Protein AF-0000000084991525 (afdb_homodimer)

InterPro domains:
  IPR001537 tRNA/rRNA methyltransferase, SpoU type [PF00588] (117-256)
  IPR013123 RNA 2-O ribose methyltransferase, substrate binding [SM00967] (31-106)
  IPR029026 tRNA (guanine-N1-)-methyltransferase, N-terminal [G3DSA:3.40.1280.10] (111-265)
  IPR029028 Alpha/beta knot methyltransferases [SSF75217] (95-263)
  IPR029064 Ribosomal protein eL30-like superfamily [G3DSA:3.30.1330.30] (4-104)
  IPR029064 Ribosomal protein eL30-like superfamily [SSF55315] (5-104)
  IPR051259 Ribosomal RNA Methyltransferase [PTHR43191] (7-261)
  IPR053888 MRM3-like, substrate binding domain [PF22435] (9-98)

Secondary structure (DSSP, 8-state):
--PEEPTTSHHHHHHHHTTSHHHHHHHTEEEEESHHHHHHHHHHS-EEEEEE-HHHHTSHHHHHHHHHHHHTT-EEEEE-HHHHHHH-SSSS--SEEEEEEPP---HHHHTTSSS-EEEEEES---HHHHHHHHHHHHHTT-SEEEE-TTSPPTTSHHHHHHHTTGGGTS-EEES--HHHHHHHHHHTTPEEEEE-TT-SEEGGGS---SSEEEEEEBTTTBS-HHHHHHSEEEE---TT--S---HHHHHHHHHHHHHHHHHT--/--PEEPTTSHHHHHHHHTTSHHHHHHHTEEEEESHHHHHHHHHHS-EEEEEE-HHHHTSHHHHHHHHHHHHTT-EEEEE-HHHHHHH-SSSS--SEEEEEEPP---HHHHTTSSS-EEEEEES---HHHHHHHHHHHHHTT-SEEEE-TTSPPTTSHHHHHHHTTGGGTS-EEES--HHHHHHHHHHTTPEEEEE-TT-SEEGGGS---SSEEEEEEBTTTBS-HHHHHHSEEEE---TT--S---HHHHHHHHHHHHHHHHHT--

Organism: Ammonifex degensii (strain DSM 10501 / KC4) (NCBI:txid429009)

Solvent-accessible surface area (backbone atoms only — not comparable to full-atom values): 27779 Å² total; per-residue (Å²): 131,79,53,67,56,53,85,83,36,67,67,48,50,55,53,48,37,37,71,36,69,69,39,17,65,75,68,44,32,32,57,36,64,29,68,70,44,36,50,41,32,67,73,54,38,57,54,61,34,36,39,26,17,69,72,34,44,73,33,74,68,33,44,51,51,49,52,55,33,51,76,68,71,29,48,70,37,22,28,50,64,70,59,46,44,68,48,41,86,53,97,72,63,70,37,36,39,28,40,29,51,56,78,86,49,54,69,72,70,52,64,73,51,92,70,32,35,34,37,35,36,34,42,32,64,56,34,51,42,52,10,38,37,48,26,48,39,27,20,57,50,41,52,33,37,36,37,25,52,82,29,48,59,72,62,36,58,58,5,41,58,40,14,70,43,26,75,47,75,35,49,51,27,75,57,51,45,69,80,67,45,51,61,55,37,56,74,70,60,42,43,43,35,30,78,30,88,84,29,84,42,48,55,71,59,54,84,51,76,56,32,31,32,40,45,43,28,16,88,86,73,41,51,55,72,74,48,70,74,70,27,48,45,21,14,76,86,38,83,40,66,51,92,73,72,57,60,35,48,52,49,43,53,54,50,49,50,30,38,32,60,64,70,62,64,86,131,78,52,67,55,54,85,84,35,67,67,48,49,53,52,48,36,37,71,35,69,68,38,16,65,73,68,45,33,32,57,35,63,29,68,70,44,35,51,40,32,67,72,54,38,56,54,61,34,36,37,24,17,68,71,36,46,72,33,73,67,31,43,50,52,48,51,55,32,50,76,68,72,29,48,71,35,22,29,51,66,71,59,47,46,68,48,42,87,54,96,73,64,72,38,38,39,28,38,28,50,56,77,86,47,54,70,73,69,52,62,72,49,92,67,34,36,35,37,36,35,34,42,31,64,57,34,51,40,51,10,39,38,48,26,47,38,27,20,56,51,40,54,30,38,37,38,25,52,81,29,48,58,74,63,37,57,58,6,41,57,40,15,70,41,26,74,48,75,36,48,51,27,74,57,51,47,70,82,67,47,50,62,56,37,55,74,69,59,42,42,42,35,30,78,30,89,84,30,85,41,47,55,72,58,53,85,52,76,57,34,30,31,39,45,43,27,17,86,88,73,41,52,57,71,73,47,71,75,70,26,48,47,22,14,74,85,38,83,40,67,49,93,73,73,58,59,34,49,50,50,45,54,54,52,50,51,31,39,32,62,64,70,63,64,86

Foldseek 3Di:
DAAEDDCPDPVLVLLLLLLDPVSCVVVQKHKEFDLQQLVLCLVQFAWAAKEFEPVQCPDPSNVVSVVSCVVVPHHYHYYHPVSVCSSDPDPDGPGMMIMTHQDDDDPLVLLPDFAAEEEEEAQAEDLLLLLLLLLLCVVLPHSAYEYEPNYHDCRNRNNSVNVSSSSRVGDYHYYHHPVVVVVVCVVSVEAEEEEDQPADAALLPDALQHHYYYYQYYPPPTHDPVRVVRHHYHYHDDPVPDPDDDRSVVSNVNSVSSSCNNVVPD/DAAEDDCPDPVLVLLLLLLDPVSCVVVQKHKEFDLQQLVLCLVQFAWAAKEFEPVQCPDPSNVVSVVSCVVVPHHYHYYHPVSVCSSDPDPDGPGMMIMTGQDDDDPLVLLPDFAAEEEEEAQAEDLLLLLLLLLLCVVLPHSAYEYEPNYHDCRNRNNSVNVSSSSRVGDYHYYHHPVVVVVVCVVSVEAEEEEDQPADAALLPDALQHHYYYYFYYPPPTHDPVRVVRHHYHYHDDPVPDPDDDRSVVSNVNSVSSSCNNVVPD

Nearest PDB structures (foldseek):
  1x7o-assembly1_B  TM=8.925E-01  e=1.511E-24  Streptomyces viridochromogenes
  7qiu-assembly1_B  TM=8.903E-01  e=8.244E-23  Bacillus subtilis
  1gz0-assembly4_D  TM=7.176E-01  e=4.379E-19  Escherichia coli
  1zjr-assembly1_A  TM=8.098E-01  e=1.493E-10  Aquifex aeolicus
  5co4-assembly1_A  TM=8.884E-01  e=1.274E-09  Thermus thermophilus HB27

Structure (mmCIF, N/CA/C/O backbone):
data_AF-0000000084991525-model_v1
#
loop_
_entity.id
_entity.type
_entity.pdbx_description
1 polymer 'tRNA/rRNA methyltransferase (SpoU)'
#
loop_
_atom_site.group_PDB
_atom_site.id
_atom_site.type_symbol
_atom_site.label_atom_id
_atom_site.label_alt_id
_atom_site.label_comp_id
_atom_site.label_asym_id
_atom_site.label_entity_id
_atom_site.label_seq_id
_atom_site.pdbx_PDB_ins_code
_atom_site.Cartn_x
_atom_site.Cartn_y
_atom_site.Cartn_z
_atom_site.occupancy
_atom_site.B_iso_or_equiv
_atom_site.auth_seq_id
_atom_site.auth_comp_id
_atom_site.auth_asym_id
_atom_site.auth_atom_id
_atom_site.pdbx_PDB_model_num
ATOM 1 N N . MET A 1 1 ? 18.406 36.094 -8.664 1 66.56 1 MET A N 1
ATOM 2 C CA . MET A 1 1 ? 19.422 35.062 -8.75 1 66.56 1 MET A CA 1
ATOM 3 C C . MET A 1 1 ? 19.391 34.156 -7.52 1 66.56 1 MET A C 1
ATOM 5 O O . MET A 1 1 ? 19.234 34.625 -6.398 1 66.56 1 MET A O 1
ATOM 9 N N . LEU A 1 2 ? 19.297 32.812 -7.832 1 80.88 2 LEU A N 1
ATOM 10 C CA . LEU A 1 2 ? 19.219 31.844 -6.754 1 80.88 2 LEU A CA 1
ATOM 11 C C . LEU A 1 2 ? 20.531 31.766 -5.984 1 80.88 2 LEU A C 1
ATOM 13 O O . LEU A 1 2 ? 21.594 31.609 -6.582 1 80.88 2 LEU A O 1
ATOM 17 N N . THR A 1 3 ? 20.609 32.219 -4.703 1 86.31 3 THR A N 1
ATOM 18 C CA . THR A 1 3 ? 21.781 32.062 -3.852 1 86.31 3 THR A CA 1
ATOM 19 C C . THR A 1 3 ? 22.078 30.578 -3.58 1 86.31 3 THR A C 1
ATOM 21 O O . THR A 1 3 ? 21.266 29.891 -2.945 1 86.31 3 THR A O 1
ATOM 24 N N . VAL A 1 4 ? 23.234 30.172 -4.004 1 91.12 4 VAL A N 1
ATOM 25 C CA . VAL A 1 4 ? 23.609 28.766 -3.84 1 91.12 4 VAL A CA 1
ATOM 26 C C . VAL A 1 4 ? 24.438 28.594 -2.562 1 91.12 4 VAL A C 1
ATOM 28 O O . VAL A 1 4 ? 25.453 29.281 -2.377 1 91.12 4 VAL A O 1
ATOM 31 N N . LEU A 1 5 ? 23.969 27.688 -1.699 1 93.31 5 LEU A N 1
ATOM 32 C CA . LEU A 1 5 ? 24.641 27.5 -0.417 1 93.31 5 LEU A CA 1
ATOM 33 C C . LEU A 1 5 ? 25.719 26.438 -0.529 1 93.31 5 LEU A C 1
ATOM 35 O O . LEU A 1 5 ? 25.547 25.422 -1.227 1 93.31 5 LEU A O 1
ATOM 39 N N . GLY A 1 6 ? 26.781 26.641 0.195 1 91.38 6 GLY A N 1
ATOM 40 C CA . GLY A 1 6 ? 27.875 25.672 0.23 1 91.38 6 GLY A CA 1
ATOM 41 C C . GLY A 1 6 ? 27.703 24.641 1.323 1 91.38 6 GLY A C 1
ATOM 42 O O . GLY A 1 6 ? 26.859 24.781 2.205 1 91.38 6 GLY A O 1
ATOM 43 N N . LYS A 1 7 ? 28.453 23.531 1.276 1 90.5 7 LYS A N 1
ATOM 44 C CA . LYS A 1 7 ? 28.359 22.375 2.16 1 90.5 7 LYS A CA 1
ATOM 45 C C . LYS A 1 7 ? 28.594 22.766 3.615 1 90.5 7 LYS A C 1
ATOM 47 O O . LYS A 1 7 ? 28.109 22.109 4.531 1 90.5 7 LYS A O 1
ATOM 52 N N . HIS A 1 8 ? 29.297 23.891 3.873 1 93.19 8 HIS A N 1
ATOM 53 C CA . HIS A 1 8 ? 29.656 24.281 5.234 1 93.19 8 HIS A CA 1
ATOM 54 C C . HIS A 1 8 ? 28.625 25.266 5.812 1 93.19 8 HIS A C 1
ATOM 56 O O . HIS A 1 8 ? 28.719 25.625 6.984 1 93.19 8 HIS A O 1
ATOM 62 N N . ASN A 1 9 ? 27.75 25.625 5.012 1 94.19 9 ASN A N 1
ATOM 63 C CA . ASN A 1 9 ? 26.703 26.516 5.488 1 94.19 9 ASN A CA 1
ATOM 64 C C . ASN A 1 9 ? 25.859 25.859 6.574 1 94.19 9 ASN A C 1
ATOM 66 O O . ASN A 1 9 ? 25.453 24.703 6.441 1 94.19 9 ASN A O 1
ATOM 70 N N . PRO A 1 10 ? 25.562 26.594 7.652 1 94.5 10 PRO A N 1
ATOM 71 C CA . PRO A 1 10 ? 24.781 26.031 8.758 1 94.5 10 PRO A CA 1
ATOM 72 C C . PRO A 1 10 ? 23.406 25.547 8.32 1 94.5 10 PRO A C 1
ATOM 74 O O . PRO A 1 10 ? 22.891 24.578 8.867 1 94.5 10 PRO A O 1
ATOM 77 N N . ARG A 1 11 ? 22.828 26.156 7.398 1 94 11 ARG A N 1
ATOM 78 C CA . ARG A 1 11 ? 21.531 25.734 6.879 1 94 11 ARG A CA 1
ATOM 79 C C . ARG A 1 11 ? 21.609 24.359 6.23 1 94 11 ARG A C 1
ATOM 81 O O . ARG A 1 11 ? 20.688 23.547 6.355 1 94 11 ARG A O 1
ATOM 88 N N . VAL A 1 12 ? 22.656 24.172 5.555 1 94.62 12 VAL A N 1
ATOM 89 C CA . VAL A 1 12 ? 22.859 22.906 4.875 1 94.62 12 VAL A CA 1
ATOM 90 C C . VAL A 1 12 ? 23.078 21.797 5.906 1 94.62 12 VAL A C 1
ATOM 92 O O . VAL A 1 12 ? 22.531 20.703 5.785 1 94.62 12 VAL A O 1
ATOM 95 N N . LYS A 1 13 ? 23.844 22.094 6.898 1 94.62 13 LYS A N 1
ATOM 96 C CA . LYS A 1 13 ? 24.062 21.125 7.969 1 94.62 13 LYS A CA 1
ATOM 97 C C . LYS A 1 13 ? 22.75 20.766 8.664 1 94.62 13 LYS A C 1
ATOM 99 O O . LYS A 1 13 ? 22.516 19.594 8.961 1 94.62 13 LYS A O 1
ATOM 104 N N . ALA A 1 14 ? 22 21.781 8.914 1 95.12 14 ALA A N 1
ATOM 105 C CA . ALA A 1 14 ? 20.688 21.562 9.539 1 95.12 14 ALA A CA 1
ATOM 106 C C . ALA A 1 14 ? 19.797 20.688 8.648 1 95.12 14 ALA A C 1
ATOM 108 O O . ALA A 1 14 ? 19.094 19.797 9.141 1 95.12 14 ALA A O 1
ATOM 109 N N . LEU A 1 15 ? 19.859 20.953 7.391 1 94.62 15 LEU A N 1
ATOM 110 C CA . LEU A 1 15 ? 19.094 20.203 6.402 1 94.62 15 LEU A CA 1
ATOM 111 C C . LEU A 1 15 ? 19.453 18.719 6.43 1 94.62 15 LEU A C 1
ATOM 113 O O . LEU A 1 15 ? 18.562 17.875 6.43 1 94.62 15 LEU A O 1
ATOM 117 N N . LEU A 1 16 ? 20.656 18.406 6.523 1 94.38 16 LEU A N 1
ATOM 118 C CA . LEU A 1 16 ? 21.156 17.031 6.508 1 94.38 16 LEU A CA 1
ATOM 119 C C . LEU A 1 16 ? 20.75 16.297 7.777 1 94.38 16 LEU A C 1
ATOM 121 O O . LEU A 1 16 ? 20.531 15.078 7.75 1 94.38 16 LEU A O 1
ATOM 125 N N . ARG A 1 17 ? 20.609 17.031 8.852 1 94.5 17 ARG A N 1
ATOM 126 C CA . ARG A 1 17 ? 20.219 16.438 10.125 1 94.5 17 ARG A CA 1
ATOM 127 C C . ARG A 1 17 ? 18.766 15.977 10.094 1 94.5 17 ARG A C 1
ATOM 129 O O . ARG A 1 17 ? 18.359 15.109 10.867 1 94.5 17 ARG A O 1
ATOM 136 N N . LEU A 1 18 ? 17.953 16.516 9.211 1 95.5 18 LEU A N 1
ATOM 137 C CA . LEU A 1 18 ? 16.531 16.203 9.141 1 95.5 18 LEU A CA 1
ATOM 138 C C . LEU A 1 18 ? 16.312 14.805 8.555 1 95.5 18 LEU A C 1
ATOM 140 O O . LEU A 1 18 ? 15.219 14.258 8.625 1 95.5 18 LEU A O 1
ATOM 144 N N . ALA A 1 19 ? 17.359 14.258 7.984 1 90.38 19 ALA A N 1
ATOM 145 C CA . ALA A 1 19 ? 17.297 12.883 7.488 1 90.38 19 ALA A CA 1
ATOM 146 C C . ALA A 1 19 ? 17.141 11.891 8.633 1 90.38 19 ALA A C 1
ATOM 148 O O . ALA A 1 19 ? 16.609 10.797 8.445 1 90.38 19 ALA A O 1
ATOM 149 N N . GLN A 1 20 ? 17.594 12.359 9.773 1 91.88 20 GLN A N 1
ATOM 150 C CA . GLN A 1 20 ? 17.531 11.508 10.953 1 91.88 20 GLN A CA 1
ATOM 151 C C . GLN A 1 20 ? 16.359 11.875 11.852 1 91.88 20 GLN A C 1
ATOM 153 O O . GLN A 1 20 ? 16.031 13.055 12.008 1 91.88 20 GLN A O 1
ATOM 158 N N . LYS A 1 21 ? 15.82 10.859 12.43 1 93.19 21 LYS A N 1
ATOM 159 C CA . LYS A 1 21 ? 14.68 11.07 13.312 1 93.19 21 LYS A CA 1
ATOM 160 C C . LYS A 1 21 ? 15.016 12.047 14.43 1 93.19 21 LYS A C 1
ATOM 162 O O . LYS A 1 21 ? 14.25 12.977 14.703 1 93.19 21 LYS A O 1
ATOM 167 N N . LYS A 1 22 ? 16.141 11.852 15.031 1 94.19 22 LYS A N 1
ATOM 168 C CA . LYS A 1 22 ? 16.562 12.711 16.141 1 94.19 22 LYS A CA 1
ATOM 169 C C . LYS A 1 22 ? 16.672 14.164 15.695 1 94.19 22 LYS A C 1
ATOM 171 O O . LYS A 1 22 ? 16.266 15.07 16.422 1 94.19 22 LYS A O 1
ATOM 176 N N . GLY A 1 23 ? 17.203 14.367 14.539 1 95.44 23 GLY A N 1
ATOM 177 C CA . GLY A 1 23 ? 17.312 15.711 13.992 1 95.44 23 GLY A CA 1
ATOM 178 C C . GLY A 1 23 ? 15.961 16.375 13.773 1 95.44 23 GLY A C 1
ATOM 179 O O . GLY A 1 23 ? 15.781 17.547 14.094 1 95.44 23 GLY A O 1
ATOM 180 N N . ARG A 1 24 ? 15.008 15.648 13.242 1 96 24 ARG A N 1
ATOM 181 C CA . ARG A 1 24 ? 13.656 16.156 13.008 1 96 24 ARG A CA 1
ATOM 182 C C . ARG A 1 24 ? 12.977 16.516 14.32 1 96 24 ARG A C 1
ATOM 184 O O . ARG A 1 24 ? 12.367 17.578 14.43 1 96 24 ARG A O 1
ATOM 191 N N . GLU A 1 25 ? 13.109 15.664 15.273 1 94.56 25 GLU A N 1
ATOM 192 C CA . GLU A 1 25 ? 12.469 15.875 16.562 1 94.56 25 GLU A CA 1
ATOM 193 C C . GLU A 1 25 ? 13.039 17.109 17.266 1 94.56 25 GLU A C 1
ATOM 195 O O . GLU A 1 25 ? 12.289 17.906 17.844 1 94.56 25 GLU A O 1
ATOM 200 N N . LYS A 1 26 ? 14.289 17.266 17.203 1 95.75 26 LYS A N 1
ATOM 201 C CA . LYS A 1 26 ? 14.938 18.406 17.828 1 95.75 26 LYS A CA 1
ATOM 202 C C . LYS A 1 26 ? 14.531 19.703 17.141 1 95.75 26 LYS A C 1
ATOM 204 O O . LYS A 1 26 ? 14.227 20.703 17.812 1 95.75 26 LYS A O 1
ATOM 209 N N . ALA A 1 27 ? 14.492 19.672 15.844 1 96.5 27 ALA A N 1
ATOM 210 C CA . ALA A 1 27 ? 14.227 20.891 15.062 1 96.5 27 ALA A CA 1
ATOM 211 C C . ALA A 1 27 ? 12.734 21.172 14.992 1 96.5 27 ALA A C 1
ATOM 213 O O . ALA A 1 27 ? 12.32 22.312 14.75 1 96.5 27 ALA A O 1
ATOM 214 N N . GLY A 1 28 ? 11.883 20.156 15.133 1 97.19 28 GLY A N 1
ATOM 215 C CA . GLY A 1 28 ? 10.453 20.297 14.906 1 97.19 28 GLY A CA 1
ATOM 216 C C . GLY A 1 28 ? 10.102 20.531 13.445 1 97.19 28 GLY A C 1
ATOM 217 O O . GLY A 1 28 ? 9.18 21.281 13.141 1 97.19 28 GLY A O 1
ATOM 218 N N . GLU A 1 29 ? 10.953 19.969 12.578 1 98 29 GLU A N 1
ATOM 219 C CA . GLU A 1 29 ? 10.805 20.125 11.133 1 98 29 GLU A CA 1
ATOM 220 C C . GLU A 1 29 ? 11.047 18.812 10.398 1 98 29 GLU A C 1
ATOM 222 O O . GLU A 1 29 ? 11.617 17.875 10.969 1 98 29 GLU A O 1
ATOM 227 N N . PHE A 1 30 ? 10.547 18.75 9.18 1 98 30 PHE A N 1
ATOM 228 C CA . PHE A 1 30 ? 10.797 17.562 8.359 1 98 30 PHE A CA 1
ATOM 229 C C . PHE A 1 30 ? 10.953 17.953 6.891 1 98 30 PHE A C 1
ATOM 231 O O . PHE A 1 30 ? 10.648 19.078 6.5 1 98 30 PHE A O 1
ATOM 238 N N . LEU A 1 31 ? 11.461 16.984 6.098 1 97.25 31 LEU A N 1
ATOM 239 C CA . LEU A 1 31 ? 11.789 17.234 4.699 1 97.25 31 LEU A CA 1
ATOM 240 C C . LEU A 1 31 ? 10.688 16.734 3.777 1 97.25 31 LEU A C 1
ATOM 242 O O . LEU A 1 31 ? 10.102 15.672 4.027 1 97.25 31 LEU A O 1
ATOM 246 N N . VAL A 1 32 ? 10.484 17.531 2.789 1 97.62 32 VAL A N 1
ATOM 247 C CA . VAL A 1 32 ? 9.594 17.172 1.688 1 97.62 32 VAL A CA 1
ATOM 248 C C . VAL A 1 32 ? 10.359 17.234 0.367 1 97.62 32 VAL A C 1
ATOM 250 O O . VAL A 1 32 ? 11.031 18.219 0.074 1 97.62 32 VAL A O 1
ATOM 253 N N . GLU A 1 33 ? 10.188 16.188 -0.343 1 96.81 33 GLU A N 1
ATOM 254 C CA . GLU A 1 33 ? 10.977 16.078 -1.564 1 96.81 33 GLU A CA 1
ATOM 255 C C . GLU A 1 33 ? 10.078 15.945 -2.793 1 96.81 33 GLU A C 1
ATOM 257 O O . GLU A 1 33 ? 9.039 15.289 -2.742 1 96.81 33 GLU A O 1
ATOM 262 N N . GLY A 1 34 ? 10.516 16.562 -3.904 1 96.69 34 GLY A N 1
ATOM 263 C CA . GLY A 1 34 ? 9.836 16.406 -5.18 1 96.69 34 GLY A CA 1
ATOM 264 C C . GLY A 1 34 ? 8.883 17.547 -5.492 1 96.69 34 GLY A C 1
ATOM 265 O O . GLY A 1 34 ? 8.258 18.109 -4.59 1 96.69 34 GLY A O 1
ATOM 266 N N . PRO A 1 35 ? 8.797 17.875 -6.77 1 97.19 35 PRO A N 1
ATOM 267 C CA . PRO A 1 35 ? 8.031 19.062 -7.164 1 97.19 35 PRO A CA 1
ATOM 268 C C . PRO A 1 35 ? 6.57 18.984 -6.723 1 97.19 35 PRO A C 1
ATOM 270 O O . PRO A 1 35 ? 6.031 19.969 -6.207 1 97.19 35 PRO A O 1
ATOM 273 N N . HIS A 1 36 ? 5.941 17.844 -6.887 1 94.88 36 HIS A N 1
ATOM 274 C CA . HIS A 1 36 ? 4.527 17.719 -6.566 1 94.88 36 HIS A CA 1
ATOM 275 C C . HIS A 1 36 ? 4.281 17.891 -5.074 1 94.88 36 HIS A C 1
ATOM 277 O O . HIS A 1 36 ? 3.414 18.672 -4.668 1 94.88 36 HIS A O 1
ATOM 283 N N . LEU A 1 37 ? 5.035 17.234 -4.293 1 96.69 37 LEU A N 1
ATOM 284 C CA . LEU A 1 37 ? 4.844 17.266 -2.846 1 96.69 37 LEU A CA 1
ATOM 285 C C . LEU A 1 37 ? 5.223 18.641 -2.281 1 96.69 37 LEU A C 1
ATOM 287 O O . LEU A 1 37 ? 4.598 19.125 -1.336 1 96.69 37 LEU A O 1
ATOM 291 N N . VAL A 1 38 ? 6.242 19.25 -2.846 1 98.25 38 VAL A N 1
ATOM 292 C CA . VAL A 1 38 ? 6.637 20.594 -2.426 1 98.25 38 VAL A CA 1
ATOM 293 C C . VAL A 1 38 ? 5.52 21.578 -2.75 1 98.25 38 VAL A C 1
ATOM 295 O O . VAL A 1 38 ? 5.215 22.469 -1.947 1 98.25 38 VAL A O 1
ATOM 298 N N . ALA A 1 39 ? 4.938 21.406 -3.898 1 97.88 39 ALA A N 1
ATOM 299 C CA . ALA A 1 39 ? 3.811 22.266 -4.254 1 97.88 39 ALA A CA 1
ATOM 300 C C . ALA A 1 39 ? 2.676 22.125 -3.244 1 97.88 39 ALA A C 1
ATOM 302 O O . ALA A 1 39 ? 2.082 23.125 -2.828 1 97.88 39 ALA A O 1
ATOM 303 N N . GLU A 1 40 ? 2.391 20.922 -2.838 1 97.06 40 GLU A N 1
ATOM 304 C CA . GLU A 1 40 ? 1.363 20.672 -1.83 1 97.06 40 GLU A CA 1
ATOM 305 C C . GLU A 1 40 ? 1.73 21.328 -0.5 1 97.06 40 GLU A C 1
ATOM 307 O O . GLU A 1 40 ? 0.871 21.891 0.177 1 97.06 40 GLU A O 1
ATOM 312 N N . ALA A 1 41 ? 2.98 21.219 -0.153 1 98.12 41 ALA A N 1
ATOM 313 C CA . ALA A 1 41 ? 3.455 21.812 1.088 1 98.12 41 ALA A CA 1
ATOM 314 C C . ALA A 1 41 ? 3.277 23.328 1.062 1 98.12 41 ALA A C 1
ATOM 316 O O . ALA A 1 41 ? 2.846 23.938 2.051 1 98.12 41 ALA A O 1
ATOM 317 N N . LEU A 1 42 ? 3.609 23.922 -0.039 1 98.06 42 LEU A N 1
ATOM 318 C CA . LEU A 1 42 ? 3.488 25.375 -0.172 1 98.06 42 LEU A CA 1
ATOM 319 C C . LEU A 1 42 ? 2.029 25.812 -0.081 1 98.06 42 LEU A C 1
ATOM 321 O O . LEU A 1 42 ? 1.73 26.891 0.422 1 98.06 42 LEU A O 1
ATOM 325 N N . ARG A 1 43 ? 1.15 24.938 -0.481 1 96.5 43 ARG A N 1
ATOM 326 C CA . ARG A 1 43 ? -0.274 25.25 -0.484 1 96.5 43 ARG A CA 1
ATOM 327 C C . ARG A 1 43 ? -0.881 25.047 0.901 1 96.5 43 ARG A C 1
ATOM 329 O O . ARG A 1 43 ? -1.718 25.844 1.336 1 96.5 43 ARG A O 1
ATOM 336 N N . HIS A 1 44 ? -0.478 23.969 1.591 1 96.06 44 HIS A N 1
ATOM 337 C CA . HIS A 1 44 ? -1.254 23.562 2.756 1 96.06 44 HIS A CA 1
ATOM 338 C C . HIS A 1 44 ? -0.377 23.484 4 1 96.06 44 HIS A C 1
ATOM 340 O O . HIS A 1 44 ? -0.888 23.422 5.121 1 96.06 44 HIS A O 1
ATOM 346 N N . GLY A 1 45 ? 0.951 23.516 3.793 1 95.81 45 GLY A N 1
ATOM 347 C CA . GLY A 1 45 ? 1.864 23.344 4.914 1 95.81 45 GLY A CA 1
ATOM 348 C C . GLY A 1 45 ? 2.508 24.641 5.363 1 95.81 45 GLY A C 1
ATOM 349 O O . GLY A 1 45 ? 2.246 25.703 4.789 1 95.81 45 GLY A O 1
ATOM 350 N N . LYS A 1 46 ? 3.26 24.562 6.445 1 96.94 46 LYS A N 1
ATOM 351 C CA . LYS A 1 46 ? 4.078 25.672 6.922 1 96.94 46 LYS A CA 1
ATOM 352 C C . LYS A 1 46 ? 5.535 25.5 6.504 1 96.94 46 LYS A C 1
ATOM 354 O O . LYS A 1 46 ? 6.367 25.062 7.301 1 96.94 46 LYS A O 1
ATOM 359 N N . VAL A 1 47 ? 5.82 25.969 5.312 1 98.31 47 VAL A N 1
ATOM 360 C CA . VAL A 1 47 ? 7.141 25.781 4.723 1 98.31 47 VAL A CA 1
ATOM 361 C C . VAL A 1 47 ? 8.102 26.844 5.25 1 98.31 47 VAL A C 1
ATOM 363 O O . VAL A 1 47 ? 7.789 28.031 5.242 1 98.31 47 VAL A O 1
ATOM 366 N N . ARG A 1 48 ? 9.227 26.375 5.699 1 97.5 48 ARG A N 1
ATOM 367 C CA . ARG A 1 48 ? 10.234 27.281 6.242 1 97.5 48 ARG A CA 1
ATOM 368 C C . ARG A 1 48 ? 11.211 27.719 5.16 1 97.5 48 ARG A C 1
ATOM 370 O O . ARG A 1 48 ? 11.625 28.875 5.129 1 97.5 48 ARG A O 1
ATOM 377 N N . ALA A 1 49 ? 11.594 26.797 4.281 1 97.81 49 ALA A N 1
ATOM 378 C CA . ALA A 1 49 ? 12.57 27.109 3.242 1 97.81 49 ALA A CA 1
ATOM 379 C C . ALA A 1 49 ? 12.469 26.125 2.08 1 97.81 49 ALA A C 1
ATOM 381 O O . ALA A 1 49 ? 12.031 24.984 2.262 1 97.81 49 ALA A O 1
ATOM 382 N N . LEU A 1 50 ? 12.828 26.609 0.969 1 97.94 50 LEU A N 1
ATOM 383 C CA . LEU A 1 50 ? 12.891 25.828 -0.259 1 97.94 50 LEU A CA 1
ATOM 384 C C . LEU A 1 50 ? 14.328 25.719 -0.765 1 97.94 50 LEU A C 1
ATOM 386 O O . LEU A 1 50 ? 15.078 26.703 -0.729 1 97.94 50 LEU A O 1
ATOM 390 N N . TYR A 1 51 ? 14.734 24.547 -1.181 1 97.81 51 TYR A N 1
ATOM 391 C CA . TYR A 1 51 ? 16.062 24.297 -1.745 1 97.81 51 TYR A CA 1
ATOM 392 C C . TYR A 1 51 ? 15.953 23.672 -3.131 1 97.81 51 TYR A C 1
ATOM 394 O O . TYR A 1 51 ? 15.289 22.656 -3.307 1 97.81 51 TYR A O 1
ATOM 402 N N . LEU A 1 52 ? 16.594 24.297 -4.148 1 98.19 52 LEU A N 1
ATOM 403 C CA . LEU A 1 52 ? 16.5 23.812 -5.52 1 98.19 52 LEU A CA 1
ATOM 404 C C . LEU A 1 52 ? 17.875 23.688 -6.152 1 98.19 52 LEU A C 1
ATOM 406 O O . LEU A 1 52 ? 18.75 24.516 -5.891 1 98.19 52 LEU A O 1
ATOM 410 N N . THR A 1 53 ? 18.062 22.672 -6.953 1 97.62 53 THR A N 1
ATOM 411 C CA . THR A 1 53 ? 19.234 22.656 -7.816 1 97.62 53 THR A CA 1
ATOM 412 C C . THR A 1 53 ? 19.125 23.719 -8.898 1 97.62 53 THR A C 1
ATOM 414 O O . THR A 1 53 ? 18.016 24.078 -9.32 1 97.62 53 THR A O 1
ATOM 417 N N . PRO A 1 54 ? 20.281 24.203 -9.32 1 96.69 54 PRO A N 1
ATOM 418 C CA . PRO A 1 54 ? 20.234 25.219 -10.375 1 96.69 54 PRO A CA 1
ATOM 419 C C . PRO A 1 54 ? 19.5 24.75 -11.625 1 96.69 54 PRO A C 1
ATOM 421 O O . PRO A 1 54 ? 18.719 25.516 -12.211 1 96.69 54 PRO A O 1
ATOM 424 N N . GLU A 1 55 ? 19.703 23.531 -11.961 1 96.31 55 GLU A N 1
ATOM 425 C CA . GLU A 1 55 ? 19.062 22.969 -13.141 1 96.31 55 GLU A CA 1
ATOM 426 C C . GLU A 1 55 ? 17.547 22.969 -12.984 1 96.31 55 GLU A C 1
ATOM 428 O O . GLU A 1 55 ? 16.812 23.406 -13.883 1 96.31 55 GLU A O 1
ATOM 433 N N . PHE A 1 56 ? 17.094 22.562 -11.906 1 97.75 56 PHE A N 1
ATOM 434 C CA . PHE A 1 56 ? 15.648 22.516 -11.68 1 97.75 56 PHE A CA 1
ATOM 435 C C . PHE A 1 56 ? 15.078 23.922 -11.57 1 97.75 56 PHE A C 1
ATOM 437 O O . PHE A 1 56 ? 13.984 24.203 -12.07 1 97.75 56 PHE A O 1
ATOM 444 N N . ALA A 1 57 ? 15.758 24.797 -10.914 1 97.56 57 ALA A N 1
ATOM 445 C CA . ALA A 1 57 ? 15.305 26.172 -10.719 1 97.56 57 ALA A CA 1
ATOM 446 C C . ALA A 1 57 ? 15.062 26.875 -12.047 1 97.56 57 ALA A C 1
ATOM 448 O O . ALA A 1 57 ? 14.219 27.766 -12.141 1 97.56 57 ALA A O 1
ATOM 449 N N . SER A 1 58 ? 15.781 26.438 -13.047 1 96.69 58 SER A N 1
ATOM 450 C CA . SER A 1 58 ? 15.68 27.062 -14.359 1 96.69 58 SER A CA 1
ATOM 451 C C . SER A 1 58 ? 14.594 26.406 -15.211 1 96.69 58 SER A C 1
ATOM 453 O O . SER A 1 58 ? 14.312 26.859 -16.312 1 96.69 58 SER A O 1
ATOM 455 N N . SER A 1 59 ? 14.031 25.359 -14.719 1 97.38 59 SER A N 1
ATOM 456 C CA . SER A 1 59 ? 12.945 24.703 -15.43 1 97.38 59 SER A CA 1
ATOM 457 C C . SER A 1 59 ? 11.625 25.438 -15.211 1 97.38 59 SER A C 1
ATOM 459 O O . SER A 1 59 ? 11.484 26.203 -14.258 1 97.38 59 SER A O 1
ATOM 461 N N . PRO A 1 60 ? 10.664 25.188 -16.078 1 97.56 60 PRO A N 1
ATOM 462 C CA . PRO A 1 60 ? 9.352 25.797 -15.883 1 97.56 60 PRO A CA 1
ATOM 463 C C . PRO A 1 60 ? 8.719 25.438 -14.547 1 97.56 60 PRO A C 1
ATOM 465 O O . PRO A 1 60 ? 8.156 26.312 -13.867 1 97.56 60 PRO A O 1
ATOM 468 N N . GLU A 1 61 ? 8.836 24.281 -14.133 1 97.31 61 GLU A N 1
ATOM 469 C CA . GLU A 1 61 ? 8.281 23.812 -12.859 1 97.31 61 GLU A CA 1
ATOM 470 C C . GLU A 1 61 ? 8.992 24.484 -11.688 1 97.31 61 GLU A C 1
ATOM 472 O O . GLU A 1 61 ? 8.359 24.859 -10.703 1 97.31 61 GLU A O 1
ATOM 477 N N . GLY A 1 62 ? 10.25 24.547 -11.82 1 97.81 62 GLY A N 1
ATOM 478 C CA . GLY A 1 62 ? 11.031 25.203 -10.789 1 97.81 62 GLY A CA 1
ATOM 479 C C . GLY A 1 62 ? 10.672 26.672 -10.617 1 97.81 62 GLY A C 1
ATOM 480 O O . GLY A 1 62 ? 10.523 27.156 -9.492 1 97.81 62 GLY A O 1
ATOM 481 N N . GLU A 1 63 ? 10.555 27.344 -11.695 1 97.62 63 GLU A N 1
ATOM 482 C CA . GLU A 1 63 ? 10.188 28.766 -11.664 1 97.62 63 GLU A CA 1
ATOM 483 C C . GLU A 1 63 ? 8.828 28.953 -11 1 97.62 63 GLU A C 1
ATOM 485 O O . GLU A 1 63 ? 8.641 29.906 -10.227 1 97.62 63 GLU A O 1
ATOM 490 N N . GLU A 1 64 ? 7.988 28.078 -11.344 1 97.94 64 GLU A N 1
ATOM 491 C CA . GLU A 1 64 ? 6.652 28.156 -10.758 1 97.94 64 GLU A CA 1
ATOM 492 C C . GLU A 1 64 ? 6.707 27.969 -9.242 1 97.94 64 GLU A C 1
ATOM 494 O O . GLU A 1 64 ? 6.047 28.688 -8.492 1 97.94 64 GLU A O 1
ATOM 499 N N . LEU A 1 65 ? 7.453 27.047 -8.766 1 98.12 65 LEU A N 1
ATOM 500 C CA . LEU A 1 65 ? 7.574 26.781 -7.34 1 98.12 65 LEU A CA 1
ATOM 501 C C . LEU A 1 65 ? 8.211 27.953 -6.617 1 98.12 65 LEU A C 1
ATOM 503 O O . LEU A 1 65 ? 7.805 28.312 -5.512 1 98.12 65 LEU A O 1
ATOM 507 N N . ILE A 1 66 ? 9.156 28.531 -7.242 1 98 66 ILE A N 1
ATOM 508 C CA . ILE A 1 66 ? 9.828 29.703 -6.672 1 98 66 ILE A CA 1
ATOM 509 C C . ILE A 1 66 ? 8.828 30.844 -6.523 1 98 66 ILE A C 1
ATOM 511 O O . ILE A 1 66 ? 8.766 31.5 -5.477 1 98 66 ILE A O 1
ATOM 515 N N . ARG A 1 67 ? 8.086 31.031 -7.551 1 97.81 67 ARG A N 1
ATOM 516 C CA . ARG A 1 67 ? 7.078 32.094 -7.516 1 97.81 67 ARG A CA 1
ATOM 517 C C . ARG A 1 67 ? 6.094 31.859 -6.371 1 97.81 67 ARG A C 1
ATOM 519 O O . ARG A 1 67 ? 5.766 32.781 -5.633 1 97.81 67 ARG A O 1
ATOM 526 N N . LYS A 1 68 ? 5.648 30.656 -6.23 1 97.81 68 LYS A N 1
ATOM 527 C CA . LYS A 1 68 ? 4.719 30.297 -5.16 1 97.81 68 LYS A CA 1
ATOM 528 C C . LYS A 1 68 ? 5.352 30.516 -3.789 1 97.81 68 LYS A C 1
ATOM 530 O O . LYS A 1 68 ? 4.699 31.016 -2.871 1 97.81 68 LYS A O 1
ATOM 535 N N . ALA A 1 69 ? 6.559 30.141 -3.666 1 98.06 69 ALA A N 1
ATOM 536 C CA . ALA A 1 69 ? 7.285 30.297 -2.408 1 98.06 69 ALA A CA 1
ATOM 537 C C . ALA A 1 69 ? 7.441 31.781 -2.047 1 98.06 69 ALA A C 1
ATOM 539 O O . ALA A 1 69 ? 7.211 32.156 -0.901 1 98.06 69 ALA A O 1
ATOM 540 N N . GLU A 1 70 ? 7.832 32.531 -3.008 1 96.31 70 GLU A N 1
ATOM 541 C CA . GLU A 1 70 ? 8.023 33.969 -2.793 1 96.31 70 GLU A CA 1
ATOM 542 C C . GLU A 1 70 ? 6.715 34.625 -2.393 1 96.31 70 GLU A C 1
ATOM 544 O O . GLU A 1 70 ? 6.699 35.5 -1.506 1 96.31 70 GLU A O 1
ATOM 549 N N . ALA A 1 71 ? 5.691 34.25 -3.053 1 96.94 71 ALA A N 1
ATOM 550 C CA . ALA A 1 71 ? 4.375 34.812 -2.748 1 96.94 71 ALA A CA 1
ATOM 551 C C . ALA A 1 71 ? 3.994 34.531 -1.294 1 96.94 71 ALA A C 1
ATOM 553 O O . ALA A 1 71 ? 3.234 35.312 -0.696 1 96.94 71 ALA A O 1
ATOM 554 N N . ARG A 1 72 ? 4.555 33.531 -0.698 1 96.62 72 ARG A N 1
ATOM 555 C CA . ARG A 1 72 ? 4.23 33.156 0.67 1 96.62 72 ARG A CA 1
ATOM 556 C C . ARG A 1 72 ? 5.348 33.531 1.631 1 96.62 72 ARG A C 1
ATOM 558 O O . ARG A 1 72 ? 5.352 33.125 2.791 1 96.62 72 ARG A O 1
ATOM 565 N N . LYS A 1 73 ? 6.328 34.219 1.081 1 96.69 73 LYS A N 1
ATOM 566 C CA . LYS A 1 73 ? 7.453 34.75 1.847 1 96.69 73 LYS A CA 1
ATOM 567 C C . LYS A 1 73 ? 8.32 33.625 2.4 1 96.69 73 LYS A C 1
ATOM 569 O O . LYS A 1 73 ? 8.82 33.719 3.521 1 96.69 73 LYS A O 1
ATOM 574 N N . VAL A 1 74 ? 8.383 32.562 1.674 1 97.62 74 VAL A N 1
ATOM 575 C CA . VAL A 1 74 ? 9.258 31.438 2.01 1 97.62 74 VAL A CA 1
ATOM 576 C C . VAL A 1 74 ? 10.656 31.672 1.441 1 97.62 74 VAL A C 1
ATOM 578 O O . VAL A 1 74 ? 10.797 32.094 0.296 1 97.62 74 VAL A O 1
ATOM 581 N N . GLU A 1 75 ? 11.688 31.422 2.225 1 96.75 75 GLU A N 1
ATOM 582 C CA . GLU A 1 75 ? 13.062 31.562 1.748 1 96.75 75 GLU A CA 1
ATOM 583 C C . GLU A 1 75 ? 13.398 30.516 0.702 1 96.75 75 GLU A C 1
ATOM 585 O O . GLU A 1 75 ? 12.984 29.359 0.823 1 96.75 75 GLU A O 1
ATOM 590 N N . VAL A 1 76 ? 14.117 30.984 -0.302 1 98 76 VAL A N 1
ATOM 591 C CA . VAL A 1 76 ? 14.492 30.094 -1.389 1 98 76 VAL A CA 1
ATOM 592 C C . VAL A 1 76 ? 16 30.094 -1.56 1 98 76 VAL A C 1
ATOM 594 O O . VAL A 1 76 ? 16.625 31.156 -1.671 1 98 76 VAL A O 1
ATOM 597 N N . PHE A 1 77 ? 16.562 28.859 -1.592 1 97.81 77 PHE A N 1
ATOM 598 C CA . PHE A 1 77 ? 18.016 28.734 -1.724 1 97.81 77 PHE A CA 1
ATOM 599 C C . PHE A 1 77 ? 18.375 27.734 -2.818 1 97.81 77 PHE A C 1
ATOM 601 O O . PHE A 1 77 ? 17.578 26.844 -3.145 1 97.81 77 PHE A O 1
ATOM 608 N N . GLY A 1 78 ? 19.578 27.938 -3.326 1 97.19 78 GLY A N 1
ATOM 609 C CA . GLY A 1 78 ? 20.156 26.953 -4.227 1 97.19 78 GLY A CA 1
ATOM 610 C C . GLY A 1 78 ? 21.031 25.938 -3.516 1 97.19 78 GLY A C 1
ATOM 611 O O . GLY A 1 78 ? 21.656 26.25 -2.504 1 97.19 78 GLY A O 1
ATOM 612 N N . LEU A 1 79 ? 21 24.703 -4.055 1 96.25 79 LEU A N 1
ATOM 613 C CA . LEU A 1 79 ? 21.891 23.641 -3.588 1 96.25 79 LEU A CA 1
ATOM 614 C C . LEU A 1 79 ? 22.531 22.906 -4.762 1 96.25 79 LEU A C 1
ATOM 616 O O . LEU A 1 79 ? 21.859 22.625 -5.762 1 96.25 79 LEU A O 1
ATOM 620 N N . ALA A 1 80 ? 23.812 22.625 -4.566 1 95.5 80 ALA A N 1
ATOM 621 C CA . ALA A 1 80 ? 24.438 21.766 -5.555 1 95.5 80 ALA A CA 1
ATOM 622 C C . ALA A 1 80 ? 23.75 20.406 -5.609 1 95.5 80 ALA A C 1
ATOM 624 O O . ALA A 1 80 ? 23.297 19.891 -4.586 1 95.5 80 ALA A O 1
ATOM 625 N N . PRO A 1 81 ? 23.734 19.797 -6.824 1 95.38 81 PRO A N 1
ATOM 626 C CA . PRO A 1 81 ? 23.047 18.516 -6.98 1 95.38 81 PRO A CA 1
ATOM 627 C C . P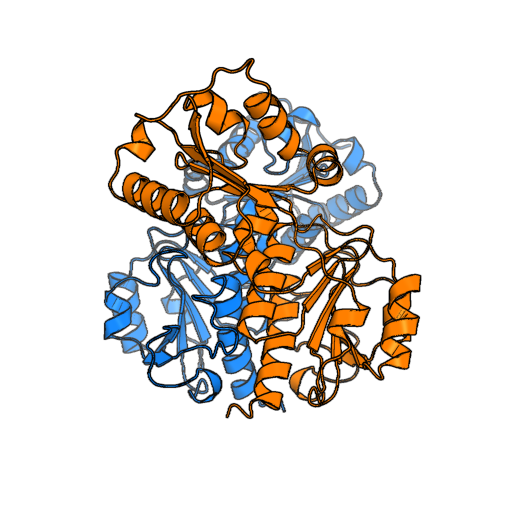RO A 1 81 ? 23.562 17.453 -6.004 1 95.38 81 PRO A C 1
ATOM 629 O O . PRO A 1 81 ? 22.766 16.703 -5.445 1 95.38 81 PRO A O 1
ATOM 632 N N . GLN A 1 82 ? 24.797 17.422 -5.754 1 94.62 82 GLN A N 1
ATOM 633 C CA . GLN A 1 82 ? 25.375 16.422 -4.871 1 94.62 82 GLN A CA 1
ATOM 634 C C . GLN A 1 82 ? 24.938 16.625 -3.428 1 94.62 82 GLN A C 1
ATOM 636 O O . GLN A 1 82 ? 24.688 15.672 -2.699 1 94.62 82 GLN A O 1
ATOM 641 N N . LEU A 1 83 ? 24.859 17.891 -3.068 1 94.12 83 LEU A N 1
ATOM 642 C CA . LEU A 1 83 ? 24.422 18.203 -1.712 1 94.12 83 LEU A CA 1
ATOM 643 C C . LEU A 1 83 ? 22.938 17.891 -1.527 1 94.12 83 LEU A C 1
ATOM 645 O O . LEU A 1 83 ? 22.531 17.375 -0.478 1 94.12 83 LEU A O 1
ATOM 649 N N . LEU A 1 84 ? 22.172 18.219 -2.549 1 95.56 84 LEU A N 1
ATOM 650 C CA . LEU A 1 84 ? 20.75 17.891 -2.494 1 95.56 84 LEU A CA 1
ATOM 651 C C . LEU A 1 84 ? 20.547 16.375 -2.4 1 95.56 84 LEU A C 1
ATOM 653 O O . LEU A 1 84 ? 19.688 15.914 -1.645 1 95.56 84 LEU A O 1
ATOM 657 N N . ALA A 1 85 ? 21.297 15.641 -3.113 1 94.88 85 ALA A N 1
ATOM 658 C CA . ALA A 1 85 ? 21.203 14.188 -3.113 1 94.88 85 ALA A CA 1
ATOM 659 C C . ALA A 1 85 ? 21.531 13.617 -1.731 1 94.88 85 ALA A C 1
ATOM 661 O O . ALA A 1 85 ? 20.953 12.609 -1.321 1 94.88 85 ALA A O 1
ATOM 662 N N . ARG A 1 86 ? 22.391 14.242 -1.024 1 93 86 ARG A N 1
ATOM 663 C CA . ARG A 1 86 ? 22.766 13.797 0.32 1 93 86 ARG A CA 1
ATOM 664 C C . ARG A 1 86 ? 21.594 13.977 1.287 1 93 86 ARG A C 1
ATOM 666 O O . ARG A 1 86 ? 21.438 13.211 2.236 1 93 86 ARG A O 1
ATOM 673 N N . ALA A 1 87 ? 20.875 15.008 1.005 1 92.94 87 ALA A N 1
ATOM 674 C CA . ALA A 1 87 ? 19.75 15.312 1.888 1 92.94 87 ALA A CA 1
ATOM 675 C C . ALA A 1 87 ? 18.516 14.508 1.505 1 92.94 87 ALA A C 1
ATOM 677 O O . ALA A 1 87 ? 17.641 14.273 2.338 1 92.94 87 ALA A O 1
ATOM 678 N N . ALA A 1 88 ? 18.469 14.07 0.293 1 92.94 88 ALA A N 1
ATOM 679 C CA . ALA A 1 88 ? 17.281 13.406 -0.244 1 92.94 88 ALA A CA 1
ATOM 680 C C . ALA A 1 88 ? 17.234 11.938 0.162 1 92.94 88 ALA A C 1
ATOM 682 O O . ALA A 1 88 ? 18.281 11.328 0.42 1 92.94 88 ALA A O 1
ATOM 683 N N . ASP A 1 89 ? 16.031 11.438 0.25 1 89.69 89 ASP A N 1
ATOM 684 C CA . ASP A 1 89 ? 15.805 10.023 0.547 1 89.69 89 ASP A CA 1
ATOM 685 C C . ASP A 1 89 ? 15.742 9.203 -0.735 1 89.69 89 ASP A C 1
ATOM 687 O O . ASP A 1 89 ? 16.094 8.016 -0.736 1 89.69 89 ASP A O 1
ATOM 691 N N . THR A 1 90 ? 15.375 9.75 -1.822 1 86.75 90 THR A N 1
ATOM 692 C CA . THR A 1 90 ? 15.219 9.039 -3.086 1 86.75 90 THR A CA 1
ATOM 693 C C . THR A 1 90 ? 16.562 8.805 -3.754 1 86.75 90 THR A C 1
ATOM 695 O O . THR A 1 90 ? 17.484 9.609 -3.602 1 86.75 90 THR A O 1
ATOM 698 N N . ALA A 1 91 ? 16.609 7.73 -4.523 1 84.44 91 ALA A N 1
ATOM 699 C CA . ALA A 1 91 ? 17.844 7.395 -5.242 1 84.44 91 ALA A CA 1
ATOM 700 C C . ALA A 1 91 ? 18.141 8.43 -6.324 1 84.44 91 ALA A C 1
ATOM 702 O O . ALA A 1 91 ? 19.297 8.734 -6.594 1 84.44 91 ALA A O 1
ATOM 703 N N . THR A 1 92 ? 17.125 9.039 -6.898 1 87.56 92 THR A N 1
ATOM 704 C CA . THR A 1 92 ? 17.25 10.039 -7.949 1 87.56 92 THR A CA 1
ATOM 705 C C . THR A 1 92 ? 16.406 11.273 -7.633 1 87.56 92 THR A C 1
ATOM 707 O O . THR A 1 92 ? 15.328 11.445 -8.188 1 87.56 92 THR A O 1
ATOM 710 N N . PRO A 1 93 ? 17 12.117 -6.895 1 92.62 93 PRO A N 1
ATOM 711 C CA . PRO A 1 93 ? 16.234 13.297 -6.488 1 92.62 93 PRO A CA 1
ATOM 712 C C . PRO A 1 93 ? 15.797 14.156 -7.672 1 92.62 93 PRO A C 1
ATOM 714 O O . PRO A 1 93 ? 16.531 14.266 -8.664 1 92.62 93 PRO A O 1
ATOM 717 N N . GLN A 1 94 ? 14.68 14.844 -7.523 1 93.81 94 GLN A N 1
ATOM 718 C CA . GLN A 1 94 ? 14.102 15.594 -8.625 1 93.81 94 GLN A CA 1
ATOM 719 C C . GLN A 1 94 ? 14.484 17.078 -8.555 1 93.81 94 GLN A C 1
ATOM 721 O O . GLN A 1 94 ? 13.859 17.922 -9.195 1 93.81 94 GLN A O 1
ATOM 726 N N . GLY A 1 95 ? 15.414 17.406 -7.633 1 96.81 95 GLY A N 1
ATOM 727 C CA . GLY A 1 95 ? 16.047 18.719 -7.695 1 96.81 95 GLY A CA 1
ATOM 728 C C . GLY A 1 95 ? 15.406 19.734 -6.781 1 96.81 95 GLY A C 1
ATOM 729 O O . GLY A 1 95 ? 15.711 20.922 -6.859 1 96.81 95 GLY A O 1
ATOM 730 N N . VAL A 1 96 ? 14.484 19.328 -5.945 1 98.06 96 VAL A N 1
ATOM 731 C CA . VAL A 1 96 ? 13.844 20.297 -5.062 1 98.06 96 VAL A CA 1
ATOM 732 C C . VAL A 1 96 ? 13.484 19.641 -3.736 1 98.06 96 VAL A C 1
ATOM 734 O O . VAL A 1 96 ? 13.031 18.484 -3.715 1 98.06 96 VAL A O 1
ATOM 737 N N . LEU A 1 97 ? 13.734 20.391 -2.621 1 97.69 97 LEU A N 1
ATOM 738 C CA . LEU A 1 97 ? 13.391 20.016 -1.252 1 97.69 97 LEU A CA 1
ATOM 739 C C . LEU A 1 97 ? 12.75 21.188 -0.516 1 97.69 97 LEU A C 1
ATOM 741 O O . LEU A 1 97 ? 13.039 22.344 -0.816 1 97.69 97 LEU A O 1
ATOM 745 N N . ALA A 1 98 ? 11.945 20.859 0.409 1 98.19 98 ALA A N 1
ATOM 746 C CA . ALA A 1 98 ? 11.398 21.875 1.311 1 98.19 98 ALA A CA 1
ATOM 747 C C . ALA A 1 98 ? 11.531 21.438 2.768 1 98.19 98 ALA A C 1
ATOM 749 O O . ALA A 1 98 ? 11.445 20.25 3.078 1 98.19 98 ALA A O 1
ATOM 750 N N . VAL A 1 99 ? 11.812 22.328 3.58 1 98.25 99 VAL A N 1
ATOM 751 C CA . VAL A 1 99 ? 11.75 22.141 5.027 1 98.25 99 VAL A CA 1
ATOM 752 C C . VAL A 1 99 ? 10.414 22.641 5.559 1 98.25 99 VAL A C 1
ATOM 754 O O . VAL A 1 99 ? 10.055 23.797 5.336 1 98.25 99 VAL A O 1
ATOM 757 N N . VAL A 1 100 ? 9.711 21.781 6.246 1 98.44 100 VAL A N 1
ATOM 758 C CA . VAL A 1 100 ? 8.359 22.094 6.695 1 98.44 100 VAL A CA 1
ATOM 759 C C . VAL A 1 100 ? 8.266 21.938 8.211 1 98.44 100 VAL A C 1
ATOM 761 O O . VAL A 1 100 ? 8.828 21 8.781 1 98.44 100 VAL A O 1
ATOM 764 N N . GLU A 1 101 ? 7.59 22.828 8.828 1 97.94 101 GLU A N 1
ATOM 765 C CA . GLU A 1 101 ? 7.336 22.734 10.266 1 97.94 101 GLU A CA 1
ATOM 766 C C . GLU A 1 101 ? 6.402 21.562 10.578 1 97.9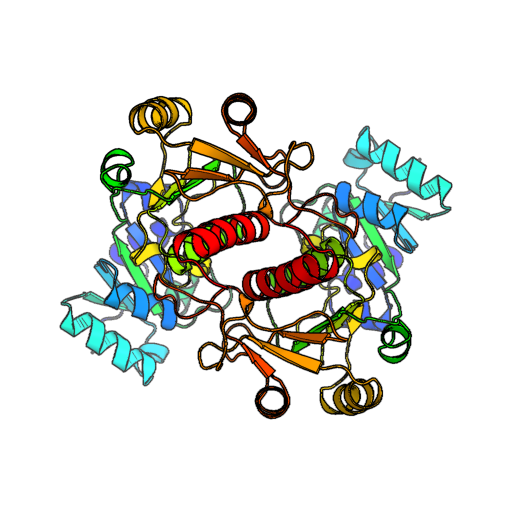4 101 GLU A C 1
ATOM 768 O O . GLU A 1 101 ? 5.414 21.344 9.875 1 97.94 101 GLU A O 1
ATOM 773 N N . MET A 1 102 ? 6.758 20.828 11.602 1 96.94 102 MET A N 1
ATOM 774 C CA . MET A 1 102 ? 5.887 19.734 12.008 1 96.94 102 MET A CA 1
ATOM 775 C C . MET A 1 102 ? 4.574 20.266 12.578 1 96.94 102 MET A C 1
ATOM 777 O O . MET A 1 102 ? 4.574 21.141 13.438 1 96.94 102 MET A O 1
ATOM 781 N N . PRO A 1 103 ? 3.504 19.75 12.031 1 92.81 103 PRO A N 1
ATOM 782 C CA . PRO A 1 103 ? 2.234 20.203 12.617 1 92.81 103 PRO A CA 1
ATOM 783 C C . PRO A 1 103 ? 2.055 19.719 14.062 1 92.81 103 PRO A C 1
ATOM 785 O O . PRO A 1 103 ? 2.604 18.688 14.445 1 92.81 103 PRO A O 1
ATOM 788 N N . SER A 1 104 ? 1.339 20.578 14.836 1 87.88 104 SER A N 1
ATOM 789 C CA . SER A 1 104 ? 1.057 20.25 16.234 1 87.88 104 SER A CA 1
ATOM 790 C C . SER A 1 104 ? -0.414 19.906 16.438 1 87.88 104 SER A C 1
ATOM 792 O O . SER A 1 104 ? -1.295 20.719 16.156 1 87.88 104 SER A O 1
ATOM 794 N N . ALA A 1 105 ? -0.727 18.719 16.531 1 92.06 105 ALA A N 1
ATOM 795 C CA . ALA A 1 105 ? -2.082 18.281 16.859 1 92.06 105 ALA A CA 1
ATOM 796 C C . ALA A 1 105 ? -2.1 17.469 18.156 1 92.06 105 ALA A C 1
ATOM 798 O O . ALA A 1 105 ? -1.103 16.844 18.516 1 92.06 105 ALA A O 1
ATOM 799 N N . SER A 1 106 ? -3.203 17.656 18.875 1 95.62 106 SER A N 1
ATOM 800 C CA . SER A 1 106 ? -3.402 16.891 20.094 1 95.62 106 SER A CA 1
ATOM 801 C C . SER A 1 106 ? -4.676 16.062 20.031 1 95.62 106 SER A C 1
ATOM 803 O O . SER A 1 106 ? -5.645 16.453 19.375 1 95.62 106 SER A O 1
ATOM 805 N N . LEU A 1 107 ? -4.617 14.945 20.703 1 96.69 107 LEU A N 1
ATOM 806 C CA . LEU A 1 107 ? -5.773 14.055 20.672 1 96.69 107 LEU A CA 1
ATOM 807 C C . LEU A 1 107 ? -7.012 14.758 21.234 1 96.69 107 LEU A C 1
ATOM 809 O O . LEU A 1 107 ? -8.086 14.688 20.641 1 96.69 107 LEU A O 1
ATOM 813 N N . PRO A 1 108 ? -6.957 15.531 22.297 1 96.62 108 PRO A N 1
ATOM 814 C CA . PRO A 1 108 ? -8.141 16.234 22.797 1 96.62 108 PRO A CA 1
ATOM 815 C C . PRO A 1 108 ? -8.781 17.141 21.75 1 96.62 108 PRO A C 1
ATOM 817 O O . PRO A 1 108 ? -10.008 17.234 21.688 1 96.62 108 PRO A O 1
ATOM 820 N N . SER A 1 109 ? -7.984 17.781 20.969 1 95.88 109 SER A N 1
ATOM 821 C CA . SER A 1 109 ? -8.531 18.656 19.953 1 95.88 109 SER A CA 1
ATOM 822 C C . SER A 1 109 ? -9.297 17.875 18.891 1 95.88 109 SER A C 1
ATOM 824 O O . SER A 1 109 ? -10.273 18.375 18.328 1 95.88 109 SER A O 1
ATOM 826 N N . LEU A 1 110 ? -8.875 16.656 18.609 1 97 110 LEU A N 1
ATOM 827 C CA . LEU A 1 110 ? -9.516 15.812 17.594 1 97 110 LEU A CA 1
ATOM 828 C C . LEU A 1 110 ? -10.852 15.273 18.109 1 97 110 LEU A C 1
ATOM 830 O O . LEU A 1 110 ? -11.719 14.914 17.312 1 97 110 LEU A O 1
ATOM 834 N N . LEU A 1 111 ? -11.008 15.266 19.406 1 97.31 111 LEU A N 1
ATOM 835 C CA . LEU A 1 111 ? -12.188 14.648 20.016 1 97.31 111 LEU A CA 1
ATOM 836 C C . LEU A 1 111 ? -13.305 15.68 20.203 1 97.31 111 LEU A C 1
ATOM 838 O O . LEU A 1 111 ? -14.391 15.336 20.656 1 97.31 111 LEU A O 1
ATOM 842 N N . GLN A 1 112 ? -13.133 16.891 19.75 1 95.06 112 GLN A N 1
ATOM 843 C CA . GLN A 1 112 ? -14.102 17.953 19.938 1 95.06 112 GLN A CA 1
ATOM 844 C C . GLN A 1 112 ? -15.094 18.016 18.781 1 95.06 112 GLN A C 1
ATOM 846 O O . GLN A 1 112 ? -16.016 18.828 18.781 1 95.06 112 GLN A O 1
ATOM 851 N N . VAL A 1 113 ? -15.078 17.109 17.891 1 94.5 113 VAL A N 1
ATOM 852 C CA . VAL A 1 113 ? -16 17.078 16.766 1 94.5 113 VAL A CA 1
ATOM 853 C C . VAL A 1 113 ? -17.156 16.125 17.062 1 94.5 113 VAL A C 1
ATOM 855 O O . VAL A 1 113 ? -17.047 15.266 17.938 1 94.5 113 VAL A O 1
ATOM 858 N N . GLU A 1 114 ? -18.266 16.25 16.422 1 93.06 114 GLU A N 1
ATOM 859 C CA . GLU A 1 114 ? -19.5 15.539 16.734 1 93.06 114 GLU A CA 1
ATOM 860 C C . GLU A 1 114 ? -19.375 14.047 16.453 1 93.06 114 GLU A C 1
ATOM 862 O O . GLU A 1 114 ? -19.781 13.219 17.266 1 93.06 114 GLU A O 1
ATOM 867 N N . LEU A 1 115 ? -18.844 13.68 15.25 1 96.12 115 LEU A N 1
ATOM 868 C CA . LEU A 1 115 ? -18.75 12.281 14.844 1 96.12 115 LEU A CA 1
ATOM 869 C C . LEU A 1 115 ? -17.312 11.93 14.438 1 96.12 115 LEU A C 1
ATOM 871 O O . LEU A 1 115 ? -17.047 11.656 13.266 1 96.12 115 LEU A O 1
ATOM 875 N N . PRO A 1 116 ? -16.469 11.844 15.43 1 98.31 116 PRO A N 1
ATOM 876 C CA . PRO A 1 116 ? -15.062 11.578 15.102 1 98.31 116 PRO A CA 1
ATOM 877 C C . PRO A 1 116 ? -14.852 10.219 14.445 1 98.31 116 PRO A C 1
ATOM 879 O O . PRO A 1 116 ? -15.508 9.242 14.82 1 98.31 116 PRO A O 1
ATOM 882 N N . LEU A 1 117 ? -14.102 10.188 13.438 1 98.75 117 LEU A N 1
ATOM 883 C CA . LEU A 1 117 ? -13.516 9 12.828 1 98.75 117 LEU A CA 1
ATOM 884 C C . LEU A 1 117 ? -11.992 9.062 12.867 1 98.75 117 LEU A C 1
ATOM 886 O O . LEU A 1 117 ? -11.375 9.844 12.141 1 98.75 117 LEU A O 1
ATOM 890 N N . LEU A 1 118 ? -11.406 8.234 13.727 1 98.88 118 LEU A N 1
ATOM 891 C CA . LEU A 1 118 ? -9.969 8.258 13.961 1 98.88 118 LEU A CA 1
ATOM 892 C C . LEU A 1 118 ? -9.32 6.953 13.523 1 98.88 118 LEU A C 1
ATOM 894 O O . LEU A 1 118 ? -9.984 5.914 13.469 1 98.88 118 LEU A O 1
ATOM 898 N N . VAL A 1 119 ? -8.078 7.02 13.18 1 98.88 119 VAL A N 1
ATOM 899 C CA . VAL A 1 119 ? -7.238 5.836 13.039 1 98.88 119 VAL A CA 1
ATOM 900 C C . VAL A 1 119 ? -6.137 5.855 14.094 1 98.88 119 VAL A C 1
ATOM 902 O O . VAL A 1 119 ? -5.438 6.855 14.258 1 98.88 119 VAL A O 1
ATOM 905 N N . ILE A 1 120 ? -6.035 4.824 14.812 1 98.69 120 ILE A N 1
ATOM 906 C CA . ILE A 1 120 ? -4.957 4.641 15.781 1 98.69 120 ILE A CA 1
ATOM 907 C C . ILE A 1 120 ? -3.982 3.58 15.266 1 98.69 120 ILE A C 1
ATOM 909 O O . ILE A 1 120 ? -4.379 2.445 14.984 1 98.69 120 ILE A O 1
ATOM 913 N N . VAL A 1 121 ? -2.791 3.984 15.148 1 98.19 121 VAL A N 1
ATOM 914 C CA . VAL A 1 121 ? -1.743 3.096 14.656 1 98.19 121 VAL A CA 1
ATOM 915 C C . VAL A 1 121 ? -0.874 2.627 15.82 1 98.19 121 VAL A C 1
ATOM 917 O O . VAL A 1 121 ? -0.254 3.441 16.516 1 98.19 121 VAL A O 1
ATOM 920 N N . ASP A 1 122 ? -0.759 1.324 15.992 1 97.44 122 ASP A N 1
ATOM 921 C CA . ASP A 1 122 ? -0.016 0.738 17.109 1 97.44 122 ASP A CA 1
ATOM 922 C C . ASP A 1 122 ? 1.012 -0.275 16.609 1 97.44 122 ASP A C 1
ATOM 924 O O . ASP A 1 122 ? 0.668 -1.422 16.312 1 97.44 122 ASP A O 1
ATOM 928 N N . GLY A 1 123 ? 2.227 0.187 16.578 1 96.44 123 GLY A N 1
ATOM 929 C CA . GLY A 1 123 ? 3.312 -0.741 16.297 1 96.44 123 GLY A CA 1
ATOM 930 C C . GLY A 1 123 ? 3.598 -0.897 14.812 1 96.44 123 GLY A C 1
ATOM 931 O O . GLY A 1 123 ? 4.426 -1.721 14.422 1 96.44 123 GLY A O 1
ATOM 932 N N . LEU A 1 124 ? 2.967 -0.193 13.969 1 97 124 LEU A N 1
ATOM 933 C CA . LEU A 1 124 ? 3.246 -0.235 12.539 1 97 124 LEU A CA 1
ATOM 934 C C . LEU A 1 124 ? 4.676 0.208 12.258 1 97 124 LEU A C 1
ATOM 936 O O . LEU A 1 124 ? 5.133 1.225 12.781 1 97 124 LEU A O 1
ATOM 940 N N . GLN A 1 125 ? 5.391 -0.512 11.383 1 95.88 125 GLN A N 1
ATOM 941 C CA . GLN A 1 125 ? 6.809 -0.229 11.211 1 95.88 125 GLN A CA 1
ATOM 942 C C . GLN A 1 125 ? 7.102 0.29 9.805 1 95.88 125 GLN A C 1
ATOM 944 O O . GLN A 1 125 ? 8.102 0.975 9.586 1 95.88 125 GLN A O 1
ATOM 949 N N . ASP A 1 126 ? 6.336 -0.015 8.828 1 96.56 126 ASP A N 1
ATOM 950 C CA . ASP A 1 126 ? 6.602 0.364 7.445 1 96.56 126 ASP A CA 1
ATOM 951 C C . ASP A 1 126 ? 6.148 1.796 7.172 1 96.56 126 ASP A C 1
ATOM 953 O O . ASP A 1 126 ? 4.953 2.092 7.215 1 96.56 126 ASP A O 1
ATOM 957 N N . PRO A 1 127 ? 7.02 2.693 6.82 1 97.5 127 PRO A N 1
ATOM 958 C CA . PRO A 1 127 ? 6.641 4.09 6.59 1 97.5 127 PRO A CA 1
ATOM 959 C C . PRO A 1 127 ? 5.684 4.25 5.414 1 97.5 127 PRO A C 1
ATOM 961 O O . PRO A 1 127 ? 4.805 5.121 5.441 1 97.5 127 PRO A O 1
ATOM 964 N N . GLY A 1 128 ? 5.848 3.424 4.387 1 97.62 128 GLY A N 1
ATOM 965 C CA . GLY A 1 128 ? 4.93 3.479 3.262 1 97.62 128 GLY A CA 1
ATOM 966 C C . GLY A 1 128 ? 3.496 3.17 3.646 1 97.62 128 GLY A C 1
ATOM 967 O O . GLY A 1 128 ? 2.57 3.857 3.211 1 97.62 128 GLY A O 1
ATOM 968 N N . ASN A 1 129 ? 3.336 2.17 4.48 1 98.19 129 ASN A N 1
ATOM 969 C CA . ASN A 1 129 ? 2.008 1.823 4.969 1 98.19 129 ASN A CA 1
ATOM 970 C C . ASN A 1 129 ? 1.388 2.969 5.766 1 98.19 129 ASN A C 1
ATOM 972 O O . ASN A 1 129 ? 0.217 3.303 5.574 1 98.19 129 ASN A O 1
ATOM 976 N N . LEU A 1 130 ? 2.182 3.521 6.625 1 98.62 130 LEU A N 1
ATOM 977 C CA . LEU A 1 130 ? 1.664 4.621 7.434 1 98.62 130 LEU A CA 1
ATOM 978 C C . LEU A 1 130 ? 1.223 5.781 6.551 1 98.62 130 LEU A C 1
ATOM 980 O O . LEU A 1 130 ? 0.125 6.316 6.723 1 98.62 130 LEU A O 1
ATOM 984 N N . GLY A 1 131 ? 2.121 6.176 5.625 1 98.62 131 GLY A N 1
ATOM 985 C CA . GLY A 1 131 ? 1.749 7.25 4.719 1 98.62 131 GLY A CA 1
ATOM 986 C C . GLY A 1 131 ? 0.475 6.965 3.945 1 98.62 131 GLY A C 1
ATOM 987 O O . GLY A 1 131 ? -0.374 7.844 3.789 1 98.62 131 GLY A O 1
ATOM 988 N N . THR A 1 132 ? 0.347 5.754 3.469 1 98.62 132 THR A N 1
ATOM 989 C CA . THR A 1 132 ? -0.828 5.34 2.709 1 98.62 132 THR A CA 1
ATOM 990 C C . THR A 1 132 ? -2.082 5.402 3.576 1 98.62 132 THR A C 1
ATOM 992 O O . THR A 1 132 ? -3.148 5.805 3.105 1 98.62 132 THR A O 1
ATOM 995 N N . ILE A 1 133 ? -1.956 5.039 4.828 1 98.88 133 ILE A N 1
ATOM 996 C CA . ILE A 1 133 ? -3.07 5.102 5.766 1 98.88 133 ILE A CA 1
ATOM 997 C C . ILE A 1 133 ? -3.498 6.555 5.957 1 98.88 133 ILE A C 1
ATOM 999 O O . ILE A 1 133 ? -4.688 6.875 5.898 1 98.88 133 ILE A O 1
ATOM 1003 N N . VAL A 1 134 ? -2.541 7.441 6.188 1 98.81 134 VAL A N 1
ATOM 1004 C CA . VAL A 1 134 ? -2.822 8.859 6.352 1 98.81 134 VAL A CA 1
ATOM 1005 C C . VAL A 1 134 ? -3.516 9.398 5.105 1 98.81 134 VAL A C 1
ATOM 1007 O O . VAL A 1 134 ? -4.504 10.133 5.203 1 98.81 134 VAL A O 1
ATOM 1010 N N . ARG A 1 135 ? -3.01 8.984 3.957 1 98.75 135 ARG A N 1
ATOM 1011 C CA . ARG A 1 135 ? -3.57 9.422 2.68 1 98.75 135 ARG A CA 1
ATOM 1012 C C . ARG A 1 135 ? -5.023 8.977 2.541 1 98.75 135 ARG A C 1
ATOM 1014 O O . ARG A 1 135 ? -5.883 9.766 2.143 1 98.75 135 ARG A O 1
ATOM 1021 N N . THR A 1 136 ? -5.297 7.754 2.859 1 98.88 136 THR A N 1
ATOM 1022 C CA . THR A 1 136 ? -6.648 7.219 2.77 1 98.88 136 THR A CA 1
ATOM 1023 C C . THR A 1 136 ? -7.562 7.883 3.795 1 98.88 136 THR A C 1
ATOM 1025 O O . THR A 1 136 ? -8.727 8.18 3.498 1 98.88 136 THR A O 1
ATOM 1028 N N . ALA A 1 137 ? -7.039 8.078 5 1 98.88 137 ALA A N 1
ATOM 1029 C CA . ALA A 1 137 ? -7.812 8.758 6.035 1 98.88 137 ALA A CA 1
ATOM 1030 C C . ALA A 1 137 ? -8.242 10.148 5.578 1 98.88 137 ALA A C 1
ATOM 1032 O O . ALA A 1 137 ? -9.398 10.539 5.766 1 98.88 137 ALA A O 1
ATOM 1033 N N . GLN A 1 138 ? -7.324 10.844 4.996 1 98.75 138 GLN A N 1
ATOM 1034 C CA . GLN A 1 138 ? -7.664 12.156 4.449 1 98.75 138 GLN A CA 1
ATOM 1035 C C . GLN A 1 138 ? -8.727 12.039 3.359 1 98.75 138 GLN A C 1
ATOM 1037 O O . GLN A 1 138 ? -9.656 12.852 3.305 1 98.75 138 GLN A O 1
ATOM 1042 N N . ALA A 1 139 ? -8.594 11.086 2.51 1 98.5 139 ALA A N 1
ATOM 1043 C CA . ALA A 1 139 ? -9.5 10.898 1.378 1 98.5 139 ALA A CA 1
ATOM 1044 C C . ALA A 1 139 ? -10.945 10.781 1.844 1 98.5 139 ALA A C 1
ATOM 1046 O O . ALA A 1 139 ? -11.859 11.289 1.189 1 98.5 139 ALA A O 1
ATOM 1047 N N . VAL A 1 140 ? -11.156 10.148 2.971 1 98.62 140 VAL A N 1
ATOM 1048 C CA . VAL A 1 140 ? -12.523 9.914 3.426 1 98.62 140 VAL A CA 1
ATOM 1049 C C . VAL A 1 140 ? -12.93 10.992 4.438 1 98.62 140 VAL A C 1
ATOM 1051 O O . VAL A 1 140 ? -13.961 10.875 5.098 1 98.62 140 VAL A O 1
ATOM 1054 N N . ALA A 1 141 ? -12.078 11.945 4.695 1 98.31 141 ALA A N 1
ATOM 1055 C CA . ALA A 1 141 ? -12.305 13.039 5.633 1 98.31 141 ALA A CA 1
ATOM 1056 C C . ALA A 1 141 ? -12.383 12.523 7.066 1 98.31 141 ALA A C 1
ATOM 1058 O O . ALA A 1 141 ? -13.258 12.93 7.836 1 98.31 141 ALA A O 1
ATOM 1059 N N . ALA A 1 142 ? -11.516 11.602 7.402 1 98.75 142 ALA A N 1
ATOM 1060 C CA . ALA A 1 142 ? -11.359 11.203 8.797 1 98.75 142 ALA A CA 1
ATOM 1061 C C . ALA A 1 142 ? -10.922 12.391 9.656 1 98.75 142 ALA A C 1
ATOM 1063 O O . ALA A 1 142 ? -10.453 13.398 9.133 1 98.75 142 ALA A O 1
ATOM 1064 N N . THR A 1 143 ? -11.125 12.227 10.938 1 98.69 143 THR A N 1
ATOM 1065 C CA . THR A 1 143 ? -10.82 13.328 11.852 1 98.69 143 THR A CA 1
ATOM 1066 C C . THR A 1 143 ? -9.312 13.469 12.039 1 98.69 143 THR A C 1
ATOM 1068 O O . THR A 1 143 ? -8.805 14.586 12.172 1 98.69 143 THR A O 1
ATOM 1071 N N . GLY A 1 144 ? -8.648 12.367 12.078 1 98.69 144 GLY A N 1
ATOM 1072 C CA . GLY A 1 144 ? -7.203 12.391 12.25 1 98.69 144 GLY A CA 1
ATOM 1073 C C . GLY A 1 144 ? -6.605 11.008 12.453 1 98.69 144 GLY A C 1
ATOM 1074 O O . GLY A 1 144 ? -7.328 10.016 12.492 1 98.69 144 GLY A O 1
ATOM 1075 N N . VAL A 1 145 ? -5.277 10.961 12.539 1 98.81 145 VAL A N 1
ATOM 1076 C CA . VAL A 1 145 ? -4.523 9.734 12.773 1 98.81 145 VAL A CA 1
ATOM 1077 C C . VAL A 1 145 ? -3.643 9.906 14.016 1 98.81 145 VAL A C 1
ATOM 1079 O O . VAL A 1 145 ? -2.959 10.922 14.164 1 98.81 145 VAL A O 1
ATOM 1082 N N . VAL A 1 146 ? -3.697 8.938 14.875 1 98.81 146 VAL A N 1
ATOM 1083 C CA . VAL A 1 146 ? -2.857 8.914 16.062 1 98.81 146 VAL A CA 1
ATOM 1084 C C . VAL A 1 146 ? -1.817 7.805 15.945 1 98.81 146 VAL A C 1
ATOM 1086 O O . VAL A 1 146 ? -2.166 6.625 15.867 1 98.81 146 VAL A O 1
ATOM 1089 N N . VAL A 1 147 ? -0.597 8.203 15.945 1 98.31 147 VAL A N 1
ATOM 1090 C CA . VAL A 1 147 ? 0.505 7.254 15.82 1 98.31 147 VAL A CA 1
ATOM 1091 C C . VAL A 1 147 ? 1.146 7.023 17.188 1 98.31 147 VAL A C 1
ATOM 1093 O O . VAL A 1 147 ? 1.853 7.891 17.703 1 98.31 147 VAL A O 1
ATOM 1096 N N . LEU A 1 148 ? 0.955 5.883 17.703 1 98.06 148 LEU A N 1
ATOM 1097 C CA . LEU A 1 148 ? 1.386 5.609 19.062 1 98.06 148 LEU A CA 1
ATOM 1098 C C . LEU A 1 148 ? 2.893 5.375 19.125 1 98.06 148 LEU A C 1
ATOM 1100 O O . LEU A 1 148 ? 3.516 5.062 18.109 1 98.06 148 LEU A O 1
ATOM 1104 N N . LYS A 1 149 ? 3.387 5.547 20.344 1 96.5 149 LYS A N 1
ATOM 1105 C CA . LYS A 1 149 ? 4.789 5.234 20.594 1 96.5 149 LYS A CA 1
ATOM 1106 C C . LYS A 1 149 ? 5.137 3.824 20.125 1 96.5 149 LYS A C 1
ATOM 1108 O O . LYS A 1 149 ? 4.348 2.893 20.312 1 96.5 149 LYS A O 1
ATOM 1113 N N . GLY A 1 150 ? 6.344 3.744 19.578 1 95.19 150 GLY A N 1
ATOM 1114 C CA . GLY A 1 150 ? 6.77 2.438 19.094 1 95.19 150 GLY A CA 1
ATOM 1115 C C . GLY A 1 150 ? 6.422 2.188 17.641 1 95.19 150 GLY A C 1
ATOM 1116 O O . GLY A 1 150 ? 6.832 1.178 17.062 1 95.19 150 GLY A O 1
ATOM 1117 N N . SER A 1 151 ? 5.676 3.055 17.016 1 96.94 151 SER A N 1
ATOM 1118 C CA . SER A 1 151 ? 5.352 2.98 15.594 1 96.94 151 SER A CA 1
ATOM 1119 C C . SER A 1 151 ? 6.312 3.824 14.766 1 96.94 151 SER A C 1
ATOM 1121 O O . SER A 1 151 ? 7.078 4.621 15.312 1 96.94 151 SER A O 1
ATOM 1123 N N . VAL A 1 152 ? 6.309 3.6 13.562 1 97.06 152 VAL A N 1
ATOM 1124 C CA . VAL A 1 152 ? 7.16 4.328 12.625 1 97.06 152 VAL A CA 1
ATOM 1125 C C . VAL A 1 152 ? 6.859 5.82 12.703 1 97.06 152 VAL A C 1
ATOM 1127 O O . VAL A 1 152 ? 5.719 6.219 12.961 1 97.06 152 VAL A O 1
ATOM 1130 N N . ASP A 1 153 ? 7.879 6.633 12.492 1 97.5 153 ASP A N 1
ATOM 1131 C CA . ASP A 1 153 ? 7.777 8.086 12.5 1 97.5 153 ASP A CA 1
ATOM 1132 C C . ASP A 1 153 ? 6.949 8.586 11.32 1 97.5 153 ASP A C 1
ATOM 1134 O O . ASP A 1 153 ? 7.316 8.359 10.164 1 97.5 153 ASP A O 1
ATOM 1138 N N . PRO A 1 154 ? 5.824 9.281 11.555 1 97.94 154 PRO A N 1
ATOM 1139 C CA . PRO A 1 154 ? 4.996 9.758 10.445 1 97.94 154 PRO A CA 1
ATOM 1140 C C . PRO A 1 154 ? 5.699 10.812 9.602 1 97.94 154 PRO A C 1
ATOM 1142 O O . PRO A 1 154 ? 5.25 11.117 8.492 1 97.94 154 PRO A O 1
ATOM 1145 N N . PHE A 1 155 ? 6.816 11.281 10.047 1 97.81 155 PHE A N 1
ATOM 1146 C CA . PHE A 1 155 ? 7.52 12.336 9.32 1 97.81 155 PHE A CA 1
ATOM 1147 C C . PHE A 1 155 ? 8.781 11.781 8.656 1 97.81 155 PHE A C 1
ATOM 1149 O O . PHE A 1 155 ? 9.602 12.547 8.148 1 97.81 155 PHE A O 1
ATOM 1156 N N . HIS A 1 156 ? 8.898 10.477 8.734 1 96.81 156 HIS A N 1
ATOM 1157 C CA . HIS A 1 156 ? 9.883 9.812 7.891 1 96.81 156 HIS A CA 1
ATOM 1158 C C . HIS A 1 156 ? 9.68 10.172 6.422 1 96.81 156 HIS A C 1
ATOM 1160 O O . HIS A 1 156 ? 8.539 10.242 5.949 1 96.81 156 HIS A O 1
ATOM 1166 N N . PRO A 1 157 ? 10.766 10.406 5.711 1 96 157 PRO A N 1
ATOM 1167 C CA . PRO A 1 157 ? 10.633 10.852 4.324 1 96 157 PRO A CA 1
ATOM 1168 C C . PRO A 1 157 ? 9.766 9.922 3.482 1 96 157 PRO A C 1
ATOM 1170 O O . PRO A 1 157 ? 8.938 10.391 2.695 1 96 157 PRO A O 1
ATOM 1173 N N . ARG A 1 158 ? 9.914 8.672 3.723 1 95.75 158 ARG A N 1
ATOM 1174 C CA . ARG A 1 158 ? 9.133 7.711 2.947 1 95.75 158 ARG A CA 1
ATOM 1175 C C . ARG A 1 158 ? 7.66 7.773 3.322 1 95.75 158 ARG A C 1
ATOM 1177 O O . ARG A 1 158 ? 6.789 7.582 2.469 1 95.75 158 ARG A O 1
ATOM 1184 N N . ALA A 1 159 ? 7.355 7.961 4.574 1 98 159 ALA A N 1
ATOM 1185 C CA . ALA A 1 159 ? 5.969 8.117 5.008 1 98 159 ALA A CA 1
ATOM 1186 C C . ALA A 1 159 ? 5.359 9.391 4.434 1 98 159 ALA A C 1
ATOM 1188 O O . ALA A 1 159 ? 4.258 9.367 3.877 1 98 159 ALA A O 1
ATOM 1189 N N . VAL A 1 160 ? 6.129 10.422 4.539 1 98.06 160 VAL A N 1
ATOM 1190 C CA . VAL A 1 160 ? 5.672 11.711 4.043 1 98.06 160 VAL A CA 1
ATOM 1191 C C . VAL A 1 160 ? 5.34 11.609 2.557 1 98.06 160 VAL A C 1
ATOM 1193 O O . VAL A 1 160 ? 4.27 12.047 2.121 1 98.06 160 VAL A O 1
ATOM 1196 N N . ARG A 1 161 ? 6.184 11.031 1.824 1 96.56 161 ARG A N 1
ATOM 1197 C CA . ARG A 1 161 ? 5.953 10.867 0.392 1 96.56 161 ARG A CA 1
ATOM 1198 C C . ARG A 1 161 ? 4.699 10.039 0.128 1 96.56 161 ARG A C 1
ATOM 1200 O O . ARG A 1 161 ? 3.904 10.375 -0.752 1 96.56 161 ARG A O 1
ATOM 1207 N N . ALA A 1 162 ? 4.504 9.031 0.924 1 97.06 162 ALA A N 1
ATOM 1208 C CA . ALA A 1 162 ? 3.385 8.117 0.721 1 97.06 162 ALA A CA 1
ATOM 1209 C C . ALA A 1 162 ? 2.059 8.789 1.059 1 97.06 162 ALA A C 1
ATOM 1211 O O . ALA A 1 162 ? 0.996 8.336 0.625 1 97.06 162 ALA A O 1
ATOM 1212 N N . THR A 1 163 ? 2.088 9.875 1.823 1 98.06 163 THR A N 1
ATOM 1213 C CA . THR A 1 163 ? 0.856 10.594 2.145 1 98.06 163 THR A CA 1
ATOM 1214 C C . THR A 1 163 ? 0.355 11.375 0.937 1 98.06 163 THR A C 1
ATOM 1216 O O . THR A 1 163 ? -0.801 11.805 0.902 1 98.06 163 THR A O 1
ATOM 1219 N N . ALA A 1 164 ? 1.32 11.703 0.016 1 96.5 164 ALA A N 1
ATOM 1220 C CA . ALA A 1 164 ? 1.02 12.484 -1.183 1 96.5 164 ALA A CA 1
ATOM 1221 C C . ALA A 1 164 ? 0.363 13.812 -0.822 1 96.5 164 ALA A C 1
ATOM 1223 O O . ALA A 1 164 ? -0.586 14.242 -1.481 1 96.5 164 ALA A O 1
ATOM 1224 N N . GLY A 1 165 ? 0.784 14.375 0.298 1 97.25 165 GLY A N 1
ATOM 1225 C CA . GLY A 1 165 ? 0.322 15.695 0.688 1 97.25 165 GLY A CA 1
ATOM 1226 C C . GLY A 1 165 ? -0.694 15.664 1.815 1 97.25 165 GLY A C 1
ATOM 1227 O O . GLY A 1 165 ? -0.969 16.688 2.439 1 97.25 165 GLY A O 1
ATOM 1228 N N . ALA A 1 166 ? -1.236 14.5 2.133 1 98.12 166 ALA A N 1
ATOM 1229 C CA . ALA A 1 166 ? -2.244 14.383 3.184 1 98.12 166 ALA A CA 1
ATOM 1230 C C . ALA A 1 166 ? -1.685 14.828 4.531 1 98.12 166 ALA A C 1
ATOM 1232 O O . ALA A 1 166 ? -2.432 15.281 5.398 1 98.12 166 ALA A O 1
ATOM 1233 N N . ILE A 1 167 ? -0.399 14.766 4.719 1 97.75 167 ILE A N 1
ATOM 1234 C CA . ILE A 1 167 ? 0.282 15.094 5.965 1 97.75 167 ILE A CA 1
ATOM 1235 C C . ILE A 1 167 ? 0.077 16.578 6.293 1 97.75 167 ILE A C 1
ATOM 1237 O O . ILE A 1 167 ? 0.216 16.984 7.449 1 97.75 167 ILE A O 1
ATOM 1241 N N . PHE A 1 168 ? -0.298 17.406 5.301 1 97.44 168 PHE A N 1
ATOM 1242 C CA . PHE A 1 168 ? -0.465 18.828 5.5 1 97.44 168 PHE A CA 1
ATOM 1243 C C . PHE A 1 168 ? -1.921 19.172 5.797 1 97.44 168 PHE A C 1
ATOM 1245 O O . PHE A 1 168 ? -2.232 20.297 6.191 1 97.44 168 PHE A O 1
ATOM 1252 N N . ARG A 1 169 ? -2.807 18.203 5.652 1 97.25 169 ARG A N 1
ATOM 1253 C CA . ARG A 1 169 ? -4.227 18.531 5.664 1 97.25 169 ARG A CA 1
ATOM 1254 C C . ARG A 1 169 ? -4.961 17.75 6.746 1 97.25 169 ARG A C 1
ATOM 1256 O O . ARG A 1 169 ? -6.016 18.172 7.223 1 97.25 169 ARG A O 1
ATOM 1263 N N . LEU A 1 170 ? -4.426 16.625 7.09 1 98.06 170 LEU A N 1
ATOM 1264 C CA . LEU A 1 170 ? -5.02 15.773 8.117 1 98.06 170 LEU A CA 1
ATOM 1265 C C . LEU A 1 170 ? -4.211 15.836 9.406 1 98.06 170 LEU A C 1
ATOM 1267 O O . LEU A 1 170 ? -2.994 15.633 9.398 1 98.06 170 LEU A O 1
ATOM 1271 N N . PRO A 1 171 ? -4.863 16.094 10.516 1 98.19 171 PRO A N 1
ATOM 1272 C CA . PRO A 1 171 ? -4.125 16.078 11.781 1 98.19 171 PRO A CA 1
ATOM 1273 C C . PRO A 1 171 ? -3.514 14.719 12.094 1 98.19 171 PRO A C 1
ATOM 1275 O O . PRO A 1 171 ? -4.199 13.703 12.016 1 98.19 171 PRO A O 1
ATOM 1278 N N . VAL A 1 172 ? -2.25 14.734 12.422 1 98.38 172 VAL A N 1
ATOM 1279 C CA . VAL A 1 172 ? -1.532 13.539 12.852 1 98.38 172 VAL A CA 1
ATOM 1280 C C . VAL A 1 172 ? -0.923 13.766 14.227 1 98.38 172 VAL A C 1
ATOM 1282 O O . VAL A 1 172 ? -0.136 14.695 14.422 1 98.38 172 VAL A O 1
ATOM 1285 N N . VAL A 1 173 ? -1.332 12.977 15.148 1 98.19 173 VAL A N 1
ATOM 1286 C CA . VAL A 1 173 ? -0.795 13.016 16.5 1 98.19 173 VAL A CA 1
ATOM 1287 C C . VAL A 1 173 ? 0.268 11.938 16.672 1 98.19 173 VAL A C 1
ATOM 1289 O O . VAL A 1 173 ? 0 10.758 16.453 1 98.19 173 VAL A O 1
ATOM 1292 N N . LYS A 1 174 ? 1.404 12.336 17.109 1 96.81 174 LYS A N 1
ATOM 1293 C CA . LYS A 1 174 ? 2.512 11.391 17.266 1 96.81 174 LYS A CA 1
ATOM 1294 C C . LYS A 1 174 ? 2.955 11.297 18.719 1 96.81 174 LYS A C 1
ATOM 1296 O O . LYS A 1 174 ? 3.111 12.312 19.391 1 96.81 174 LYS A O 1
ATOM 1301 N N . GLY A 1 175 ? 3.086 10.008 19.141 1 95 175 GLY A N 1
ATOM 1302 C CA . GLY A 1 175 ? 3.938 9.906 20.312 1 95 175 GLY A CA 1
ATOM 1303 C C . GLY A 1 175 ? 3.213 9.367 21.531 1 95 175 GLY A C 1
ATOM 1304 O O . GLY A 1 175 ? 3.842 8.852 22.453 1 95 175 GLY A O 1
ATOM 1305 N N . PRO A 1 176 ? 1.854 9.547 21.609 1 97.31 176 PRO A N 1
ATOM 1306 C CA . PRO A 1 176 ? 1.205 9.07 22.844 1 97.31 176 PRO A CA 1
ATOM 1307 C C . PRO A 1 176 ? 1.287 7.555 23 1 97.31 176 PRO A C 1
ATOM 1309 O O . PRO A 1 176 ? 1.495 6.836 22.016 1 97.31 176 PRO A O 1
ATOM 1312 N N . SER A 1 177 ? 1.162 7.137 24.25 1 97 177 SER A N 1
ATOM 1313 C CA . SER A 1 177 ? 1.034 5.715 24.547 1 97 177 SER A CA 1
ATOM 1314 C C . SER A 1 177 ? -0.429 5.285 24.578 1 97 177 SER A C 1
ATOM 1316 O O . SER A 1 177 ? -1.327 6.129 24.641 1 97 177 SER A O 1
ATOM 1318 N N . ALA A 1 178 ? -0.618 3.969 24.516 1 96.31 178 ALA A N 1
ATOM 1319 C CA . ALA A 1 178 ? -1.976 3.445 24.641 1 96.31 178 ALA A CA 1
ATOM 1320 C C . ALA A 1 178 ? -2.613 3.877 25.969 1 96.31 178 ALA A C 1
ATOM 1322 O O . ALA A 1 178 ? -3.799 4.211 26 1 96.31 178 ALA A O 1
ATOM 1323 N N . GLU A 1 179 ? -1.846 3.912 26.984 1 95.62 179 GLU A N 1
ATOM 1324 C CA . GLU A 1 179 ? -2.322 4.27 28.312 1 95.62 179 GLU A CA 1
ATOM 1325 C C . GLU A 1 179 ? -2.805 5.719 28.359 1 95.62 179 GLU A C 1
ATOM 1327 O O . GLU A 1 179 ? -3.719 6.051 29.125 1 95.62 179 GLU A O 1
ATOM 1332 N N . GLU A 1 180 ? -2.205 6.535 27.609 1 97.19 180 GLU A N 1
ATOM 1333 C CA . GLU A 1 180 ? -2.557 7.949 27.578 1 97.19 180 GLU A CA 1
ATOM 1334 C C . GLU A 1 180 ? -3.811 8.188 26.734 1 97.19 180 GLU A C 1
ATOM 1336 O O . GLU A 1 180 ? -4.59 9.102 27.016 1 97.19 180 GLU A O 1
ATOM 1341 N N . VAL A 1 181 ? -4.023 7.352 25.719 1 97.5 181 VAL A N 1
ATOM 1342 C CA . VAL A 1 181 ? -5.074 7.645 24.75 1 97.5 181 VAL A CA 1
ATOM 1343 C C . VAL A 1 181 ? -6.379 6.988 25.188 1 97.5 181 VAL A C 1
ATOM 1345 O O . VAL A 1 181 ? -7.461 7.539 24.969 1 97.5 181 VAL A O 1
ATOM 1348 N N . LEU A 1 182 ? -6.34 5.859 25.844 1 97.56 182 LEU A N 1
ATOM 1349 C CA . LEU A 1 182 ? -7.508 5.027 26.125 1 97.56 182 LEU A CA 1
ATOM 1350 C C . LEU A 1 182 ? -8.508 5.77 27 1 97.56 182 LEU A C 1
ATOM 1352 O O . LEU A 1 182 ? -9.703 5.816 26.688 1 97.56 182 LEU A O 1
ATOM 1356 N N . PRO A 1 183 ? -8.047 6.406 28.094 1 97.31 183 PRO A N 1
ATOM 1357 C CA . PRO A 1 183 ? -9.008 7.129 28.922 1 97.31 183 PRO A CA 1
ATOM 1358 C C . PRO A 1 183 ? -9.695 8.273 28.188 1 97.31 183 PRO A C 1
ATOM 1360 O O . PRO A 1 183 ? -10.883 8.531 28.391 1 97.31 183 PRO A O 1
ATOM 1363 N N . LEU A 1 184 ? -9.016 8.953 27.328 1 97.94 184 LEU A N 1
ATOM 1364 C CA . LEU A 1 184 ? -9.57 10.055 26.562 1 97.94 184 LEU A CA 1
ATOM 1365 C C . LEU A 1 184 ? -10.633 9.555 25.594 1 97.94 184 LEU A C 1
ATOM 1367 O O . LEU A 1 184 ? -11.695 10.172 25.453 1 97.94 184 LEU A O 1
ATOM 1371 N N . LEU A 1 185 ? -10.352 8.461 24.938 1 98.06 185 LEU A N 1
ATOM 1372 C CA . LEU A 1 185 ? -11.289 7.871 24 1 98.06 185 LEU A CA 1
ATOM 1373 C C . LEU A 1 185 ? -12.562 7.41 24.719 1 98.06 185 LEU A C 1
ATOM 1375 O O . LEU A 1 185 ? -13.672 7.633 24.219 1 98.06 185 LEU A O 1
ATOM 1379 N N . ARG A 1 186 ? -12.367 6.793 25.844 1 96.69 186 ARG A N 1
ATOM 1380 C CA . ARG A 1 186 ? -13.492 6.309 26.641 1 96.69 186 ARG A CA 1
ATOM 1381 C C . ARG A 1 186 ? -14.391 7.461 27.062 1 96.69 186 ARG A C 1
ATOM 1383 O O . ARG A 1 186 ? -15.617 7.391 26.922 1 96.69 186 ARG A O 1
ATOM 1390 N N . THR A 1 187 ? -13.789 8.461 27.531 1 96.69 187 THR A N 1
ATOM 1391 C CA . THR A 1 187 ? -14.523 9.625 28.016 1 96.69 187 THR A CA 1
ATOM 1392 C C . THR A 1 187 ? -15.305 10.281 26.875 1 96.69 187 THR A C 1
ATOM 1394 O O . THR A 1 187 ? -16.422 10.773 27.078 1 96.69 187 THR A O 1
ATOM 1397 N N . ALA A 1 188 ? -14.797 10.227 25.688 1 97.06 188 ALA A N 1
ATOM 1398 C CA . ALA A 1 188 ? -15.406 10.867 24.531 1 97.06 188 ALA A CA 1
ATOM 1399 C C . ALA A 1 188 ? -16.453 9.961 23.891 1 97.06 188 ALA A C 1
ATOM 1401 O O . ALA A 1 188 ? -17.094 10.344 22.906 1 97.06 188 ALA A O 1
ATOM 1402 N N . GLY A 1 189 ? -16.562 8.75 24.391 1 97.06 189 GLY A N 1
ATOM 1403 C CA . GLY A 1 189 ? -17.562 7.82 23.859 1 97.06 189 GLY A CA 1
ATOM 1404 C C . GLY A 1 189 ? -17.172 7.219 22.531 1 97.06 189 GLY A C 1
ATOM 1405 O O . GLY A 1 189 ? -18.031 6.898 21.703 1 97.06 189 GLY A O 1
ATOM 1406 N N . ILE A 1 190 ? -15.891 7.094 22.281 1 98.19 190 ILE A N 1
ATOM 1407 C CA . ILE A 1 190 ? -15.391 6.555 21.016 1 98.19 190 ILE A CA 1
ATOM 1408 C C . ILE A 1 190 ? -15.414 5.027 21.062 1 98.19 190 ILE A C 1
ATOM 1410 O O . ILE A 1 190 ? -14.883 4.422 22 1 98.19 190 ILE A O 1
ATOM 1414 N N . GLU A 1 191 ? -16 4.422 20.125 1 98.19 191 GLU A N 1
ATOM 1415 C CA . GLU A 1 191 ? -15.906 2.973 19.984 1 98.19 191 GLU A CA 1
ATOM 1416 C C . GLU A 1 191 ? -14.609 2.561 19.297 1 98.19 191 GLU A C 1
ATOM 1418 O O . GLU A 1 191 ? -14.258 3.107 18.25 1 98.19 191 GLU A O 1
ATOM 1423 N N . LEU A 1 192 ? -13.969 1.607 19.922 1 98.19 192 LEU A N 1
ATOM 1424 C CA . LEU A 1 192 ? -12.758 1.051 19.328 1 98.19 192 LEU A CA 1
ATOM 1425 C C . LEU A 1 192 ? -13.086 -0.149 18.438 1 98.19 192 LEU A C 1
ATOM 1427 O O . LEU A 1 192 ? -13.852 -1.027 18.844 1 98.19 192 LEU A O 1
ATOM 1431 N N . VAL A 1 193 ? -12.523 -0.137 17.219 1 97.81 193 VAL A N 1
ATOM 1432 C CA . VAL A 1 193 ? -12.727 -1.245 16.297 1 97.81 193 VAL A CA 1
ATOM 1433 C C . VAL A 1 193 ? -11.383 -1.749 15.781 1 97.81 193 VAL A C 1
ATOM 1435 O O . VAL A 1 193 ? -10.516 -0.954 15.406 1 97.81 193 VAL A O 1
ATOM 1438 N N . VAL A 1 194 ? -11.164 -3.035 15.805 1 95.38 194 VAL A N 1
ATOM 1439 C CA . VAL A 1 194 ? -9.953 -3.658 15.289 1 95.38 194 VAL A CA 1
ATOM 1440 C C . VAL A 1 194 ? -10.32 -4.742 14.273 1 95.38 194 VAL A C 1
ATOM 1442 O O . VAL A 1 194 ? -11.32 -5.445 14.445 1 95.38 194 VAL A O 1
ATOM 1445 N N . ALA A 1 195 ? -9.492 -4.766 13.18 1 90.81 195 ALA A N 1
ATOM 1446 C CA . ALA A 1 195 ? -9.641 -5.898 12.266 1 90.81 195 ALA A CA 1
ATOM 1447 C C . ALA A 1 195 ? -8.93 -7.133 12.805 1 90.81 195 ALA A C 1
ATOM 1449 O O . ALA A 1 195 ? -7.738 -7.078 13.125 1 90.81 195 ALA A O 1
ATOM 1450 N N . ASP A 1 196 ? -9.617 -8.195 12.914 1 89.06 196 ASP A N 1
ATOM 1451 C CA . ASP A 1 196 ? -9.141 -9.461 13.453 1 89.06 196 ASP A CA 1
ATOM 1452 C C . ASP A 1 196 ? -9.766 -10.641 12.711 1 89.06 196 ASP A C 1
ATOM 1454 O O . ASP A 1 196 ? -10.984 -10.781 12.672 1 89.06 196 ASP A O 1
ATOM 1458 N N . PRO A 1 197 ? -8.836 -11.438 12.125 1 87.06 197 PRO A N 1
ATOM 1459 C CA . PRO A 1 197 ? -9.383 -12.594 11.406 1 87.06 197 PRO A CA 1
ATOM 1460 C C . PRO A 1 197 ? -10.305 -13.445 12.281 1 87.06 197 PRO A C 1
ATOM 1462 O O . PRO A 1 197 ? -11.156 -14.172 11.766 1 87.06 197 PRO A O 1
ATOM 1465 N N . ARG A 1 198 ? -10.203 -13.461 13.562 1 87.25 198 ARG A N 1
ATOM 1466 C CA . ARG A 1 198 ? -11.016 -14.258 14.484 1 87.25 198 ARG A CA 1
ATOM 1467 C C . ARG A 1 198 ? -12.195 -13.445 15.016 1 87.25 198 ARG A C 1
ATOM 1469 O O . ARG A 1 198 ? -12.859 -13.852 15.969 1 87.25 198 ARG A O 1
ATOM 1476 N N . GLY A 1 199 ? -12.375 -12.258 14.43 1 89.62 199 GLY A N 1
ATOM 1477 C CA . GLY A 1 199 ? -13.5 -11.43 14.844 1 89.62 199 GLY A CA 1
ATOM 1478 C C . GLY A 1 199 ? -14.844 -12.102 14.633 1 89.62 199 GLY A C 1
ATOM 1479 O O . GLY A 1 199 ? -14.945 -13.086 13.898 1 89.62 199 GLY A O 1
ATOM 1480 N N . GLU A 1 200 ? -15.867 -11.555 15.234 1 88.19 200 GLU A N 1
ATOM 1481 C CA . GLU A 1 200 ? -17.172 -12.211 15.273 1 88.19 200 GLU A CA 1
ATOM 1482 C C . GLU A 1 200 ? -18.016 -11.828 14.062 1 88.19 200 GLU A C 1
ATOM 1484 O O . GLU A 1 200 ? -18.844 -12.617 13.602 1 88.19 200 GLU A O 1
ATOM 1489 N N . VAL A 1 201 ? -17.844 -10.562 13.609 1 93.94 201 VAL A N 1
ATOM 1490 C CA . VAL A 1 201 ? -18.703 -10.094 12.523 1 93.94 201 VAL A CA 1
ATOM 1491 C C . VAL A 1 201 ? -17.844 -9.57 11.375 1 93.94 201 VAL A C 1
ATOM 1493 O O . VAL A 1 201 ? -16.766 -9.016 11.602 1 93.94 201 VAL A O 1
ATOM 1496 N N . PRO A 1 202 ? -18.344 -9.805 10.094 1 96.5 202 PRO A N 1
ATOM 1497 C CA . PRO A 1 202 ? -17.641 -9.125 8.992 1 96.5 202 PRO A CA 1
ATOM 1498 C C . PRO A 1 202 ? -17.75 -7.605 9.078 1 96.5 202 PRO A C 1
ATOM 1500 O O . PRO A 1 202 ? -18.75 -7.074 9.57 1 96.5 202 PRO A O 1
ATOM 1503 N N . PHE A 1 203 ? -16.734 -6.934 8.641 1 97.25 203 PHE A N 1
ATOM 1504 C CA . PHE A 1 203 ? -16.672 -5.488 8.828 1 97.25 203 PHE A CA 1
ATOM 1505 C C . PHE A 1 203 ? -17.812 -4.801 8.102 1 97.25 203 PHE A C 1
ATOM 1507 O O . PHE A 1 203 ? -18.25 -3.719 8.508 1 97.25 203 PHE A O 1
ATOM 1514 N N . TYR A 1 204 ? -18.438 -5.434 7.113 1 96.44 204 TYR A N 1
ATOM 1515 C CA . TYR A 1 204 ? -19.578 -4.879 6.383 1 96.44 204 TYR A CA 1
ATOM 1516 C C . TYR A 1 204 ? -20.828 -4.859 7.254 1 96.44 204 TYR A C 1
ATOM 1518 O O . TYR A 1 204 ? -21.766 -4.098 6.988 1 96.44 204 TYR A O 1
ATOM 1526 N N . ALA A 1 205 ? -20.844 -5.676 8.203 1 96.31 205 ALA A N 1
ATOM 1527 C CA . ALA A 1 205 ? -22.031 -5.82 9.039 1 96.31 205 ALA A CA 1
ATOM 1528 C C . ALA A 1 205 ? -21.938 -4.953 10.289 1 96.31 205 ALA A C 1
ATOM 1530 O O . ALA A 1 205 ? -22.922 -4.805 11.031 1 96.31 205 ALA A O 1
ATOM 1531 N N . HIS A 1 206 ? -20.828 -4.445 10.578 1 97 206 HIS A N 1
ATOM 1532 C CA . HIS A 1 206 ? -20.625 -3.572 11.734 1 97 206 HIS A CA 1
ATOM 1533 C C . HIS A 1 206 ? -21.125 -2.158 11.438 1 97 206 HIS A C 1
ATOM 1535 O O . HIS A 1 206 ? -20.922 -1.641 10.336 1 97 206 HIS A O 1
ATOM 1541 N N . SER A 1 207 ? -21.75 -1.504 12.414 1 97.81 207 SER A N 1
ATOM 1542 C CA . SER A 1 207 ? -22.172 -0.117 12.25 1 97.81 207 SER A CA 1
ATOM 1543 C C . SER A 1 207 ? -21.047 0.851 12.578 1 97.81 207 SER A C 1
ATOM 1545 O O . SER A 1 207 ? -20.516 0.833 13.695 1 97.81 207 SER A O 1
ATOM 1547 N N . PHE A 1 208 ? -20.734 1.696 11.609 1 97.94 208 PHE A N 1
ATOM 1548 C CA . PHE A 1 208 ? -19.703 2.711 11.805 1 97.94 208 PHE A CA 1
ATOM 1549 C C . PHE A 1 208 ? -20.328 4.102 11.883 1 97.94 208 PHE A C 1
ATOM 1551 O O . PHE A 1 208 ? -19.656 5.102 11.617 1 97.94 208 PHE A O 1
ATOM 1558 N N . LEU A 1 209 ? -21.531 4.16 12.234 1 97.94 209 LEU A N 1
ATOM 1559 C CA . LEU A 1 209 ? -22.266 5.418 12.203 1 97.94 209 LEU A CA 1
ATOM 1560 C C . LEU A 1 209 ? -21.953 6.27 13.43 1 97.94 209 LEU A C 1
ATOM 1562 O O . LEU A 1 209 ? -22.188 7.477 13.43 1 97.94 209 LEU A O 1
ATOM 1566 N N . GLY A 1 210 ? -21.453 5.676 14.516 1 97.88 210 GLY A N 1
ATOM 1567 C CA . GLY A 1 210 ? -21.094 6.418 15.711 1 97.88 210 GLY A CA 1
ATOM 1568 C C . GLY A 1 210 ? -19.625 6.824 15.734 1 97.88 210 GLY A C 1
ATOM 1569 O O . GLY A 1 210 ? -18.875 6.496 14.82 1 97.88 210 GLY A O 1
ATOM 1570 N N . PRO A 1 211 ? -19.25 7.641 16.812 1 98.56 211 PRO A N 1
ATOM 1571 C CA . PRO A 1 211 ? -17.844 7.953 17 1 98.56 211 PRO A CA 1
ATOM 1572 C C . PRO A 1 211 ? -16.969 6.703 17.047 1 98.56 211 PRO A C 1
ATOM 1574 O O . PRO A 1 211 ? -17.25 5.77 17.797 1 98.56 211 PRO A O 1
ATOM 1577 N N . THR A 1 212 ? -15.953 6.641 16.219 1 98.69 212 THR A N 1
ATOM 1578 C CA . THR A 1 212 ? -15.219 5.395 16.016 1 98.69 212 THR A CA 1
ATOM 1579 C C . THR A 1 212 ? -13.719 5.664 15.891 1 98.69 212 THR A C 1
ATOM 1581 O O . THR A 1 212 ? -13.312 6.648 15.273 1 98.69 212 THR A O 1
ATOM 1584 N N . ALA A 1 213 ? -12.93 4.855 16.484 1 98.75 213 ALA A N 1
ATOM 1585 C CA . ALA A 1 213 ? -11.492 4.777 16.234 1 98.75 213 ALA A CA 1
ATOM 1586 C C . ALA A 1 213 ? -11.102 3.4 15.703 1 98.75 213 ALA A C 1
ATOM 1588 O O . ALA A 1 213 ? -11.359 2.385 16.359 1 98.75 213 ALA A O 1
ATOM 1589 N N . LEU A 1 214 ? -10.578 3.41 14.531 1 98.56 214 LEU A N 1
ATOM 1590 C CA . LEU A 1 214 ? -10.047 2.182 13.953 1 98.56 214 LEU A CA 1
ATOM 1591 C C . LEU A 1 214 ? -8.609 1.947 14.398 1 98.56 214 LEU A C 1
ATOM 1593 O O . LEU A 1 214 ? -7.75 2.812 14.219 1 98.56 214 LEU A O 1
ATOM 1597 N N . VAL A 1 215 ? -8.328 0.792 14.945 1 98.06 215 VAL A N 1
ATOM 1598 C CA . VAL A 1 215 ? -6.992 0.486 15.438 1 98.06 215 VAL A CA 1
ATOM 1599 C C . VAL A 1 215 ? -6.273 -0.431 14.445 1 98.06 215 VAL A C 1
ATOM 1601 O O . VAL A 1 215 ? -6.746 -1.534 14.156 1 98.06 215 VAL A O 1
ATOM 1604 N N . ILE A 1 216 ? -5.195 0.04 13.938 1 96.69 216 ILE A N 1
ATOM 1605 C CA . ILE A 1 216 ? -4.363 -0.71 13 1 96.69 216 ILE A CA 1
ATOM 1606 C C . ILE A 1 216 ? -3.061 -1.117 13.68 1 96.69 216 ILE A C 1
ATOM 1608 O O . ILE A 1 216 ? -2.316 -0.265 14.172 1 96.69 216 ILE A O 1
ATOM 1612 N N . GLY A 1 217 ? -2.773 -2.357 13.703 1 93.94 217 GLY A N 1
ATOM 1613 C CA . GLY A 1 217 ? -1.611 -2.871 14.414 1 93.94 217 GLY A CA 1
ATOM 1614 C C . GLY A 1 217 ? -0.423 -3.127 13.5 1 93.94 217 GLY A C 1
ATOM 1615 O O . GLY A 1 217 ? -0.435 -2.74 12.336 1 93.94 217 GLY A O 1
ATOM 1616 N N . SER A 1 218 ? 0.547 -3.779 14.102 1 91.12 218 SER A N 1
ATOM 1617 C CA . SER A 1 218 ? 1.786 -4.094 13.398 1 91.12 218 SER A CA 1
ATOM 1618 C C . SER A 1 218 ? 1.561 -5.16 12.328 1 91.12 218 SER A C 1
ATOM 1620 O O . SER A 1 218 ? 0.606 -5.938 12.414 1 91.12 218 SER A O 1
ATOM 1622 N N . GLU A 1 219 ? 2.35 -5.203 11.172 1 83.06 219 GLU A N 1
ATOM 1623 C CA . GLU A 1 219 ? 2.266 -6.125 10.039 1 83.06 219 GLU A CA 1
ATOM 1624 C C . GLU A 1 219 ? 2.416 -7.574 10.5 1 83.06 219 GLU A C 1
ATOM 1626 O O . GLU A 1 219 ? 1.775 -8.469 9.953 1 83.06 219 GLU A O 1
ATOM 1631 N N . GLY A 1 220 ? 3.146 -7.934 11.586 1 77.88 220 GLY A N 1
ATOM 1632 C CA . GLY A 1 220 ? 3.371 -9.297 12.039 1 77.88 220 GLY A CA 1
ATOM 1633 C C . GLY A 1 220 ? 2.469 -9.711 13.188 1 77.88 220 GLY A C 1
ATOM 1634 O O . GLY A 1 220 ? 1.867 -10.781 13.156 1 77.88 220 GLY A O 1
ATOM 1635 N N . GLY A 1 221 ? 2.162 -8.891 14.008 1 80.44 221 GLY A N 1
ATOM 1636 C CA . GLY A 1 221 ? 1.572 -9.273 15.281 1 80.44 221 GLY A CA 1
ATOM 1637 C C . GLY A 1 221 ? 0.211 -8.648 15.523 1 80.44 221 GLY A C 1
ATOM 1638 O O . GLY A 1 221 ? -0.496 -9.031 16.453 1 80.44 221 GLY A O 1
ATOM 1639 N N . GLY A 1 222 ? -0.205 -7.762 14.578 1 84.94 222 GLY A N 1
ATOM 1640 C CA . GLY A 1 222 ? -1.434 -7.031 14.836 1 84.94 222 GLY A CA 1
ATOM 1641 C C . GLY A 1 222 ? -1.298 -6.016 15.953 1 84.94 222 GLY A C 1
ATOM 1642 O O . GLY A 1 222 ? -0.188 -5.594 16.281 1 84.94 222 GLY A O 1
ATOM 1643 N N . PRO A 1 223 ? -2.439 -5.574 16.469 1 83.56 223 PRO A N 1
ATOM 1644 C CA . PRO A 1 223 ? -2.381 -4.594 17.547 1 83.56 223 PRO A CA 1
ATOM 1645 C C . PRO A 1 223 ? -2 -5.223 18.891 1 83.56 223 PRO A C 1
ATOM 1647 O O . PRO A 1 223 ? -2.121 -6.438 19.062 1 83.56 223 PRO A O 1
ATOM 1650 N N . GLY A 1 224 ? -1.537 -4.402 19.766 1 85.94 224 GLY A N 1
ATOM 1651 C CA . GLY A 1 224 ? -1.188 -4.863 21.094 1 85.94 224 GLY A CA 1
ATOM 1652 C C . GLY A 1 224 ? -2.359 -5.473 21.844 1 85.94 224 GLY A C 1
ATOM 1653 O O . GLY A 1 224 ? -3.516 -5.258 21.469 1 85.94 224 GLY A O 1
ATOM 1654 N N . PRO A 1 225 ? -2.08 -6.16 22.828 1 88 225 PRO A N 1
ATOM 1655 C CA . PRO A 1 225 ? -3.098 -6.926 23.547 1 88 225 PRO A CA 1
ATOM 1656 C C . PRO A 1 225 ? -4.145 -6.035 24.203 1 88 225 PRO A C 1
ATOM 1658 O O . PRO A 1 225 ? -5.285 -6.465 24.406 1 88 225 PRO A O 1
ATOM 1661 N N . VAL A 1 226 ? -3.846 -4.859 24.516 1 90.56 226 VAL A N 1
ATOM 1662 C CA . VAL A 1 226 ? -4.773 -3.975 25.219 1 90.56 226 VAL A CA 1
ATOM 1663 C C . VAL A 1 226 ? -5.98 -3.691 24.328 1 90.56 226 VAL A C 1
ATOM 1665 O O . VAL A 1 226 ? -7.105 -3.568 24.812 1 90.56 226 VAL A O 1
ATOM 1668 N N . TRP A 1 227 ? -5.82 -3.723 23.078 1 91.44 227 TRP A N 1
ATOM 1669 C CA . TRP A 1 227 ? -6.883 -3.389 22.141 1 91.44 227 TRP A CA 1
ATOM 1670 C C . TRP A 1 227 ? -7.828 -4.566 21.938 1 91.44 227 TRP A C 1
ATOM 1672 O O . TRP A 1 227 ? -9.039 -4.383 21.812 1 91.44 227 TRP A O 1
ATOM 1682 N N . SER A 1 228 ? -7.254 -5.727 21.938 1 83.69 228 SER A N 1
ATOM 1683 C CA . SER A 1 228 ? -8.055 -6.926 21.703 1 83.69 228 SER A CA 1
ATOM 1684 C C . SER A 1 228 ? -9.117 -7.094 22.781 1 83.69 228 SER A C 1
ATOM 1686 O O . SER A 1 228 ? -10.195 -7.637 22.516 1 83.69 228 SER A O 1
ATOM 1688 N N . THR A 1 229 ? -8.859 -6.516 23.875 1 87.38 229 THR A N 1
ATOM 1689 C CA . THR A 1 229 ? -9.789 -6.68 24.984 1 87.38 229 THR A CA 1
ATOM 1690 C C . THR A 1 229 ? -10.852 -5.578 24.969 1 87.38 229 THR A C 1
ATOM 1692 O O . THR A 1 229 ? -11.984 -5.797 25.391 1 87.38 229 THR A O 1
ATOM 1695 N N . LEU A 1 230 ? -10.539 -4.492 24.438 1 93.19 230 LEU A N 1
ATOM 1696 C CA . LEU A 1 230 ? -11.398 -3.32 24.594 1 93.19 230 LEU A CA 1
ATOM 1697 C C . LEU A 1 230 ? -12.148 -3.031 23.297 1 93.19 230 LEU A C 1
ATOM 1699 O O . LEU A 1 230 ? -13.219 -2.422 23.312 1 93.19 230 LEU A O 1
ATOM 1703 N N . ALA A 1 231 ? -11.617 -3.512 22.219 1 95.12 231 ALA A N 1
ATOM 1704 C CA . ALA A 1 231 ? -12.148 -3.104 20.922 1 95.12 231 ALA A CA 1
ATOM 1705 C C . ALA A 1 231 ? -13.141 -4.133 20.391 1 95.12 231 ALA A C 1
ATOM 1707 O O . ALA A 1 231 ? -13.023 -5.324 20.688 1 95.12 231 ALA A O 1
ATOM 1708 N N . ARG A 1 232 ? -14.109 -3.604 19.672 1 96 232 ARG A N 1
ATOM 1709 C CA . ARG A 1 232 ? -14.891 -4.5 18.828 1 96 232 ARG A CA 1
ATOM 1710 C C . ARG A 1 232 ? -14.016 -5.129 17.75 1 96 232 ARG A C 1
ATOM 1712 O O . ARG A 1 232 ? -13.266 -4.43 17.062 1 96 232 ARG A O 1
ATOM 1719 N N . ARG A 1 233 ? -14.156 -6.504 17.625 1 95.56 233 ARG A N 1
ATOM 1720 C CA . ARG A 1 233 ? -13.359 -7.215 16.641 1 95.56 233 ARG A CA 1
ATOM 1721 C C . ARG A 1 233 ? -14.195 -7.547 15.406 1 95.56 233 ARG A C 1
ATOM 1723 O O . ARG A 1 233 ? -15.227 -8.211 15.516 1 95.56 233 ARG A O 1
ATOM 1730 N N . VAL A 1 234 ? -13.75 -7.016 14.258 1 96 234 VAL A N 1
ATOM 1731 C CA . VAL A 1 234 ? -14.406 -7.324 12.992 1 96 234 VAL A CA 1
ATOM 1732 C C . VAL A 1 234 ? -13.43 -8.047 12.07 1 96 234 VAL A C 1
ATOM 1734 O O . VAL A 1 234 ? -12.211 -7.879 12.188 1 96 234 VAL A O 1
ATOM 1737 N N . TYR A 1 235 ? -13.945 -8.914 11.242 1 95.62 235 TYR A N 1
ATOM 1738 C CA . TYR A 1 235 ? -13.039 -9.562 10.297 1 95.62 235 TYR A CA 1
ATOM 1739 C C . TYR A 1 235 ? -13.336 -9.133 8.867 1 95.62 235 TYR A C 1
ATOM 1741 O O . TYR A 1 235 ? -14.445 -8.695 8.562 1 95.62 235 TYR A O 1
ATOM 1749 N N . ILE A 1 236 ? -12.359 -9.094 8.07 1 97.06 236 ILE A N 1
ATOM 1750 C CA . ILE A 1 236 ? -12.469 -8.859 6.637 1 97.06 236 ILE A CA 1
ATOM 1751 C C . ILE A 1 236 ? -12.57 -10.203 5.906 1 97.06 236 ILE A C 1
ATOM 1753 O O . ILE A 1 236 ? -11.648 -11.016 5.961 1 97.06 236 ILE A O 1
ATOM 1757 N N . PRO A 1 237 ? -13.672 -10.43 5.246 1 97.44 237 PRO A N 1
ATOM 1758 C CA . PRO A 1 237 ? -13.812 -11.719 4.555 1 97.44 237 PRO A CA 1
ATOM 1759 C C . PRO A 1 237 ? -12.719 -11.945 3.514 1 97.44 237 PRO A C 1
ATOM 1761 O O . PRO A 1 237 ? -12.367 -11.031 2.766 1 97.44 237 PRO A O 1
ATOM 1764 N N . MET A 1 238 ? -12.203 -13.156 3.492 1 96.62 238 MET A N 1
ATOM 1765 C CA . MET A 1 238 ? -11.133 -13.539 2.58 1 96.62 238 MET A CA 1
ATOM 1766 C C . MET A 1 238 ? -11.438 -14.883 1.918 1 96.62 238 MET A C 1
ATOM 1768 O O . MET A 1 238 ? -10.789 -15.891 2.215 1 96.62 238 MET A O 1
ATOM 1772 N N . PRO A 1 239 ? -12.289 -14.898 0.995 1 96.94 239 PRO A N 1
ATOM 1773 C CA . PRO A 1 239 ? -12.648 -16.172 0.351 1 96.94 239 PRO A CA 1
ATOM 1774 C C . PRO A 1 239 ? -11.461 -16.828 -0.351 1 96.94 239 PRO A C 1
ATOM 1776 O O . PRO A 1 239 ? -11.484 -18.031 -0.594 1 96.94 239 PRO A O 1
ATOM 1779 N N . GLY A 1 240 ? -10.414 -16.109 -0.71 1 96.5 240 GLY A N 1
ATOM 1780 C CA . GLY A 1 240 ? -9.227 -16.672 -1.335 1 96.5 240 GLY A CA 1
ATOM 1781 C C . GLY A 1 240 ? -8.289 -17.344 -0.345 1 96.5 240 GLY A C 1
ATOM 1782 O O . GLY A 1 240 ? -7.227 -17.844 -0.725 1 96.5 240 GLY A O 1
ATOM 1783 N N . LYS A 1 241 ? -8.594 -17.281 0.901 1 92.56 241 LYS A N 1
ATOM 1784 C CA . LYS A 1 241 ? -7.895 -17.969 1.985 1 92.56 241 LYS A CA 1
ATOM 1785 C C . LYS A 1 241 ? -6.496 -17.391 2.188 1 92.56 241 LYS A C 1
ATOM 1787 O O . LYS A 1 241 ? -5.527 -18.125 2.357 1 92.56 241 LYS A O 1
ATOM 1792 N N . THR A 1 242 ? -6.406 -16.188 2.039 1 90.31 242 THR A N 1
ATOM 1793 C CA . THR A 1 242 ? -5.207 -15.461 2.441 1 90.31 242 THR A CA 1
ATOM 1794 C C . THR A 1 242 ? -5.16 -15.289 3.957 1 90.31 242 THR A C 1
ATOM 1796 O O . THR A 1 242 ? -6.203 -15.242 4.613 1 90.31 242 THR A O 1
ATOM 1799 N N . GLU A 1 243 ? -3.988 -15.227 4.508 1 87.06 243 GLU A N 1
ATOM 1800 C CA . GLU A 1 243 ? -3.852 -15.133 5.961 1 87.06 243 GLU A CA 1
ATOM 1801 C C . GLU A 1 243 ? -4.203 -13.734 6.461 1 87.06 243 GLU A C 1
ATOM 1803 O O . GLU A 1 243 ? -4.871 -13.586 7.484 1 87.06 243 GLU A O 1
ATOM 1808 N N . SER A 1 244 ? -3.686 -12.781 5.812 1 93.19 244 SER A N 1
ATOM 1809 C CA . SER A 1 244 ? -3.93 -11.391 6.184 1 93.19 244 SER A CA 1
ATOM 1810 C C . SER A 1 244 ? -3.719 -10.461 4.992 1 93.19 244 SER A C 1
ATOM 1812 O O . SER A 1 244 ? -3.195 -10.875 3.957 1 93.19 244 SER A O 1
ATOM 1814 N N . LEU A 1 245 ? -4.211 -9.289 5.168 1 96.38 245 LEU A N 1
ATOM 1815 C CA . LEU A 1 245 ? -4 -8.25 4.164 1 96.38 245 LEU A CA 1
ATOM 1816 C C . LEU A 1 245 ? -2.893 -7.297 4.594 1 96.38 245 LEU A C 1
ATOM 1818 O O . LEU A 1 245 ? -2.449 -7.332 5.746 1 96.38 245 LEU A O 1
ATOM 1822 N N . ASN A 1 246 ? -2.359 -6.574 3.621 1 96.62 246 ASN A N 1
ATOM 1823 C CA . ASN A 1 246 ? -1.502 -5.438 3.93 1 96.62 246 ASN A CA 1
ATOM 1824 C C . ASN A 1 246 ? -2.186 -4.461 4.883 1 96.62 246 ASN A C 1
ATOM 1826 O O . ASN A 1 246 ? -3.375 -4.168 4.73 1 96.62 246 ASN A O 1
ATOM 1830 N N . ALA A 1 247 ? -1.468 -3.936 5.805 1 97.25 247 ALA A N 1
ATOM 1831 C CA . ALA A 1 247 ? -2.045 -3.109 6.859 1 97.25 247 ALA A CA 1
ATOM 1832 C C . ALA A 1 247 ? -2.762 -1.896 6.277 1 97.25 247 ALA A C 1
ATOM 1834 O O . ALA A 1 247 ? -3.838 -1.517 6.746 1 97.25 247 ALA A O 1
ATOM 1835 N N . ALA A 1 248 ? -2.15 -1.259 5.258 1 98.38 248 ALA A N 1
ATOM 1836 C CA . ALA A 1 248 ? -2.76 -0.072 4.66 1 98.38 248 ALA A CA 1
ATOM 1837 C C . ALA A 1 248 ? -4.035 -0.429 3.908 1 98.38 248 ALA A C 1
ATOM 1839 O O . ALA A 1 248 ? -4.988 0.354 3.879 1 98.38 248 ALA A O 1
ATOM 1840 N N . VAL A 1 249 ? -4.062 -1.607 3.316 1 98.5 249 VAL A N 1
ATOM 1841 C CA . VAL A 1 249 ? -5.25 -2.084 2.617 1 98.5 249 VAL A CA 1
ATOM 1842 C C . VAL A 1 249 ? -6.371 -2.35 3.619 1 98.5 249 VAL A C 1
ATOM 1844 O O . VAL A 1 249 ? -7.516 -1.939 3.406 1 98.5 249 VAL A O 1
ATOM 1847 N N . ALA A 1 250 ? -6.039 -3.021 4.707 1 98 250 ALA A N 1
ATOM 1848 C CA . ALA A 1 250 ? -7.035 -3.283 5.742 1 98 250 ALA A CA 1
ATOM 1849 C C . ALA A 1 250 ? -7.633 -1.983 6.27 1 98 250 ALA A C 1
ATOM 1851 O O . ALA A 1 250 ? -8.852 -1.862 6.398 1 98 250 ALA A O 1
ATOM 1852 N N . ALA A 1 251 ? -6.773 -1.033 6.543 1 98.56 251 ALA A N 1
ATOM 1853 C CA . ALA A 1 251 ? -7.23 0.274 7.004 1 98.56 251 ALA A CA 1
ATOM 1854 C C . ALA A 1 251 ? -8.156 0.925 5.98 1 98.56 251 ALA A C 1
ATOM 1856 O O . ALA A 1 251 ? -9.188 1.49 6.344 1 98.56 251 ALA 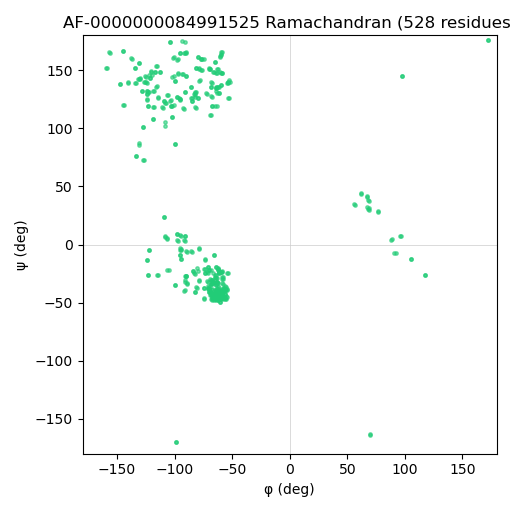A O 1
ATOM 1857 N N . ALA A 1 252 ? -7.805 0.838 4.727 1 98.81 252 ALA A N 1
ATOM 1858 C CA . ALA A 1 252 ? -8.578 1.471 3.658 1 98.81 252 ALA A CA 1
ATOM 1859 C C . ALA A 1 252 ? -9.977 0.879 3.57 1 98.81 252 ALA A C 1
ATOM 1861 O O . ALA A 1 252 ? -10.961 1.608 3.398 1 98.81 252 ALA A O 1
ATOM 1862 N N . LEU A 1 253 ? -10.07 -0.428 3.691 1 98.69 253 LEU A N 1
ATOM 1863 C CA . LEU A 1 253 ? -11.359 -1.099 3.617 1 98.69 253 LEU A CA 1
ATOM 1864 C C . LEU A 1 253 ? -12.273 -0.656 4.758 1 98.69 253 LEU A C 1
ATOM 1866 O O . LEU A 1 253 ? -13.438 -0.332 4.535 1 98.69 253 LEU A O 1
ATOM 1870 N N . LEU A 1 254 ? -11.719 -0.597 5.938 1 98.69 254 LEU A N 1
ATOM 1871 C CA . LEU A 1 254 ? -12.508 -0.193 7.094 1 98.69 254 LEU A CA 1
ATOM 1872 C C . LEU A 1 254 ? -12.906 1.276 6.992 1 98.69 254 LEU A C 1
ATOM 1874 O O . LEU A 1 254 ? -14.055 1.632 7.262 1 98.69 254 LEU A O 1
ATOM 1878 N N . LEU A 1 255 ? -11.992 2.102 6.609 1 98.88 255 LEU A N 1
ATOM 1879 C CA . LEU A 1 255 ? -12.25 3.531 6.477 1 98.88 255 LEU A CA 1
ATOM 1880 C C . LEU A 1 255 ? -13.344 3.793 5.441 1 98.88 255 LEU A C 1
ATOM 1882 O O . LEU A 1 255 ? -14.266 4.578 5.688 1 98.88 255 LEU A O 1
ATOM 1886 N N . TYR A 1 256 ? -13.258 3.182 4.324 1 98.75 256 TYR A N 1
ATOM 1887 C CA . TYR A 1 256 ? -14.219 3.441 3.254 1 98.75 256 TYR A CA 1
ATOM 1888 C C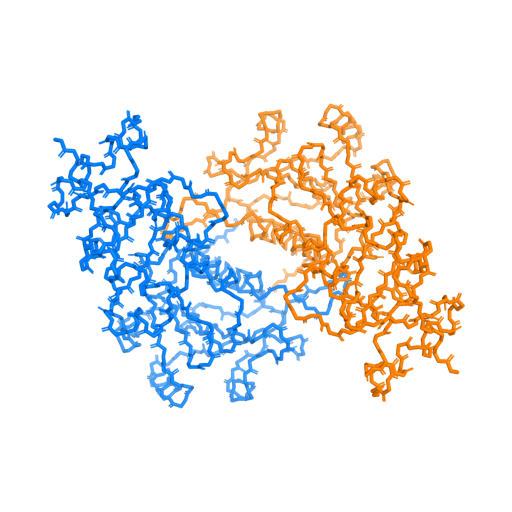 . TYR A 1 256 ? -15.586 2.859 3.594 1 98.75 256 TYR A C 1
ATOM 1890 O O . TYR A 1 256 ? -16.609 3.395 3.178 1 98.75 256 TYR A O 1
ATOM 1898 N N . GLU A 1 257 ? -15.594 1.736 4.34 1 98.25 257 GLU A N 1
ATOM 1899 C CA . GLU A 1 257 ? -16.891 1.252 4.805 1 98.25 257 GLU A CA 1
ATOM 1900 C C . GLU A 1 257 ? -17.531 2.24 5.77 1 98.25 257 GLU A C 1
ATOM 1902 O O . GLU A 1 257 ? -18.734 2.508 5.684 1 98.25 257 GLU A O 1
ATOM 1907 N N . ALA A 1 258 ? -16.734 2.766 6.73 1 98.5 258 ALA A N 1
ATOM 1908 C CA . ALA A 1 258 ? -17.234 3.803 7.625 1 98.5 258 ALA A CA 1
ATOM 1909 C C . ALA A 1 258 ? -17.781 4.988 6.84 1 98.5 258 ALA A C 1
ATOM 1911 O O . ALA A 1 258 ? -18.891 5.465 7.105 1 98.5 258 ALA A O 1
ATOM 1912 N N . ALA A 1 259 ? -17 5.414 5.859 1 98.19 259 ALA A N 1
ATOM 1913 C CA . ALA A 1 259 ? -17.422 6.547 5.039 1 98.19 259 ALA A CA 1
ATOM 1914 C C . ALA A 1 259 ? -18.688 6.219 4.246 1 98.19 259 ALA A C 1
ATOM 1916 O O . ALA A 1 259 ? -19.594 7.043 4.148 1 98.19 259 ALA A O 1
ATOM 1917 N N . ARG A 1 260 ? -18.703 5.023 3.662 1 97.38 260 ARG A N 1
ATOM 1918 C CA . ARG A 1 260 ? -19.859 4.602 2.881 1 97.38 260 ARG A CA 1
ATOM 1919 C C . ARG A 1 260 ? -21.141 4.707 3.703 1 97.38 260 ARG A C 1
ATOM 1921 O O . ARG A 1 260 ? -22.156 5.215 3.221 1 97.38 260 ARG A O 1
ATOM 1928 N N . GLN A 1 261 ? -21.078 4.25 4.91 1 97.19 261 GLN A N 1
ATOM 1929 C CA . GLN A 1 261 ? -22.234 4.281 5.801 1 97.19 261 GLN A CA 1
ATOM 1930 C C . GLN A 1 261 ? -22.594 5.711 6.195 1 97.19 261 GLN A C 1
ATOM 1932 O O . GLN A 1 261 ? -23.766 6.098 6.152 1 97.19 261 GLN A O 1
ATOM 1937 N N . ARG A 1 262 ? -21.609 6.477 6.508 1 97.38 262 ARG A N 1
ATOM 1938 C CA . ARG A 1 262 ? -21.812 7.82 7.035 1 97.38 262 ARG A CA 1
ATOM 1939 C C . ARG A 1 262 ? -22.328 8.766 5.949 1 97.38 262 ARG A C 1
ATOM 1941 O O . ARG A 1 262 ? -23.141 9.641 6.219 1 97.38 262 ARG A O 1
ATOM 1948 N N . TYR A 1 263 ? -21.828 8.57 4.766 1 96.19 263 TYR A N 1
ATOM 1949 C CA . TYR A 1 263 ? -22.219 9.445 3.67 1 96.19 263 TYR A CA 1
ATOM 1950 C C . TYR A 1 263 ? -23.375 8.836 2.871 1 96.19 263 TYR A C 1
ATOM 1952 O O . TYR A 1 263 ? -23.828 9.414 1.887 1 96.19 263 TYR A O 1
ATOM 1960 N N . ARG A 1 264 ? -23.812 7.578 3.189 1 93.38 264 ARG A N 1
ATOM 1961 C CA . ARG A 1 264 ? -24.938 6.871 2.592 1 93.38 264 ARG A CA 1
ATOM 1962 C C . ARG A 1 264 ? -24.719 6.645 1.101 1 93.38 264 ARG A C 1
ATOM 1964 O O . ARG A 1 264 ? -25.594 6.93 0.285 1 93.38 264 ARG A O 1
ATOM 1971 N N . TRP A 1 265 ? -23.484 6.242 0.896 1 86.5 265 TRP A N 1
ATOM 1972 C CA . TRP A 1 265 ? -23.188 5.902 -0.493 1 86.5 265 TRP A CA 1
ATOM 1973 C C . TRP A 1 265 ? -23.875 4.594 -0.89 1 86.5 265 TRP A C 1
ATOM 1975 O O . TRP A 1 265 ? -23.922 3.652 -0.096 1 86.5 265 TRP A O 1
ATOM 1985 N N . ARG A 1 266 ? -24.625 4.574 -2.062 1 79.38 266 ARG A N 1
ATOM 1986 C CA . ARG A 1 266 ? -25.297 3.377 -2.553 1 79.38 266 ARG A CA 1
ATOM 1987 C C . ARG A 1 266 ? -24.703 2.906 -3.871 1 79.38 266 ARG A C 1
ATOM 1989 O O . ARG A 1 266 ? -24.188 3.713 -4.648 1 79.38 266 ARG A O 1
ATOM 1996 N N . MET B 1 1 ? 24.188 -33.219 7.227 1 66.75 1 MET B N 1
ATOM 1997 C CA . MET B 1 1 ? 25.031 -32.031 7.27 1 66.75 1 MET B CA 1
ATOM 1998 C C . MET B 1 1 ? 24.797 -31.141 6.055 1 66.75 1 MET B C 1
ATOM 2000 O O . MET B 1 1 ? 24.625 -31.641 4.941 1 66.75 1 MET B O 1
ATOM 2004 N N . LEU B 1 2 ? 24.531 -29.844 6.387 1 81.06 2 LEU B N 1
ATOM 2005 C CA . LEU B 1 2 ? 24.234 -28.891 5.328 1 81.06 2 LEU B CA 1
ATOM 2006 C C . LEU B 1 2 ? 25.469 -28.609 4.477 1 81.06 2 LEU B C 1
ATOM 2008 O O . LEU B 1 2 ? 26.531 -28.281 5.008 1 81.06 2 LEU B O 1
ATOM 2012 N N . THR B 1 3 ? 25.516 -29.031 3.184 1 86.44 3 THR B N 1
ATOM 2013 C CA . THR B 1 3 ? 26.594 -28.703 2.262 1 86.44 3 THR B CA 1
ATOM 2014 C C . THR B 1 3 ? 26.641 -27.203 1.981 1 86.44 3 THR B C 1
ATOM 2016 O O . THR B 1 3 ? 25.703 -26.656 1.398 1 86.44 3 THR B O 1
ATOM 2019 N N . VAL B 1 4 ? 27.75 -26.625 2.334 1 91.19 4 VAL B N 1
ATOM 2020 C CA . VAL B 1 4 ? 27.906 -25.188 2.158 1 91.19 4 VAL B CA 1
ATOM 2021 C C . VAL B 1 4 ? 28.609 -24.891 0.832 1 91.19 4 VAL B C 1
ATOM 2023 O O . VAL B 1 4 ? 29.703 -25.406 0.577 1 91.19 4 VAL B O 1
ATOM 2026 N N . LEU B 1 5 ? 27.953 -24.062 0.008 1 93.38 5 LEU B N 1
ATOM 2027 C CA . LEU B 1 5 ? 28.5 -23.781 -1.314 1 93.38 5 LEU B CA 1
ATOM 2028 C C . LEU B 1 5 ? 29.422 -22.562 -1.268 1 93.38 5 LEU B C 1
ATOM 2030 O O . LEU B 1 5 ? 29.141 -21.594 -0.557 1 93.38 5 LEU B O 1
ATOM 2034 N N . GLY B 1 6 ? 30.453 -22.609 -2.057 1 91.38 6 GLY B N 1
ATOM 2035 C CA . GLY B 1 6 ? 31.375 -21.484 -2.154 1 91.38 6 GLY B CA 1
ATOM 2036 C C . GLY B 1 6 ? 30.984 -20.484 -3.227 1 91.38 6 GLY B C 1
ATOM 2037 O O . GLY B 1 6 ? 30.109 -20.766 -4.055 1 91.38 6 GLY B O 1
ATOM 2038 N N . LYS B 1 7 ? 31.562 -19.281 -3.23 1 90.56 7 LYS B N 1
ATOM 2039 C CA . LYS B 1 7 ? 31.234 -18.156 -4.102 1 90.56 7 LYS B CA 1
ATOM 2040 C C . LYS B 1 7 ? 31.438 -18.531 -5.566 1 90.56 7 LYS B C 1
ATOM 2042 O O . LYS B 1 7 ? 30.797 -17.938 -6.449 1 90.56 7 LYS B O 1
ATOM 2047 N N . HIS B 1 8 ? 32.281 -19.531 -5.867 1 93.19 8 HIS B N 1
ATOM 2048 C CA . HIS B 1 8 ? 32.594 -19.859 -7.25 1 93.19 8 HIS B CA 1
ATOM 2049 C C . HIS B 1 8 ? 31.719 -20.984 -7.766 1 93.19 8 HIS B C 1
ATOM 2051 O O . HIS B 1 8 ? 31.781 -21.344 -8.945 1 93.19 8 HIS B O 1
ATOM 2057 N N . ASN B 1 9 ? 30.938 -21.469 -6.914 1 94.19 9 ASN B N 1
ATOM 2058 C CA . ASN B 1 9 ? 30 -22.516 -7.324 1 94.19 9 ASN B CA 1
ATOM 2059 C C . ASN B 1 9 ? 29 -22 -8.352 1 94.19 9 ASN B C 1
ATOM 2061 O O . ASN B 1 9 ? 28.438 -20.922 -8.195 1 94.19 9 ASN B O 1
ATOM 2065 N N . PRO B 1 10 ? 28.766 -22.766 -9.406 1 94.44 10 PRO B N 1
ATOM 2066 C CA . PRO B 1 10 ? 27.844 -22.344 -10.461 1 94.44 10 PRO B CA 1
ATOM 2067 C C . PRO B 1 10 ? 26.438 -22.062 -9.93 1 94.44 10 PRO B C 1
ATOM 2069 O O . PRO B 1 10 ? 25.734 -21.188 -10.445 1 94.44 10 PRO B O 1
ATOM 2072 N N . ARG B 1 11 ? 26 -22.75 -8.977 1 94.06 11 ARG B N 1
ATOM 2073 C CA . ARG B 1 11 ? 24.703 -22.531 -8.375 1 94.06 11 ARG B CA 1
ATOM 2074 C C . ARG B 1 11 ? 24.609 -21.156 -7.723 1 94.06 11 ARG B C 1
ATOM 2076 O O . ARG B 1 11 ? 23.578 -20.5 -7.781 1 94.06 11 ARG B O 1
ATOM 2083 N N . VAL B 1 12 ? 25.672 -20.812 -7.117 1 94.69 12 VAL B N 1
ATOM 2084 C CA . VAL B 1 12 ? 25.719 -19.516 -6.445 1 94.69 12 VAL B CA 1
ATOM 2085 C C . VAL B 1 12 ? 25.703 -18.406 -7.48 1 94.69 12 VAL B C 1
ATOM 2087 O O . VAL B 1 12 ? 25 -17.406 -7.316 1 94.69 12 VAL B O 1
ATOM 2090 N N . LYS B 1 13 ? 26.438 -18.594 -8.516 1 94.62 13 LYS B N 1
ATOM 2091 C CA . LYS B 1 13 ? 26.438 -17.609 -9.594 1 94.62 13 LYS B CA 1
ATOM 2092 C C . LYS B 1 13 ? 25.047 -17.453 -10.203 1 94.62 13 LYS B C 1
ATOM 2094 O O . LYS B 1 13 ? 24.609 -16.328 -10.477 1 94.62 13 LYS B O 1
ATOM 2099 N N . ALA B 1 14 ? 24.438 -18.562 -10.406 1 95.12 14 ALA B N 1
ATOM 2100 C CA . ALA B 1 14 ? 23.078 -18.547 -10.945 1 95.12 14 ALA B CA 1
ATOM 2101 C C . ALA B 1 14 ? 22.125 -17.828 -9.992 1 95.12 14 ALA B C 1
ATOM 2103 O O . ALA B 1 14 ? 21.266 -17.047 -10.438 1 95.12 14 ALA B O 1
ATOM 2104 N N . LEU B 1 15 ? 22.312 -18.047 -8.742 1 94.62 15 LEU B N 1
ATOM 2105 C CA . LEU B 1 15 ? 21.5 -17.438 -7.707 1 94.62 15 LEU B CA 1
ATOM 2106 C C . LEU B 1 15 ? 21.625 -15.914 -7.75 1 94.62 15 LEU B C 1
ATOM 2108 O O . LEU B 1 15 ? 20.625 -15.195 -7.688 1 94.62 15 LEU B O 1
ATOM 2112 N N . LEU B 1 16 ? 22.766 -15.414 -7.926 1 94.38 16 LEU B N 1
ATOM 2113 C CA . LEU B 1 16 ? 23.062 -13.984 -7.941 1 94.38 16 LEU B CA 1
ATOM 2114 C C . LEU B 1 16 ? 22.453 -13.32 -9.18 1 94.38 16 LEU B C 1
ATOM 2116 O O . LEU B 1 16 ? 22.062 -12.156 -9.133 1 94.38 16 LEU B O 1
ATOM 2120 N N . ARG B 1 17 ? 22.359 -14.086 -10.242 1 94.5 17 ARG B N 1
ATOM 2121 C CA . ARG B 1 17 ? 21.812 -13.562 -11.484 1 94.5 17 ARG B CA 1
ATOM 2122 C C . ARG B 1 17 ? 20.297 -13.32 -11.352 1 94.5 17 ARG B C 1
ATOM 2124 O O . ARG B 1 17 ? 19.734 -12.523 -12.094 1 94.5 17 ARG B O 1
ATOM 2131 N N . LEU B 1 18 ? 19.641 -13.984 -10.422 1 95.62 18 LEU B N 1
ATOM 2132 C CA . LEU B 1 18 ? 18.203 -13.883 -10.258 1 95.62 18 LEU B CA 1
ATOM 2133 C C . LEU B 1 18 ? 17.812 -12.539 -9.641 1 95.62 18 LEU B C 1
ATOM 2135 O O . LEU B 1 18 ? 16.641 -12.164 -9.633 1 95.62 18 LEU B O 1
ATOM 2139 N N . ALA B 1 19 ? 18.812 -11.828 -9.141 1 90.44 19 ALA B N 1
ATOM 2140 C CA . ALA B 1 19 ? 18.562 -10.484 -8.633 1 90.44 19 ALA B CA 1
ATOM 2141 C C . ALA B 1 19 ? 18.203 -9.523 -9.758 1 90.44 19 ALA B C 1
ATOM 2143 O O . ALA B 1 19 ? 17.531 -8.516 -9.531 1 90.44 19 ALA B O 1
ATOM 2144 N N . GLN B 1 20 ? 18.625 -9.938 -10.938 1 91.94 20 GLN B N 1
ATOM 2145 C CA . GLN B 1 20 ? 18.375 -9.102 -12.109 1 91.94 20 GLN B CA 1
ATOM 2146 C C . GLN B 1 20 ? 17.203 -9.648 -12.922 1 91.94 20 GLN B C 1
ATOM 2148 O O . GLN B 1 20 ? 17.047 -10.859 -13.062 1 91.94 20 GLN B O 1
ATOM 2153 N N . LYS B 1 21 ? 16.484 -8.727 -13.453 1 93.25 21 LYS B N 1
ATOM 2154 C CA . LYS B 1 21 ? 15.336 -9.109 -14.266 1 93.25 21 LYS B CA 1
ATOM 2155 C C . LYS B 1 21 ? 15.742 -10.031 -15.406 1 93.25 21 LYS B C 1
ATOM 2157 O O . LYS B 1 21 ? 15.102 -11.062 -15.633 1 93.25 21 LYS B O 1
ATOM 2162 N N . LYS B 1 22 ? 16.781 -9.664 -16.078 1 94.19 22 LYS B N 1
ATOM 2163 C CA . LYS B 1 22 ? 17.25 -10.453 -17.203 1 94.19 22 LYS B CA 1
ATOM 2164 C C . LYS B 1 22 ? 17.609 -11.875 -16.781 1 94.19 22 LYS B C 1
ATOM 2166 O O . LYS B 1 22 ? 17.297 -12.836 -17.484 1 94.19 22 LYS B O 1
ATOM 2171 N N . GLY B 1 23 ? 18.234 -11.984 -15.664 1 95.5 23 GLY B N 1
ATOM 2172 C CA . GLY B 1 23 ? 18.578 -13.297 -15.133 1 95.5 23 GLY B CA 1
ATOM 2173 C C . GLY B 1 23 ? 17.359 -14.148 -14.828 1 95.5 23 GLY B C 1
ATOM 2174 O O . GLY B 1 23 ? 17.344 -15.344 -15.141 1 95.5 23 GLY B O 1
ATOM 2175 N N . ARG B 1 24 ? 16.344 -13.578 -14.242 1 96.06 24 ARG B N 1
ATOM 2176 C CA . ARG B 1 24 ? 15.109 -14.281 -13.922 1 96.06 24 ARG B CA 1
ATOM 2177 C C . ARG B 1 24 ? 14.406 -14.758 -15.195 1 96.06 24 ARG B C 1
ATOM 2179 O O . ARG B 1 24 ? 13.953 -15.898 -15.273 1 96.06 24 ARG B O 1
ATOM 2186 N N . GLU B 1 25 ? 14.344 -13.891 -16.141 1 94.69 25 GLU B N 1
ATOM 2187 C CA . GLU B 1 25 ? 13.664 -14.203 -17.391 1 94.69 25 GLU B CA 1
ATOM 2188 C C . GLU B 1 25 ? 14.367 -15.344 -18.125 1 94.69 25 GLU B C 1
ATOM 2190 O O . GLU B 1 25 ? 13.711 -16.234 -18.656 1 94.69 25 GLU B O 1
ATOM 2195 N N . LYS B 1 26 ? 15.625 -15.297 -18.156 1 95.81 26 LYS B N 1
ATOM 2196 C CA . LYS B 1 26 ? 16.406 -16.344 -18.828 1 95.81 26 LYS B CA 1
ATOM 2197 C C . LYS B 1 26 ? 16.25 -17.688 -18.125 1 95.81 26 LYS B C 1
ATOM 2199 O O . LYS B 1 26 ? 16.047 -18.719 -18.781 1 95.81 26 LYS B O 1
ATOM 2204 N N . ALA B 1 27 ? 16.281 -17.656 -16.828 1 96.5 27 ALA B N 1
ATOM 2205 C CA . ALA B 1 27 ? 16.25 -18.891 -16.047 1 96.5 27 ALA B CA 1
ATOM 2206 C C . ALA B 1 27 ? 14.812 -19.391 -15.875 1 96.5 27 ALA B C 1
ATOM 2208 O O . ALA B 1 27 ? 14.602 -20.578 -15.617 1 96.5 27 ALA B O 1
ATOM 2209 N N . GLY B 1 28 ? 13.812 -18.516 -15.961 1 97.19 28 GLY B N 1
ATOM 2210 C CA . GLY B 1 28 ? 12.445 -18.875 -15.641 1 97.19 28 GLY B CA 1
ATOM 2211 C C . GLY B 1 28 ? 12.227 -19.156 -14.164 1 97.19 28 GLY B C 1
ATOM 2212 O O . GLY B 1 28 ? 11.453 -20.047 -13.805 1 97.19 28 GLY B O 1
ATOM 2213 N N . GLU B 1 29 ? 13.047 -18.453 -13.344 1 98 29 GLU B N 1
ATOM 2214 C CA . GLU B 1 29 ? 13.016 -18.641 -11.898 1 98 29 GLU B CA 1
ATOM 2215 C C . GLU B 1 29 ? 13.109 -17.297 -11.172 1 98 29 GLU B C 1
ATOM 2217 O O . GLU B 1 29 ? 13.492 -16.281 -11.773 1 98 29 GLU B O 1
ATOM 2222 N N . PHE B 1 30 ? 12.688 -17.297 -9.922 1 98.06 30 PHE B N 1
ATOM 2223 C CA . PHE B 1 30 ? 12.805 -16.094 -9.117 1 98.06 30 PHE B CA 1
ATOM 2224 C C . PHE B 1 30 ? 13.109 -16.438 -7.664 1 98.06 30 PHE B C 1
ATOM 2226 O O . PHE B 1 30 ? 13.008 -17.594 -7.266 1 98.06 30 PHE B O 1
ATOM 2233 N N . LEU B 1 31 ? 13.516 -15.414 -6.895 1 97.25 31 LEU B N 1
ATOM 2234 C CA . LEU B 1 31 ? 13.969 -15.602 -5.52 1 97.25 31 LEU B CA 1
ATOM 2235 C C . LEU B 1 31 ? 12.859 -15.266 -4.531 1 97.25 31 LEU B C 1
ATOM 2237 O O . LEU B 1 31 ? 12.109 -14.312 -4.734 1 97.25 31 LEU B O 1
ATOM 2241 N N . VAL B 1 32 ? 12.844 -16.094 -3.541 1 97.62 32 VAL B N 1
ATOM 2242 C CA . VAL B 1 32 ? 11.984 -15.867 -2.385 1 97.62 32 VAL B CA 1
ATOM 2243 C C . VAL B 1 32 ? 12.828 -15.805 -1.115 1 97.62 32 VAL B C 1
ATOM 2245 O O . VAL B 1 32 ? 13.656 -16.688 -0.869 1 97.62 32 VAL B O 1
ATOM 2248 N N . GLU B 1 33 ? 12.539 -14.797 -0.393 1 96.88 33 GLU B N 1
ATOM 2249 C CA . GLU B 1 33 ? 13.383 -14.547 0.775 1 96.88 33 GLU B CA 1
ATOM 2250 C C . GLU B 1 33 ? 12.555 -14.555 2.059 1 96.88 33 GLU B C 1
ATOM 2252 O O . GLU B 1 33 ? 11.422 -14.07 2.08 1 96.88 33 GLU B O 1
ATOM 2257 N N . GLY B 1 34 ? 13.164 -15.102 3.141 1 96.69 34 GLY B N 1
ATOM 2258 C CA . GLY B 1 34 ? 12.547 -15.047 4.457 1 96.69 34 GLY B CA 1
ATOM 2259 C C . GLY B 1 34 ? 11.797 -16.312 4.824 1 96.69 34 GLY B C 1
ATOM 2260 O O . GLY B 1 34 ? 11.211 -16.969 3.959 1 96.69 34 GLY B O 1
ATOM 2261 N N . PRO B 1 35 ? 11.844 -16.641 6.098 1 97.25 35 PRO B N 1
ATOM 2262 C CA . PRO B 1 35 ? 11.289 -17.922 6.531 1 97.25 35 PRO B CA 1
ATOM 2263 C C . PRO B 1 35 ? 9.812 -18.078 6.188 1 97.25 35 PRO B C 1
ATOM 2265 O O . PRO B 1 35 ? 9.391 -19.141 5.703 1 97.25 35 PRO B O 1
ATOM 2268 N N . HIS B 1 36 ? 9.023 -17.047 6.395 1 95 36 HIS B N 1
ATOM 2269 C CA . HIS B 1 36 ? 7.59 -17.141 6.172 1 95 36 HIS B CA 1
ATOM 2270 C C . HIS B 1 36 ? 7.277 -17.344 4.691 1 95 36 HIS B C 1
ATOM 2272 O O . HIS B 1 36 ? 6.516 -18.25 4.34 1 95 36 HIS B O 1
ATOM 2278 N N . LEU B 1 37 ? 7.879 -16.594 3.869 1 96.69 37 LEU B N 1
ATOM 2279 C CA . LEU B 1 37 ? 7.598 -16.656 2.439 1 96.69 37 LEU B CA 1
ATOM 2280 C C . LEU B 1 37 ? 8.148 -17.953 1.843 1 96.69 37 LEU B C 1
ATOM 2282 O O . LEU B 1 37 ? 7.543 -18.516 0.932 1 96.69 37 LEU B O 1
ATOM 2286 N N . VAL B 1 38 ? 9.266 -18.406 2.336 1 98.25 38 VAL B N 1
ATOM 2287 C CA . VAL B 1 38 ? 9.836 -19.672 1.883 1 98.25 38 VAL B CA 1
ATOM 2288 C C . VAL B 1 38 ? 8.906 -20.812 2.271 1 98.25 38 VAL B C 1
ATOM 2290 O O . VAL B 1 38 ? 8.688 -21.734 1.484 1 98.25 38 VAL B O 1
ATOM 2293 N N . ALA B 1 39 ? 8.383 -20.719 3.459 1 97.88 39 ALA B N 1
ATOM 2294 C CA . ALA B 1 39 ? 7.43 -21.75 3.881 1 97.88 39 ALA B CA 1
ATOM 2295 C C . ALA B 1 39 ? 6.223 -21.781 2.947 1 97.88 39 ALA B C 1
ATOM 2297 O O . ALA B 1 39 ? 5.762 -22.859 2.562 1 97.88 39 ALA B O 1
ATOM 2298 N N . GLU B 1 40 ? 5.734 -20.625 2.568 1 97.06 40 GLU B N 1
ATOM 2299 C CA . GLU B 1 40 ? 4.617 -20.547 1.629 1 97.06 40 GLU B CA 1
ATOM 2300 C C . GLU B 1 40 ? 4.992 -21.141 0.273 1 97.06 40 GLU B C 1
ATOM 2302 O O . GLU B 1 40 ? 4.188 -21.828 -0.352 1 97.06 40 GLU B O 1
ATOM 2307 N N . ALA B 1 41 ? 6.191 -20.844 -0.148 1 98.12 41 ALA B N 1
ATOM 2308 C CA . ALA B 1 41 ? 6.668 -21.391 -1.421 1 98.12 41 ALA B CA 1
ATOM 2309 C C . ALA B 1 41 ? 6.727 -22.906 -1.393 1 98.12 41 ALA B C 1
ATOM 2311 O O . ALA B 1 41 ? 6.328 -23.562 -2.355 1 98.12 41 ALA B O 1
ATOM 2312 N N . LEU B 1 42 ? 7.207 -23.422 -0.32 1 98.12 42 LEU B N 1
ATOM 2313 C CA . LEU B 1 42 ? 7.312 -24.875 -0.188 1 98.12 42 LEU B CA 1
ATOM 2314 C C . LEU B 1 42 ? 5.934 -25.531 -0.188 1 98.12 42 LEU B C 1
ATOM 2316 O O . LEU B 1 42 ? 5.766 -26.641 -0.679 1 98.12 42 LEU B O 1
ATOM 2320 N N . ARG B 1 43 ? 4.965 -24.797 0.274 1 96.5 43 ARG B N 1
ATOM 2321 C CA . ARG B 1 43 ? 3.605 -25.328 0.364 1 96.5 43 ARG B CA 1
ATOM 2322 C C . ARG B 1 43 ? 2.891 -25.219 -0.979 1 96.5 43 ARG B C 1
ATOM 2324 O O . ARG B 1 43 ? 2.158 -26.141 -1.364 1 96.5 43 ARG B O 1
ATOM 2331 N N . HIS B 1 44 ? 3.082 -24.094 -1.688 1 96.12 44 HIS B N 1
ATOM 2332 C CA . HIS B 1 44 ? 2.18 -23.812 -2.799 1 96.12 44 HIS B CA 1
ATOM 2333 C C . HIS B 1 44 ? 2.953 -23.609 -4.098 1 96.12 44 HIS B C 1
ATOM 2335 O O . HIS B 1 44 ? 2.369 -23.641 -5.184 1 96.12 44 HIS B O 1
ATOM 2341 N N . GLY B 1 45 ? 4.281 -23.438 -3.963 1 95.88 45 GLY B N 1
ATOM 2342 C CA . GLY B 1 45 ? 5.086 -23.141 -5.137 1 95.88 45 GLY B CA 1
ATOM 2343 C C . GLY B 1 45 ? 5.887 -24.328 -5.637 1 95.88 45 GLY B C 1
ATOM 2344 O O . GLY B 1 45 ? 5.816 -25.422 -5.062 1 95.88 45 GLY B O 1
ATOM 2345 N N . LYS B 1 46 ? 6.547 -24.141 -6.766 1 97 46 LYS B N 1
ATOM 2346 C CA . LYS B 1 46 ? 7.492 -25.109 -7.305 1 97 46 LYS B CA 1
ATOM 2347 C C . LYS B 1 46 ? 8.93 -24.719 -6.98 1 97 46 LYS B C 1
ATOM 2349 O O . LYS B 1 46 ? 9.633 -24.172 -7.828 1 97 46 LYS B O 1
ATOM 2354 N N . VAL B 1 47 ? 9.359 -25.141 -5.816 1 98.38 47 VAL B N 1
ATOM 2355 C CA . VAL B 1 47 ? 10.672 -24.75 -5.309 1 98.38 47 VAL B CA 1
ATOM 2356 C C . VAL B 1 47 ? 11.742 -25.656 -5.906 1 98.38 47 VAL B C 1
ATOM 2358 O O . VAL B 1 47 ? 11.609 -26.875 -5.883 1 98.38 47 VAL B O 1
ATOM 2361 N N . ARG B 1 48 ? 12.758 -25.031 -6.43 1 97.5 48 ARG B N 1
ATOM 2362 C CA . ARG B 1 48 ? 13.852 -25.766 -7.043 1 97.5 48 ARG B CA 1
ATOM 2363 C C . ARG B 1 48 ? 14.953 -26.062 -6.027 1 97.5 48 ARG B C 1
ATOM 2365 O O . ARG B 1 48 ? 15.539 -27.141 -6.031 1 97.5 48 ARG B O 1
ATOM 2372 N N . ALA B 1 49 ? 15.227 -25.094 -5.164 1 97.81 49 ALA B N 1
ATOM 2373 C CA . ALA B 1 49 ? 16.312 -25.234 -4.191 1 97.81 49 ALA B CA 1
ATOM 2374 C C . ALA B 1 49 ? 16.125 -24.281 -3.02 1 97.81 49 ALA B C 1
ATOM 2376 O O . ALA B 1 49 ? 15.523 -23.219 -3.166 1 97.81 49 ALA B O 1
ATOM 2377 N N . LEU B 1 50 ? 16.641 -24.703 -1.936 1 97.94 50 LEU B N 1
ATOM 2378 C CA . LEU B 1 50 ? 16.672 -23.922 -0.709 1 97.94 50 LEU B CA 1
ATOM 2379 C C . LEU B 1 50 ? 18.094 -23.594 -0.296 1 97.94 50 LEU B C 1
ATOM 2381 O O . LEU B 1 50 ? 18.984 -24.453 -0.386 1 97.94 50 LEU B O 1
ATOM 2385 N N . TYR B 1 51 ? 18.344 -22.375 0.096 1 97.81 51 TYR B N 1
ATOM 2386 C CA . TYR B 1 51 ? 19.656 -21.922 0.575 1 97.81 51 TYR B CA 1
ATOM 2387 C C . TYR B 1 51 ? 19.547 -21.312 1.969 1 97.81 51 TYR B C 1
ATOM 2389 O O . TYR B 1 51 ? 18.734 -20.406 2.193 1 97.81 51 TYR B O 1
ATOM 2397 N N . LEU B 1 52 ? 20.328 -21.828 2.941 1 98.19 52 LEU B N 1
ATOM 2398 C CA . LEU B 1 52 ? 20.25 -21.359 4.32 1 98.19 52 LEU B CA 1
ATOM 2399 C C . LEU B 1 52 ? 21.641 -21.031 4.859 1 98.19 52 LEU B C 1
ATOM 2401 O O . LEU B 1 52 ? 22.609 -21.703 4.543 1 98.19 52 LEU B O 1
ATOM 2405 N N . THR B 1 53 ? 21.703 -19.984 5.664 1 97.62 53 THR B N 1
ATOM 2406 C CA . THR B 1 53 ? 22.922 -19.781 6.449 1 97.62 53 THR B CA 1
ATOM 2407 C C . THR B 1 53 ? 23.047 -20.859 7.531 1 97.62 53 THR B C 1
ATOM 2409 O O . THR B 1 53 ? 22.031 -21.375 8.016 1 97.62 53 THR B O 1
ATOM 2412 N N . PRO B 1 54 ? 24.281 -21.156 7.883 1 96.69 54 PRO B N 1
ATOM 2413 C CA . PRO B 1 54 ? 24.469 -22.156 8.93 1 96.69 54 PRO B CA 1
ATOM 2414 C C . PRO B 1 54 ? 23.734 -21.797 10.227 1 96.69 54 PRO B C 1
ATOM 2416 O O . PRO B 1 54 ? 23.125 -22.672 10.859 1 96.69 54 PRO B O 1
ATOM 2419 N N . GLU B 1 55 ? 23.781 -20.562 10.555 1 96.31 55 GLU B N 1
ATOM 2420 C CA . GLU B 1 55 ? 23.141 -20.094 11.781 1 96.31 55 GLU B CA 1
ATOM 2421 C C . GLU B 1 55 ? 21.625 -20.328 11.719 1 96.31 55 GLU B C 1
ATOM 2423 O O . GLU B 1 55 ? 21.031 -20.859 12.656 1 96.31 55 GLU B O 1
ATOM 2428 N N . PHE B 1 56 ? 21.047 -20 10.672 1 97.75 56 PHE B N 1
ATOM 2429 C CA . PHE B 1 56 ? 19.609 -20.188 10.539 1 97.75 56 PHE B CA 1
ATOM 2430 C C . PHE B 1 56 ? 19.25 -21.672 10.453 1 97.75 56 PHE B C 1
ATOM 2432 O O . PHE B 1 56 ? 18.25 -22.094 11.023 1 97.75 56 PHE B O 1
ATOM 2439 N N . ALA B 1 57 ? 20.031 -22.422 9.758 1 97.56 57 ALA B N 1
ATOM 2440 C CA . ALA B 1 57 ? 19.781 -23.844 9.57 1 97.56 57 ALA B CA 1
ATOM 2441 C C . ALA B 1 57 ? 19.719 -24.578 10.914 1 97.56 57 ALA B C 1
ATOM 2443 O O . ALA B 1 57 ? 19.031 -25.594 11.055 1 97.56 57 ALA B O 1
ATOM 2444 N N . SER B 1 58 ? 20.422 -24.016 11.867 1 96.69 58 SER B N 1
ATOM 2445 C CA . SER B 1 58 ? 20.5 -24.656 13.18 1 96.69 58 SER B CA 1
ATOM 2446 C C . SER B 1 58 ? 19.391 -24.172 14.094 1 96.69 58 SER B C 1
ATOM 2448 O O . SER B 1 58 ? 19.25 -24.656 15.219 1 96.69 58 SER B O 1
ATOM 2450 N N . SER B 1 59 ? 18.641 -23.234 13.656 1 97.38 59 SER B N 1
ATOM 2451 C CA . SER B 1 59 ? 17.5 -22.75 14.438 1 97.38 59 SER B CA 1
ATOM 2452 C C . SER B 1 59 ? 16.297 -23.672 14.297 1 97.38 59 SER B C 1
ATOM 2454 O O . SER B 1 59 ? 16.219 -24.453 13.344 1 97.38 59 SER B O 1
ATOM 2456 N N . PRO B 1 60 ? 15.375 -23.562 15.211 1 97.56 60 PRO B N 1
ATOM 2457 C CA . PRO B 1 60 ? 14.164 -24.375 15.102 1 97.56 60 PRO B CA 1
ATOM 2458 C C . PRO B 1 60 ? 13.398 -24.109 13.805 1 97.56 60 PRO B C 1
ATOM 2460 O O . PRO B 1 60 ? 12.93 -25.062 13.164 1 97.56 60 PRO B O 1
ATOM 2463 N N . GLU B 1 61 ? 13.312 -22.938 13.406 1 97.31 61 GLU B N 1
ATOM 2464 C CA . GLU B 1 61 ? 12.617 -22.578 12.172 1 97.31 61 GLU B CA 1
ATOM 2465 C C . GLU B 1 61 ? 13.344 -23.125 10.945 1 97.31 61 GLU B C 1
ATOM 2467 O O . GLU B 1 61 ? 12.711 -23.594 10 1 97.31 61 GLU B O 1
ATOM 2472 N N . GLY B 1 62 ? 14.602 -23 11 1 97.81 62 GLY B N 1
ATOM 2473 C CA . GLY B 1 62 ? 15.406 -23.547 9.914 1 97.81 62 GLY B CA 1
ATOM 2474 C C . GLY B 1 62 ? 15.266 -25.047 9.758 1 97.81 62 GLY B C 1
ATOM 2475 O O . GLY B 1 62 ? 15.117 -25.547 8.641 1 97.81 62 GLY B O 1
ATOM 2476 N N . GLU B 1 63 ? 15.305 -25.719 10.836 1 97.62 63 GLU B N 1
ATOM 2477 C CA . GLU B 1 63 ? 15.156 -27.172 10.82 1 97.62 63 GLU B CA 1
ATOM 2478 C C . GLU B 1 63 ? 13.805 -27.578 10.242 1 97.62 63 GLU B C 1
ATOM 2480 O O . GLU B 1 63 ? 13.719 -28.547 9.477 1 97.62 63 GLU B O 1
ATOM 2485 N N . GLU B 1 64 ? 12.867 -26.828 10.648 1 97.94 64 GLU B N 1
ATOM 2486 C CA . GLU B 1 64 ? 11.523 -27.109 10.141 1 97.94 64 GLU B CA 1
ATOM 2487 C C . GLU B 1 64 ? 11.453 -26.922 8.633 1 97.94 64 GLU B C 1
ATOM 2489 O O . GLU B 1 64 ? 10.859 -27.734 7.922 1 97.94 64 GLU B O 1
ATOM 2494 N N . LEU B 1 65 ? 12.023 -25.906 8.117 1 98.12 65 LEU B N 1
ATOM 2495 C CA . LEU B 1 65 ? 12.008 -25.625 6.688 1 98.12 65 LEU B CA 1
ATOM 2496 C C . LEU B 1 65 ? 12.773 -26.703 5.918 1 98.12 65 LEU B C 1
ATOM 2498 O O . LEU B 1 65 ? 12.352 -27.109 4.836 1 98.12 65 LEU B O 1
ATOM 2502 N N . ILE B 1 66 ? 13.828 -27.125 6.48 1 98 66 ILE B N 1
ATOM 2503 C CA . ILE B 1 66 ? 14.625 -28.172 5.859 1 98 66 ILE B CA 1
ATOM 2504 C C . ILE B 1 66 ? 13.805 -29.453 5.766 1 98 66 ILE B C 1
ATOM 2506 O O . ILE B 1 66 ? 13.773 -30.109 4.723 1 98 66 ILE B O 1
ATOM 2510 N N . ARG B 1 67 ? 13.172 -29.75 6.836 1 97.81 67 ARG B N 1
ATOM 2511 C CA . ARG B 1 67 ? 12.328 -30.953 6.855 1 97.81 67 ARG B CA 1
ATOM 2512 C C . ARG B 1 67 ? 11.25 -30.875 5.781 1 97.81 67 ARG B C 1
ATOM 2514 O O . ARG B 1 67 ? 11.023 -31.844 5.059 1 97.81 67 ARG B O 1
ATOM 2521 N N . LYS B 1 68 ? 10.633 -29.75 5.684 1 97.81 68 LYS B N 1
ATOM 2522 C CA . LYS B 1 68 ? 9.594 -29.547 4.68 1 97.81 68 LYS B CA 1
ATOM 2523 C C . LYS B 1 68 ? 10.156 -29.672 3.268 1 97.81 68 LYS B C 1
ATOM 2525 O O . LYS B 1 68 ? 9.531 -30.266 2.389 1 97.81 68 LYS B O 1
ATOM 2530 N N . ALA B 1 69 ? 11.289 -29.109 3.07 1 98.06 69 ALA B N 1
ATOM 2531 C CA . ALA B 1 69 ? 11.945 -29.156 1.769 1 98.06 69 ALA B CA 1
ATOM 2532 C C . ALA B 1 69 ? 12.297 -30.594 1.389 1 98.06 69 ALA B C 1
ATOM 2534 O O . ALA B 1 69 ? 12.055 -31.031 0.257 1 98.06 69 ALA B O 1
ATOM 2535 N N . GLU B 1 70 ? 12.852 -31.281 2.316 1 96.38 70 GLU B N 1
ATOM 2536 C CA . GLU B 1 70 ? 13.242 -32.656 2.08 1 96.38 70 GLU B CA 1
ATOM 2537 C C . GLU B 1 70 ? 12.031 -33.531 1.759 1 96.38 70 GLU B C 1
ATOM 2539 O O . GLU B 1 70 ? 12.086 -34.375 0.867 1 96.38 70 GLU B O 1
ATOM 2544 N N . ALA B 1 71 ? 11.008 -33.312 2.488 1 96.94 71 ALA B N 1
ATOM 2545 C CA . ALA B 1 71 ? 9.773 -34.062 2.264 1 96.94 71 ALA B CA 1
ATOM 2546 C C . ALA B 1 71 ? 9.266 -33.844 0.841 1 96.94 71 ALA B C 1
ATOM 2548 O O . ALA B 1 71 ? 8.586 -34.719 0.288 1 96.94 71 ALA B O 1
ATOM 2549 N N . ARG B 1 72 ? 9.641 -32.781 0.218 1 96.69 72 ARG B N 1
ATOM 2550 C CA . ARG B 1 72 ? 9.172 -32.469 -1.124 1 96.69 72 ARG B CA 1
ATOM 2551 C C . ARG B 1 72 ? 10.273 -32.688 -2.158 1 96.69 72 ARG B C 1
ATOM 2553 O O . ARG B 1 72 ? 10.141 -32.281 -3.312 1 96.69 72 ARG B O 1
ATOM 2560 N N . LYS B 1 73 ? 11.375 -33.188 -1.677 1 96.62 73 LYS B N 1
ATOM 2561 C CA . LYS B 1 73 ? 12.508 -33.562 -2.518 1 96.62 73 LYS B CA 1
ATOM 2562 C C . LYS B 1 73 ? 13.164 -32.312 -3.119 1 96.62 73 LYS B C 1
ATOM 2564 O O . LYS B 1 73 ? 13.602 -32.312 -4.27 1 96.62 73 LYS B O 1
ATOM 2569 N N . VAL B 1 74 ? 13.109 -31.234 -2.387 1 97.69 74 VAL B N 1
ATOM 2570 C CA . VAL B 1 74 ? 13.781 -30 -2.771 1 97.69 74 VAL B CA 1
ATOM 2571 C C . VAL B 1 74 ? 15.227 -30.031 -2.293 1 97.69 74 VAL B C 1
ATOM 2573 O O . VAL B 1 74 ? 15.508 -30.422 -1.158 1 97.69 74 VAL B O 1
ATOM 2576 N N . GLU B 1 75 ? 16.156 -29.625 -3.141 1 96.81 75 GLU B N 1
ATOM 2577 C CA . GLU B 1 75 ? 17.562 -29.562 -2.752 1 96.81 75 GLU B CA 1
ATOM 2578 C C . GLU B 1 75 ? 17.812 -28.469 -1.724 1 96.81 75 GLU B C 1
ATOM 2580 O O . GLU B 1 75 ? 17.219 -27.391 -1.812 1 96.81 75 GLU B O 1
ATOM 2585 N N . VAL B 1 76 ? 18.656 -28.828 -0.777 1 98 76 VAL B N 1
ATOM 2586 C CA . VAL B 1 76 ? 18.953 -27.875 0.288 1 98 76 VAL B CA 1
ATOM 2587 C C . VAL B 1 76 ? 20.469 -27.641 0.363 1 98 76 VAL B C 1
ATOM 2589 O O . VAL B 1 76 ? 21.25 -28.594 0.43 1 98 76 VAL B O 1
ATOM 2592 N N . PHE B 1 77 ? 20.828 -26.344 0.371 1 97.81 77 PHE B N 1
ATOM 2593 C CA . PHE B 1 77 ? 22.25 -26 0.414 1 97.81 77 PHE B CA 1
ATOM 2594 C C . PHE B 1 77 ? 22.516 -24.953 1.493 1 97.81 77 PHE B C 1
ATOM 2596 O O . PHE B 1 77 ? 21.625 -24.203 1.878 1 97.81 77 PHE B O 1
ATOM 2603 N N . GLY B 1 78 ? 23.766 -24.969 1.917 1 97.25 78 GLY B N 1
ATOM 2604 C CA . GLY B 1 78 ? 24.25 -23.906 2.785 1 97.25 78 GLY B CA 1
ATOM 2605 C C . GLY B 1 78 ? 24.906 -22.766 2.029 1 97.25 78 GLY B C 1
ATOM 2606 O O . GLY B 1 78 ? 25.516 -22.984 0.977 1 97.25 78 GLY B O 1
ATOM 2607 N N . LEU B 1 79 ? 24.734 -21.547 2.574 1 96.25 79 LEU B N 1
ATOM 2608 C CA . LEU B 1 79 ? 25.422 -20.375 2.055 1 96.25 79 LEU B CA 1
ATOM 2609 C C . LEU B 1 79 ? 26.016 -19.547 3.191 1 96.25 79 LEU B C 1
ATOM 2611 O O . LEU B 1 79 ? 25.391 -19.375 4.234 1 96.25 79 LEU B O 1
ATOM 2615 N N . ALA B 1 80 ? 27.219 -19.078 2.916 1 95.5 80 ALA B N 1
ATOM 2616 C CA . ALA B 1 80 ? 27.781 -18.109 3.867 1 95.5 80 ALA B CA 1
ATOM 2617 C C . ALA B 1 80 ? 26.891 -16.875 3.973 1 95.5 80 ALA B C 1
ATOM 2619 O O . ALA B 1 80 ? 26.297 -16.438 2.98 1 95.5 80 ALA B O 1
ATOM 2620 N N . PRO B 1 81 ? 26.875 -16.281 5.184 1 95.38 81 PRO B N 1
ATOM 2621 C CA . PRO B 1 81 ? 26 -15.117 5.387 1 95.38 81 PRO B CA 1
ATOM 2622 C C . PRO B 1 81 ? 26.281 -13.992 4.391 1 95.38 81 PRO B C 1
ATOM 2624 O O . PRO B 1 81 ? 25.359 -13.359 3.887 1 95.38 81 PRO B O 1
ATOM 2627 N N . GLN B 1 82 ? 27.484 -13.766 4.066 1 94.62 82 GLN B N 1
ATOM 2628 C CA . GLN B 1 82 ? 27.844 -12.695 3.152 1 94.62 82 GLN B CA 1
ATOM 2629 C C . GLN B 1 82 ? 27.344 -12.977 1.739 1 94.62 82 GLN B C 1
ATOM 2631 O O . GLN B 1 82 ? 26.922 -12.055 1.033 1 94.62 82 GLN B O 1
ATOM 2636 N N . LEU B 1 83 ? 27.438 -14.227 1.381 1 94.25 83 LEU B N 1
ATOM 2637 C CA . LEU B 1 83 ? 26.969 -14.609 0.053 1 94.25 83 LEU B CA 1
ATOM 2638 C C . LEU B 1 83 ? 25.453 -14.523 -0.035 1 94.25 83 LEU B C 1
ATOM 2640 O O . LEU B 1 83 ? 24.906 -14.078 -1.051 1 94.25 83 LEU B O 1
ATOM 2644 N N . LEU B 1 84 ? 24.812 -14.969 1.032 1 95.62 84 LEU B N 1
ATOM 2645 C CA . LEU B 1 84 ? 23.359 -14.867 1.071 1 95.62 84 LEU B CA 1
ATOM 2646 C C . LEU B 1 84 ? 22.922 -13.406 0.999 1 95.62 84 LEU B C 1
ATOM 2648 O O . LEU B 1 84 ? 21.953 -13.078 0.301 1 95.62 84 LEU B O 1
ATOM 2652 N N . ALA B 1 85 ? 23.609 -12.555 1.659 1 94.88 85 ALA B N 1
ATOM 2653 C CA . ALA B 1 85 ? 23.297 -11.125 1.674 1 94.88 85 ALA B CA 1
ATOM 2654 C C . ALA B 1 85 ? 23.438 -10.523 0.279 1 94.88 85 ALA B C 1
ATOM 2656 O O . ALA B 1 85 ? 22.688 -9.609 -0.086 1 94.88 85 ALA B O 1
ATOM 2657 N N . ARG B 1 86 ? 24.344 -11.008 -0.486 1 93 86 ARG B N 1
ATOM 2658 C CA . ARG B 1 86 ? 24.547 -10.523 -1.848 1 93 86 ARG B CA 1
ATOM 2659 C C . ARG B 1 86 ? 23.359 -10.883 -2.74 1 93 86 ARG B C 1
ATOM 2661 O O . ARG B 1 86 ? 23.031 -10.148 -3.676 1 93 86 ARG B O 1
ATOM 2668 N N . ALA B 1 87 ? 22.828 -12 -2.418 1 92.94 87 ALA B N 1
ATOM 2669 C CA . ALA B 1 87 ? 21.703 -12.484 -3.227 1 92.94 87 ALA B CA 1
ATOM 2670 C C . ALA B 1 87 ? 20.391 -11.875 -2.762 1 92.94 87 ALA B C 1
ATOM 2672 O O . ALA B 1 87 ? 19.438 -11.789 -3.533 1 92.94 87 ALA B O 1
ATOM 2673 N N . ALA B 1 88 ? 20.344 -11.445 -1.543 1 93 88 ALA B N 1
ATOM 2674 C CA . ALA B 1 88 ? 19.109 -10.969 -0.928 1 93 88 ALA B CA 1
ATOM 2675 C C . ALA B 1 88 ? 18.828 -9.523 -1.32 1 93 88 ALA B C 1
ATOM 2677 O O . ALA B 1 88 ? 19.75 -8.766 -1.645 1 93 88 ALA B O 1
ATOM 2678 N N . ASP B 1 89 ? 17.562 -9.203 -1.327 1 90 89 ASP B N 1
ATOM 2679 C CA . ASP B 1 89 ? 17.109 -7.844 -1.602 1 90 89 ASP B CA 1
ATOM 2680 C C . ASP B 1 89 ? 17 -7.035 -0.312 1 90 89 ASP B C 1
ATOM 2682 O O . ASP B 1 89 ? 17.156 -5.812 -0.325 1 90 89 ASP B O 1
ATOM 2686 N N . THR B 1 90 ? 16.781 -7.633 0.795 1 87.12 90 THR B N 1
ATOM 2687 C CA . THR B 1 90 ? 16.594 -6.953 2.07 1 87.12 90 THR B CA 1
ATOM 2688 C C . THR B 1 90 ? 17.922 -6.512 2.656 1 87.12 90 THR B C 1
ATOM 2690 O O . THR B 1 90 ? 18.953 -7.164 2.443 1 87.12 90 THR B O 1
ATOM 2693 N N . ALA B 1 91 ? 17.859 -5.434 3.432 1 84.62 91 ALA B N 1
ATOM 2694 C CA . ALA B 1 91 ? 19.062 -4.91 4.074 1 84.62 91 ALA B CA 1
ATOM 2695 C C . ALA B 1 91 ? 19.578 -5.879 5.129 1 84.62 91 ALA B C 1
ATOM 2697 O O . ALA B 1 91 ? 20.797 -5.996 5.32 1 84.62 91 ALA B O 1
ATOM 2698 N N . THR B 1 92 ? 18.703 -6.641 5.766 1 87.56 92 THR B N 1
ATOM 2699 C CA . THR B 1 92 ? 19.062 -7.609 6.793 1 87.56 92 THR B CA 1
ATOM 2700 C C . THR B 1 92 ? 18.406 -8.953 6.523 1 87.56 92 THR B C 1
ATOM 2702 O O . THR B 1 92 ? 17.406 -9.297 7.148 1 87.56 92 THR B O 1
ATOM 2705 N N . PRO B 1 93 ? 19.078 -9.719 5.75 1 92.69 93 PRO B N 1
ATOM 2706 C CA . PRO B 1 93 ? 18.469 -11 5.383 1 92.69 93 PRO B CA 1
ATOM 2707 C C . PRO B 1 93 ? 18.25 -11.914 6.586 1 92.69 93 PRO B C 1
ATOM 2709 O O . PRO B 1 93 ? 19.047 -11.906 7.527 1 92.69 93 PRO B O 1
ATOM 2712 N N . GLN B 1 94 ? 17.25 -12.758 6.492 1 93.88 94 GLN B N 1
ATOM 2713 C CA . GLN B 1 94 ? 16.844 -13.586 7.629 1 93.88 94 GLN B CA 1
ATOM 2714 C C . GLN B 1 94 ? 17.438 -14.984 7.523 1 93.88 94 GLN B C 1
ATOM 2716 O O . GLN B 1 94 ? 16.984 -15.914 8.195 1 93.88 94 GLN B O 1
ATOM 2721 N N . GLY B 1 95 ? 18.359 -15.18 6.543 1 96.81 95 GLY B N 1
ATOM 2722 C CA . GLY B 1 95 ? 19.188 -16.375 6.555 1 96.81 95 GLY B CA 1
ATOM 2723 C C . GLY B 1 95 ? 18.641 -17.484 5.68 1 96.81 95 GLY B C 1
ATOM 2724 O O . GLY B 1 95 ? 19.125 -18.625 5.734 1 96.81 95 GLY B O 1
ATOM 2725 N N . VAL B 1 96 ? 17.609 -17.234 4.902 1 98.06 96 VAL B N 1
ATOM 2726 C CA . VAL B 1 96 ? 17.078 -18.297 4.051 1 98.06 96 VAL B CA 1
ATOM 2727 C C . VAL B 1 96 ? 16.531 -17.688 2.758 1 98.06 96 VAL B C 1
ATOM 2729 O O . VAL B 1 96 ? 15.914 -16.625 2.771 1 98.06 96 VAL B O 1
ATOM 2732 N N . LEU B 1 97 ? 16.828 -18.391 1.63 1 97.69 97 LEU B N 1
ATOM 2733 C CA . LEU B 1 97 ? 16.344 -18.078 0.288 1 97.69 97 LEU B CA 1
ATOM 2734 C C . LEU B 1 97 ? 15.844 -19.344 -0.415 1 97.69 97 LEU B C 1
ATOM 2736 O O . LEU B 1 97 ? 16.328 -20.438 -0.144 1 97.69 97 LEU B O 1
ATOM 2740 N N . ALA B 1 98 ? 14.93 -19.141 -1.281 1 98.19 98 ALA B N 1
ATOM 2741 C CA . ALA B 1 98 ? 14.484 -20.234 -2.152 1 98.19 98 ALA B CA 1
ATOM 2742 C C . ALA B 1 98 ? 14.461 -19.781 -3.613 1 98.19 98 ALA B C 1
ATOM 2744 O O . ALA B 1 98 ? 14.18 -18.625 -3.91 1 98.19 98 ALA B O 1
ATOM 2745 N N . VAL B 1 99 ? 14.828 -20.641 -4.438 1 98.25 99 VAL B N 1
ATOM 2746 C CA . VAL B 1 99 ? 14.648 -20.453 -5.875 1 98.25 99 VAL B CA 1
ATOM 2747 C C . VAL B 1 99 ? 13.367 -21.156 -6.324 1 98.25 99 VAL B C 1
ATOM 2749 O O . VAL B 1 99 ? 13.195 -22.359 -6.086 1 98.25 99 VAL B O 1
ATOM 2752 N N . VAL B 1 100 ? 12.516 -20.422 -6.965 1 98.44 100 VAL B N 1
ATOM 2753 C CA . VAL B 1 100 ? 11.195 -20.938 -7.328 1 98.44 100 VAL B CA 1
ATOM 2754 C C . VAL B 1 100 ? 10.984 -20.797 -8.836 1 98.44 100 VAL B C 1
ATOM 2756 O O . VAL B 1 100 ? 11.359 -19.781 -9.43 1 98.44 100 VAL B O 1
ATOM 2759 N N . GLU B 1 101 ? 10.398 -21.781 -9.406 1 97.94 101 GLU B N 1
ATOM 2760 C CA . GLU B 1 101 ? 10.039 -21.734 -10.82 1 97.94 101 GLU B CA 1
ATOM 2761 C C . GLU B 1 101 ? 8.922 -20.719 -11.07 1 97.94 101 GLU B C 1
ATOM 2763 O O . GLU B 1 101 ? 7.957 -20.656 -10.297 1 97.94 101 GLU B O 1
ATOM 2768 N N . MET B 1 102 ? 9.102 -19.953 -12.102 1 96.94 102 MET B N 1
ATOM 2769 C CA . MET B 1 102 ? 8.055 -19 -12.453 1 96.94 102 MET B CA 1
ATOM 2770 C C . MET B 1 102 ? 6.797 -19.719 -12.93 1 96.94 102 MET B C 1
ATOM 2772 O O . MET B 1 102 ? 6.871 -20.594 -13.805 1 96.94 102 MET B O 1
ATOM 2776 N N . PRO B 1 103 ? 5.703 -19.375 -12.312 1 92.81 103 PRO B N 1
ATOM 2777 C CA . PRO B 1 103 ? 4.48 -20 -12.82 1 92.81 103 PRO B CA 1
ATOM 2778 C C . PRO B 1 103 ? 4.137 -19.562 -14.242 1 92.81 103 PRO B C 1
ATOM 2780 O O . PRO B 1 103 ? 4.488 -18.453 -14.656 1 92.81 103 PRO B O 1
ATOM 2783 N N . SER B 1 104 ? 3.514 -20.516 -14.977 1 87.88 104 SER B N 1
ATOM 2784 C CA . SER B 1 104 ? 3.088 -20.234 -16.344 1 87.88 104 SER B CA 1
ATOM 2785 C C . SER B 1 104 ? 1.57 -20.109 -16.438 1 87.88 104 SER B C 1
ATOM 2787 O O . SER B 1 104 ? 0.843 -21.047 -16.078 1 87.88 104 SER B O 1
ATOM 2789 N N . ALA B 1 105 ? 1.085 -18.984 -16.562 1 92.25 105 ALA B N 1
ATOM 2790 C CA . ALA B 1 105 ? -0.339 -18.766 -16.797 1 92.25 105 ALA B CA 1
ATOM 2791 C C . ALA B 1 105 ? -0.563 -17.969 -18.094 1 92.25 105 ALA B C 1
ATOM 2793 O O . ALA B 1 105 ? 0.301 -17.203 -18.5 1 92.25 105 ALA B O 1
ATOM 2794 N N . SER B 1 106 ? -1.667 -18.328 -18.734 1 95.62 106 SER B N 1
ATOM 2795 C CA . SER B 1 106 ? -2.059 -17.609 -19.938 1 95.62 106 SER B CA 1
ATOM 2796 C C . SER B 1 106 ? -3.439 -16.984 -19.781 1 95.62 106 SER B C 1
ATOM 2798 O O . SER B 1 106 ? -4.289 -17.516 -19.062 1 95.62 106 SER B O 1
ATOM 2800 N N . LEU B 1 107 ? -3.592 -15.875 -20.453 1 96.75 107 LEU B N 1
ATOM 2801 C CA . LEU B 1 107 ? -4.867 -15.172 -20.344 1 96.75 107 LEU B CA 1
ATOM 2802 C C . LEU B 1 107 ? -6.016 -16.062 -20.812 1 96.75 107 LEU B C 1
ATOM 2804 O O . LEU B 1 107 ? -7.051 -16.156 -20.156 1 96.75 107 LEU B O 1
ATOM 2808 N N . PRO B 1 108 ? -5.914 -16.812 -21.875 1 96.62 108 PRO B N 1
ATOM 2809 C CA . PRO B 1 108 ? -7.012 -17.688 -22.312 1 96.62 108 PRO B CA 1
ATOM 2810 C C . PRO B 1 108 ? -7.438 -18.688 -21.234 1 96.62 108 PRO B C 1
ATOM 2812 O O . PRO B 1 108 ? -8.633 -18.953 -21.094 1 96.62 108 PRO B O 1
ATOM 2815 N N . SER B 1 109 ? -6.5 -19.188 -20.516 1 95.94 109 SER B N 1
ATOM 2816 C CA . SER B 1 109 ? -6.836 -20.141 -19.469 1 95.94 109 SER B CA 1
ATOM 2817 C C . SER B 1 109 ? -7.641 -19.469 -18.359 1 95.94 109 SER B C 1
ATOM 2819 O O . SER B 1 109 ? -8.492 -20.109 -17.734 1 95.94 109 SER B O 1
ATOM 2821 N N . LEU B 1 110 ? -7.395 -18.203 -18.094 1 97.06 110 LEU B N 1
ATOM 2822 C CA . LEU B 1 110 ? -8.094 -17.469 -17.047 1 97.06 110 LEU B CA 1
ATOM 2823 C C . LEU B 1 110 ? -9.516 -17.141 -17.469 1 97.06 110 LEU B C 1
ATOM 2825 O O . LEU B 1 110 ? -10.383 -16.906 -16.609 1 97.06 110 LEU B O 1
ATOM 2829 N N . LEU B 1 111 ? -9.758 -17.156 -18.75 1 97.31 111 LEU B N 1
ATOM 2830 C CA . LEU B 1 111 ? -11.055 -16.719 -19.281 1 97.31 111 LEU B CA 1
ATOM 2831 C C . LEU B 1 111 ? -12.008 -17.906 -19.391 1 97.31 111 LEU B C 1
ATOM 2833 O O . LEU B 1 111 ? -13.172 -17.734 -19.781 1 97.31 111 LEU B O 1
ATOM 2837 N N . GLN B 1 112 ? -11.625 -19.078 -18.969 1 95.06 112 GLN B N 1
ATOM 2838 C CA . GLN B 1 112 ? -12.438 -20.281 -19.109 1 95.06 112 GLN B CA 1
ATOM 2839 C C . GLN B 1 112 ? -13.328 -20.484 -17.891 1 95.06 112 GLN B C 1
ATOM 2841 O O . GLN B 1 112 ? -14.125 -21.422 -17.828 1 95.06 112 GLN B O 1
ATOM 2846 N N . VAL B 1 113 ? -13.391 -19.578 -16.984 1 94.5 113 VAL B N 1
ATOM 2847 C CA . VAL B 1 113 ? -14.234 -19.688 -15.805 1 94.5 113 VAL B CA 1
ATOM 2848 C C . VAL B 1 113 ? -15.547 -18.938 -16.031 1 94.5 113 VAL B C 1
ATOM 2850 O O . VAL B 1 113 ? -15.625 -18.062 -16.906 1 94.5 113 VAL B O 1
ATOM 2853 N N . GLU B 1 114 ? -16.562 -19.234 -15.312 1 93 114 GLU B N 1
ATOM 2854 C CA . GLU B 1 114 ? -17.906 -18.719 -15.539 1 93 114 GLU B CA 1
ATOM 2855 C C . GLU B 1 114 ? -18 -17.219 -15.258 1 93 114 GLU B C 1
ATOM 2857 O O . GLU B 1 114 ? -18.578 -16.469 -16.031 1 93 114 GLU B O 1
ATOM 2862 N N . LEU B 1 115 ? -17.438 -16.781 -14.094 1 96.12 115 LEU B N 1
ATOM 2863 C CA . LEU B 1 115 ? -17.547 -15.375 -13.688 1 96.12 115 LEU B CA 1
ATOM 2864 C C . LEU B 1 115 ? -16.172 -14.805 -13.367 1 96.12 115 LEU B C 1
ATOM 2866 O O . LEU B 1 115 ? -15.875 -14.492 -12.211 1 96.12 115 LEU B O 1
ATOM 2870 N N . PRO B 1 116 ? -15.406 -14.586 -14.414 1 98.31 116 PRO B N 1
ATOM 2871 C CA . PRO B 1 116 ? -14.039 -14.109 -14.172 1 98.31 116 PRO B CA 1
ATOM 2872 C C . PRO B 1 116 ? -14 -12.734 -13.516 1 98.31 116 PRO B C 1
ATOM 2874 O O . PRO B 1 116 ? -14.82 -11.867 -13.844 1 98.31 116 PRO B O 1
ATOM 2877 N N . LEU B 1 117 ? -13.195 -12.586 -12.562 1 98.75 117 LEU B N 1
ATOM 2878 C CA . LEU B 1 117 ? -12.758 -11.32 -11.984 1 98.75 117 LEU B CA 1
ATOM 2879 C C . LEU B 1 117 ? -11.25 -11.148 -12.125 1 98.75 117 LEU B C 1
ATOM 2881 O O . LEU B 1 117 ? -10.477 -11.828 -11.438 1 98.75 117 LEU B O 1
ATOM 2885 N N . LEU B 1 118 ? -10.852 -10.25 -13.016 1 98.81 118 LEU B N 1
ATOM 2886 C CA . LEU B 1 118 ? -9.445 -10.055 -13.336 1 98.81 118 LEU B CA 1
ATOM 2887 C C . LEU B 1 118 ? -8.977 -8.664 -12.93 1 98.81 118 LEU B C 1
ATOM 2889 O O . LEU B 1 118 ? -9.781 -7.738 -12.828 1 98.81 118 LEU B O 1
ATOM 2893 N N . VAL B 1 119 ? -7.715 -8.539 -12.664 1 98.88 119 VAL B N 1
ATOM 2894 C CA . VAL B 1 119 ? -7.055 -7.242 -12.57 1 98.88 119 VAL B CA 1
ATOM 2895 C C . VAL B 1 119 ? -6.035 -7.094 -13.695 1 98.88 119 VAL B C 1
ATOM 2897 O O . VAL B 1 119 ? -5.203 -7.98 -13.906 1 98.88 119 VAL B O 1
ATOM 2900 N N . ILE B 1 120 ? -6.148 -6.07 -14.422 1 98.69 120 ILE B N 1
ATOM 2901 C CA . ILE B 1 120 ? -5.176 -5.727 -15.453 1 98.69 120 ILE B CA 1
ATOM 2902 C C . ILE B 1 120 ? -4.344 -4.527 -15 1 98.69 120 ILE B C 1
ATOM 2904 O O . ILE B 1 120 ? -4.891 -3.465 -14.688 1 98.69 120 ILE B O 1
ATOM 2908 N N . VAL B 1 121 ? -3.096 -4.754 -14.953 1 98.19 121 VAL B N 1
ATOM 2909 C CA . VAL B 1 121 ? -2.17 -3.711 -14.523 1 98.19 121 VAL B CA 1
ATOM 2910 C C . VAL B 1 121 ? -1.457 -3.121 -15.742 1 98.19 121 VAL B C 1
ATOM 2912 O O . VAL B 1 121 ? -0.768 -3.838 -16.469 1 98.19 121 VAL B O 1
ATOM 2915 N N . ASP B 1 122 ? -1.552 -1.812 -15.914 1 97.44 122 ASP B N 1
ATOM 2916 C CA . ASP B 1 122 ? -0.98 -1.126 -17.062 1 97.44 122 ASP B CA 1
ATOM 2917 C C . ASP B 1 122 ? -0.086 0.033 -16.625 1 97.44 122 ASP B C 1
ATOM 2919 O O . ASP B 1 122 ? -0.577 1.12 -16.328 1 97.44 122 ASP B O 1
ATOM 2923 N N . GLY B 1 123 ? 1.182 -0.254 -16.672 1 96.44 123 GLY B N 1
ATOM 2924 C CA . GLY B 1 123 ? 2.133 0.826 -16.469 1 96.44 123 GLY B CA 1
ATOM 2925 C C . GLY B 1 123 ? 2.482 1.035 -15 1 96.44 123 GLY B C 1
ATOM 2926 O O . GLY B 1 123 ? 3.191 1.982 -14.656 1 96.44 123 GLY B O 1
ATOM 2927 N N . LEU B 1 124 ? 2.031 0.249 -14.125 1 97.06 124 LEU B N 1
ATOM 2928 C CA . LEU B 1 124 ? 2.391 0.342 -12.719 1 97.06 124 LEU B CA 1
ATOM 2929 C C . LEU B 1 124 ? 3.887 0.118 -12.523 1 97.06 124 LEU B C 1
ATOM 2931 O O . LEU B 1 124 ? 4.457 -0.824 -13.078 1 97.06 124 LEU B O 1
ATOM 2935 N N . GLN B 1 125 ? 4.535 0.944 -11.703 1 95.88 125 GLN B N 1
ATOM 2936 C CA . GLN B 1 125 ? 5.988 0.877 -11.625 1 95.88 125 GLN B CA 1
ATOM 2937 C C . GLN B 1 125 ? 6.445 0.415 -10.242 1 95.88 125 GLN B C 1
ATOM 2939 O O . GLN B 1 125 ? 7.543 -0.12 -10.086 1 95.88 125 GLN B O 1
ATOM 2944 N N . ASP B 1 126 ? 5.707 0.613 -9.211 1 96.5 126 ASP B N 1
ATOM 2945 C CA . ASP B 1 126 ? 6.113 0.286 -7.852 1 96.5 126 ASP B CA 1
ATOM 2946 C C . ASP B 1 126 ? 5.895 -1.196 -7.551 1 96.5 126 ASP B C 1
ATOM 2948 O O . ASP B 1 126 ? 4.758 -1.669 -7.523 1 96.5 126 ASP B O 1
ATOM 2952 N N . PRO B 1 127 ? 6.918 -1.953 -7.262 1 97.56 127 PRO B N 1
ATOM 2953 C CA . PRO B 1 127 ? 6.77 -3.389 -7.016 1 97.56 127 PRO B CA 1
ATOM 2954 C C . PRO B 1 127 ? 5.922 -3.689 -5.781 1 97.56 127 PRO B C 1
ATOM 2956 O O . PRO B 1 127 ? 5.188 -4.684 -5.758 1 97.56 127 PRO B O 1
ATOM 2959 N N . GLY B 1 128 ? 6.023 -2.842 -4.77 1 97.62 128 GLY B N 1
ATOM 2960 C CA . GLY B 1 128 ? 5.199 -3.031 -3.586 1 97.62 128 GLY B CA 1
ATOM 2961 C C . GLY B 1 128 ? 3.711 -2.945 -3.877 1 97.62 128 GLY B C 1
ATOM 2962 O O . GLY B 1 128 ? 2.93 -3.762 -3.387 1 97.62 128 GLY B O 1
ATOM 2963 N N . ASN B 1 129 ? 3.355 -1.982 -4.691 1 98.25 129 ASN B N 1
ATOM 2964 C CA . ASN B 1 129 ? 1.96 -1.846 -5.094 1 98.25 129 ASN B CA 1
ATOM 2965 C C . ASN B 1 129 ? 1.473 -3.078 -5.852 1 98.25 129 ASN B C 1
ATOM 2967 O O . ASN B 1 129 ? 0.381 -3.584 -5.582 1 98.25 129 ASN B O 1
ATOM 2971 N N . LEU B 1 130 ? 2.283 -3.512 -6.766 1 98.62 130 LEU B N 1
ATOM 2972 C CA . LEU B 1 130 ? 1.888 -4.68 -7.543 1 98.62 130 LEU B CA 1
ATOM 2973 C C . LEU B 1 130 ? 1.686 -5.891 -6.637 1 98.62 130 LEU B C 1
ATOM 2975 O O . LEU B 1 130 ? 0.673 -6.586 -6.738 1 98.62 130 LEU B O 1
ATOM 2979 N N . GLY B 1 131 ? 2.695 -6.137 -5.773 1 98.62 131 GLY B N 1
ATOM 2980 C CA . GLY B 1 131 ? 2.549 -7.25 -4.848 1 98.62 131 GLY B CA 1
ATOM 2981 C C . GLY B 1 131 ? 1.297 -7.156 -3.996 1 98.62 131 GLY B C 1
ATOM 2982 O O . GLY B 1 131 ? 0.602 -8.148 -3.793 1 98.62 131 GLY B O 1
ATOM 2983 N N . THR B 1 132 ? 1.017 -5.969 -3.508 1 98.62 132 THR B N 1
ATOM 2984 C CA . THR B 1 132 ? -0.157 -5.734 -2.676 1 98.62 132 THR B CA 1
ATOM 2985 C C . THR B 1 132 ? -1.439 -5.992 -3.461 1 98.62 132 THR B C 1
ATOM 2987 O O . THR B 1 132 ? -2.398 -6.555 -2.928 1 98.62 132 THR B O 1
ATOM 2990 N N . ILE B 1 133 ? -1.452 -5.621 -4.715 1 98.88 133 ILE B N 1
ATOM 2991 C CA . ILE B 1 133 ? -2.602 -5.859 -5.582 1 98.88 133 ILE B CA 1
ATOM 2992 C C . ILE B 1 133 ? -2.814 -7.359 -5.754 1 98.88 133 ILE B C 1
ATOM 2994 O O . ILE B 1 133 ? -3.938 -7.855 -5.617 1 98.88 133 ILE B O 1
ATOM 2998 N N . VAL B 1 134 ? -1.749 -8.094 -6.039 1 98.81 134 VAL B N 1
ATOM 2999 C CA . VAL B 1 134 ? -1.825 -9.539 -6.195 1 98.81 134 VAL B CA 1
ATOM 3000 C C . VAL B 1 134 ? -2.346 -10.172 -4.906 1 98.81 134 VAL B C 1
ATOM 3002 O O . VAL B 1 134 ? -3.215 -11.047 -4.945 1 98.81 134 VAL B O 1
ATOM 3005 N N . ARG B 1 135 ? -1.836 -9.688 -3.793 1 98.75 135 ARG B N 1
ATOM 3006 C CA . ARG B 1 135 ? -2.242 -10.195 -2.486 1 98.75 135 ARG B CA 1
ATOM 3007 C C . ARG B 1 135 ? -3.732 -9.969 -2.252 1 98.75 135 ARG B C 1
ATOM 3009 O O . ARG B 1 135 ? -4.438 -10.875 -1.803 1 98.75 135 ARG B O 1
ATOM 3016 N N . THR B 1 136 ? -4.207 -8.805 -2.553 1 98.88 136 THR B N 1
ATOM 3017 C CA . THR B 1 136 ? -5.617 -8.477 -2.373 1 98.88 136 THR B CA 1
ATOM 3018 C C . THR B 1 136 ? -6.484 -9.273 -3.34 1 98.88 136 THR B C 1
ATOM 3020 O O . THR B 1 136 ? -7.562 -9.742 -2.969 1 98.88 136 THR B O 1
ATOM 3023 N N . ALA B 1 137 ? -6.016 -9.391 -4.574 1 98.88 137 ALA B N 1
ATOM 3024 C CA . ALA B 1 137 ? -6.742 -10.188 -5.559 1 98.88 137 ALA B CA 1
ATOM 3025 C C . ALA B 1 137 ? -6.93 -11.625 -5.082 1 98.88 137 ALA B C 1
ATOM 3027 O O . ALA B 1 137 ? -8.016 -12.188 -5.199 1 98.88 137 ALA B O 1
ATOM 3028 N N . GLN B 1 138 ? -5.871 -12.18 -4.562 1 98.75 138 GLN B N 1
ATOM 3029 C CA . GLN B 1 138 ? -5.973 -13.523 -4.004 1 98.75 138 GLN B CA 1
ATOM 3030 C C . GLN B 1 138 ? -6.965 -13.562 -2.848 1 98.75 138 GLN B C 1
ATOM 3032 O O . GLN B 1 138 ? -7.754 -14.508 -2.734 1 98.75 138 GLN B O 1
ATOM 3037 N N . ALA B 1 139 ? -6.934 -12.594 -2.004 1 98.5 139 ALA B N 1
ATOM 3038 C CA . ALA B 1 139 ? -7.781 -12.547 -0.815 1 98.5 139 ALA B CA 1
ATOM 3039 C C . ALA B 1 139 ? -9.258 -12.648 -1.187 1 98.5 139 ALA B C 1
ATOM 3041 O O . ALA B 1 139 ? -10.039 -13.289 -0.478 1 98.5 139 ALA B O 1
ATOM 3042 N N . VAL B 1 140 ? -9.633 -12.062 -2.299 1 98.62 140 VAL B N 1
ATOM 3043 C CA . VAL B 1 140 ? -11.047 -12.047 -2.664 1 98.62 140 VAL B CA 1
ATOM 3044 C C . VAL B 1 140 ? -11.344 -13.164 -3.654 1 98.62 140 VAL B C 1
ATOM 3046 O O . VAL B 1 140 ? -12.422 -13.211 -4.246 1 98.62 140 VAL B O 1
ATOM 3049 N N . ALA B 1 141 ? -10.375 -13.992 -3.975 1 98.25 141 ALA B N 1
ATOM 3050 C CA . ALA B 1 141 ? -10.5 -15.109 -4.902 1 98.25 141 ALA B CA 1
ATOM 3051 C C . ALA B 1 141 ? -10.742 -14.617 -6.328 1 98.25 141 ALA B C 1
ATOM 3053 O O . ALA B 1 141 ? -11.594 -15.156 -7.043 1 98.25 141 ALA B O 1
ATOM 3054 N N . ALA B 1 142 ? -10.039 -13.57 -6.711 1 98.75 142 ALA B N 1
ATOM 3055 C CA . ALA B 1 142 ? -10.039 -13.164 -8.109 1 98.75 142 ALA B CA 1
ATOM 3056 C C . ALA B 1 142 ? -9.484 -14.273 -9.008 1 98.75 142 ALA B C 1
ATOM 3058 O O . ALA B 1 142 ? -8.828 -15.203 -8.523 1 98.75 142 ALA B O 1
ATOM 3059 N N . THR B 1 143 ? -9.789 -14.141 -10.266 1 98.69 143 THR B N 1
ATOM 3060 C CA . THR B 1 143 ? -9.383 -15.18 -11.203 1 98.69 143 THR B CA 1
ATOM 3061 C C . THR B 1 143 ? -7.887 -15.094 -11.492 1 98.69 143 THR B C 1
ATOM 3063 O O . THR B 1 143 ? -7.219 -16.125 -11.664 1 98.69 143 THR B O 1
ATOM 3066 N N . GLY B 1 144 ? -7.398 -13.898 -11.562 1 98.69 144 GLY B N 1
ATOM 3067 C CA . GLY B 1 144 ? -5.98 -13.711 -11.828 1 98.69 144 GLY B CA 1
ATOM 3068 C C . GLY B 1 144 ? -5.609 -12.258 -12.062 1 98.69 144 GLY B C 1
ATOM 3069 O O . GLY B 1 144 ? -6.477 -11.375 -12.047 1 98.69 144 GLY B O 1
ATOM 3070 N N . VAL B 1 145 ? -4.32 -12.008 -12.234 1 98.81 145 VAL B N 1
ATOM 3071 C CA . VAL B 1 145 ? -3.777 -10.68 -12.516 1 98.81 145 VAL B CA 1
ATOM 3072 C C . VAL B 1 145 ? -2.963 -10.711 -13.805 1 98.81 145 VAL B C 1
ATOM 3074 O O . VAL B 1 145 ? -2.146 -11.617 -14.008 1 98.81 145 VAL B O 1
ATOM 3077 N N . VAL B 1 146 ? -3.223 -9.773 -14.648 1 98.81 146 VAL B N 1
ATOM 3078 C CA . VAL B 1 146 ? -2.477 -9.625 -15.898 1 98.81 146 VAL B CA 1
ATOM 3079 C C . VAL B 1 146 ? -1.61 -8.375 -15.836 1 98.81 146 VAL B C 1
ATOM 3081 O O . VAL B 1 146 ? -2.129 -7.258 -15.734 1 98.81 146 VAL B O 1
ATOM 3084 N N . VAL B 1 147 ? -0.347 -8.586 -15.914 1 98.31 147 VAL B N 1
ATOM 3085 C CA . VAL B 1 147 ? 0.604 -7.477 -15.852 1 98.31 147 VAL B CA 1
ATOM 3086 C C . VAL B 1 147 ? 1.113 -7.156 -17.25 1 98.31 147 VAL B C 1
ATOM 3088 O O . VAL B 1 147 ? 1.909 -7.91 -17.828 1 98.31 147 VAL B O 1
ATOM 3091 N N . LEU B 1 148 ? 0.724 -6.059 -17.75 1 98.06 148 LEU B N 1
ATOM 3092 C CA . LEU B 1 148 ? 1.018 -5.727 -19.141 1 98.06 148 LEU B CA 1
ATOM 3093 C C . LEU B 1 148 ? 2.465 -5.273 -19.297 1 98.06 148 LEU B C 1
ATOM 3095 O O . LEU B 1 148 ? 3.102 -4.867 -18.328 1 98.06 148 LEU B O 1
ATOM 3099 N N . LYS B 1 149 ? 2.898 -5.367 -20.531 1 96.5 149 LYS B N 1
ATOM 3100 C CA . LYS B 1 149 ? 4.219 -4.852 -20.891 1 96.5 149 LYS B CA 1
ATOM 3101 C C . LYS B 1 149 ? 4.383 -3.404 -20.438 1 96.5 149 LYS B C 1
ATOM 3103 O O . LYS B 1 149 ? 3.457 -2.602 -20.562 1 96.5 149 LYS B O 1
ATOM 3108 N N . GLY B 1 150 ? 5.594 -3.152 -19.953 1 95.12 150 GLY B N 1
ATOM 3109 C CA . GLY B 1 150 ? 5.848 -1.795 -19.5 1 95.12 150 GLY B CA 1
ATOM 3110 C C . GLY B 1 150 ? 5.559 -1.594 -18.031 1 95.12 150 GLY B C 1
ATOM 3111 O O . GLY B 1 150 ? 5.852 -0.533 -17.469 1 95.12 150 GLY B O 1
ATOM 3112 N N . SER B 1 151 ? 5 -2.557 -17.359 1 97 151 SER B N 1
ATOM 3113 C CA . SER B 1 151 ? 4.762 -2.525 -15.922 1 97 151 SER B CA 1
ATOM 3114 C C . SER B 1 151 ? 5.887 -3.213 -15.164 1 97 151 SER B C 1
ATOM 3116 O O . SER B 1 151 ? 6.73 -3.881 -15.758 1 97 151 SER B O 1
ATOM 3118 N N . VAL B 1 152 ? 5.922 -2.992 -13.953 1 97.06 152 VAL B N 1
ATOM 3119 C CA . VAL B 1 152 ? 6.934 -3.578 -13.078 1 97.06 152 VAL B CA 1
ATOM 3120 C C . VAL B 1 152 ? 6.859 -5.102 -13.148 1 97.06 152 VAL B C 1
ATOM 3122 O O . VAL B 1 152 ? 5.781 -5.668 -13.344 1 97.06 152 VAL B O 1
ATOM 3125 N N . ASP B 1 153 ? 8 -5.742 -13.008 1 97.56 153 ASP B N 1
ATOM 3126 C CA . ASP B 1 153 ? 8.125 -7.199 -13.016 1 97.56 153 ASP B CA 1
ATOM 3127 C C . ASP B 1 153 ? 7.457 -7.812 -11.781 1 97.56 153 ASP B C 1
ATOM 3129 O O . ASP B 1 153 ? 7.855 -7.531 -10.648 1 97.56 153 ASP B O 1
ATOM 3133 N N . PRO B 1 154 ? 6.438 -8.664 -11.953 1 98 154 PRO B N 1
ATOM 3134 C CA . PRO B 1 154 ? 5.766 -9.258 -10.797 1 98 154 PRO B CA 1
ATOM 3135 C C . PRO B 1 154 ? 6.672 -10.188 -10 1 98 154 PRO B C 1
ATOM 3137 O O . PRO B 1 154 ? 6.348 -10.555 -8.867 1 98 154 PRO B O 1
ATOM 3140 N N . PHE B 1 155 ? 7.816 -10.484 -10.516 1 97.81 155 PHE B N 1
ATOM 3141 C CA . PHE B 1 155 ? 8.719 -11.414 -9.844 1 97.81 155 PHE B CA 1
ATOM 3142 C C . PHE B 1 155 ? 9.914 -10.672 -9.258 1 97.81 155 PHE B C 1
ATOM 3144 O O . PHE B 1 155 ? 10.875 -11.305 -8.797 1 97.81 155 PHE B O 1
ATOM 3151 N N . HIS B 1 156 ? 9.836 -9.375 -9.344 1 96.88 156 HIS B N 1
ATOM 3152 C CA . HIS B 1 156 ? 10.758 -8.562 -8.555 1 96.88 156 HIS B CA 1
ATOM 3153 C C . HIS B 1 156 ? 10.703 -8.945 -7.078 1 96.88 156 HIS B C 1
ATOM 3155 O O . HIS B 1 156 ? 9.625 -9.18 -6.535 1 96.88 156 HIS B O 1
ATOM 3161 N N . PRO B 1 157 ? 11.852 -9 -6.434 1 96 157 PRO B N 1
ATOM 3162 C CA . PRO B 1 157 ? 11.883 -9.453 -5.043 1 96 157 PRO B CA 1
ATOM 3163 C C . PRO B 1 157 ? 10.938 -8.664 -4.145 1 96 157 PRO B C 1
ATOM 3165 O O . PRO B 1 157 ? 10.242 -9.242 -3.309 1 96 157 PRO B O 1
ATOM 3168 N N . ARG B 1 158 ? 10.875 -7.41 -4.387 1 95.81 158 ARG B N 1
ATOM 3169 C CA . ARG B 1 158 ? 10.008 -6.57 -3.564 1 95.81 158 ARG B CA 1
ATOM 3170 C C . ARG B 1 158 ? 8.539 -6.855 -3.844 1 95.81 158 ARG B C 1
ATOM 3172 O O . ARG B 1 158 ? 7.707 -6.793 -2.938 1 95.81 158 ARG B O 1
ATOM 3179 N N . ALA B 1 159 ? 8.195 -7.098 -5.07 1 98.06 159 ALA B N 1
ATOM 3180 C CA . ALA B 1 159 ? 6.824 -7.465 -5.414 1 98.06 159 ALA B CA 1
ATOM 3181 C C . ALA B 1 159 ? 6.449 -8.82 -4.809 1 98.06 159 ALA B C 1
ATOM 3183 O O . ALA B 1 159 ? 5.398 -8.953 -4.18 1 98.06 159 ALA B O 1
ATOM 3184 N N . VAL B 1 160 ? 7.359 -9.719 -4.969 1 98.12 160 VAL B N 1
ATOM 3185 C CA . VAL B 1 160 ? 7.133 -11.062 -4.453 1 98.12 160 VAL B CA 1
ATOM 3186 C C . VAL B 1 160 ? 6.887 -11.008 -2.947 1 98.12 160 VAL B C 1
ATOM 3188 O O . VAL B 1 160 ? 5.926 -11.594 -2.445 1 98.12 160 VAL B O 1
ATOM 3191 N N . ARG B 1 161 ? 7.68 -10.297 -2.268 1 96.62 161 ARG B N 1
ATOM 3192 C CA . ARG B 1 161 ? 7.52 -10.164 -0.822 1 96.62 161 ARG B CA 1
ATOM 3193 C C . ARG B 1 161 ? 6.176 -9.539 -0.473 1 96.62 161 ARG B C 1
ATOM 3195 O O . ARG B 1 161 ? 5.5 -9.984 0.455 1 96.62 161 ARG B O 1
ATOM 3202 N N . ALA B 1 162 ? 5.777 -8.578 -1.251 1 97.06 162 ALA B N 1
ATOM 3203 C CA . ALA B 1 162 ? 4.547 -7.84 -0.971 1 97.06 162 ALA B CA 1
ATOM 3204 C C . ALA B 1 162 ? 3.318 -8.711 -1.226 1 97.06 162 ALA B C 1
ATOM 3206 O O . ALA B 1 162 ? 2.232 -8.422 -0.718 1 97.06 162 ALA B O 1
ATOM 3207 N N . THR B 1 163 ? 3.467 -9.781 -1.992 1 98.06 163 THR B N 1
ATOM 3208 C CA . THR B 1 163 ? 2.34 -10.68 -2.24 1 98.06 163 THR B CA 1
ATOM 3209 C C . THR B 1 163 ? 2.043 -11.523 -1.008 1 98.06 163 THR B C 1
ATOM 3211 O O . THR B 1 163 ? 0.969 -12.125 -0.902 1 98.06 163 THR B O 1
ATOM 3214 N N . ALA B 1 164 ? 3.1 -11.703 -0.159 1 96.56 164 ALA B N 1
ATOM 3215 C CA . ALA B 1 164 ? 2.998 -12.516 1.051 1 96.56 164 ALA B CA 1
ATOM 3216 C C . ALA B 1 164 ? 2.535 -13.93 0.723 1 96.56 164 ALA B C 1
ATOM 3218 O O . ALA B 1 164 ? 1.715 -14.508 1.442 1 96.56 164 ALA B O 1
ATOM 3219 N N . GLY B 1 165 ? 2.955 -14.422 -0.428 1 97.25 165 GLY B N 1
ATOM 3220 C CA . GLY B 1 165 ? 2.678 -15.797 -0.797 1 97.25 165 GLY B CA 1
ATOM 3221 C C . GLY B 1 165 ? 1.598 -15.93 -1.854 1 97.25 165 GLY B C 1
ATOM 3222 O O . GLY B 1 165 ? 1.441 -16.984 -2.465 1 97.25 165 GLY B O 1
ATOM 3223 N N . ALA B 1 166 ? 0.867 -14.859 -2.133 1 98.12 166 ALA B N 1
ATOM 3224 C CA . ALA B 1 166 ? -0.212 -14.898 -3.115 1 98.12 166 ALA B CA 1
ATOM 3225 C C . ALA B 1 166 ? 0.321 -15.258 -4.5 1 98.12 166 ALA B C 1
ATOM 3227 O O . ALA B 1 166 ? -0.404 -15.82 -5.324 1 98.12 166 ALA B O 1
ATOM 3228 N N . ILE B 1 167 ? 1.573 -15.008 -4.758 1 97.81 167 ILE B N 1
ATOM 3229 C CA . ILE B 1 167 ? 2.215 -15.227 -6.047 1 97.81 167 ILE B CA 1
ATOM 3230 C C . ILE B 1 167 ? 2.213 -16.719 -6.375 1 97.81 167 ILE B C 1
ATOM 3232 O O . ILE B 1 167 ? 2.338 -17.109 -7.539 1 97.81 167 ILE B O 1
ATOM 3236 N N . PHE B 1 168 ? 2.031 -17.594 -5.359 1 97.44 168 PHE B N 1
ATOM 3237 C CA . PHE B 1 168 ? 2.068 -19.031 -5.555 1 97.44 168 PHE B CA 1
ATOM 3238 C C . PHE B 1 168 ? 0.666 -19.594 -5.762 1 97.44 168 PHE B C 1
ATOM 3240 O O . PHE B 1 168 ? 0.501 -20.75 -6.141 1 97.44 168 PHE B O 1
ATOM 3247 N N . ARG B 1 169 ? -0.348 -18.766 -5.555 1 97.25 169 ARG B N 1
ATOM 3248 C CA . ARG B 1 169 ? -1.701 -19.297 -5.48 1 97.25 169 ARG B CA 1
ATOM 3249 C C . ARG B 1 169 ? -2.613 -18.641 -6.512 1 97.25 169 ARG B C 1
ATOM 3251 O O . ARG B 1 169 ? -3.613 -19.234 -6.93 1 97.25 169 ARG B O 1
ATOM 3258 N N . LEU B 1 170 ? -2.273 -17.453 -6.879 1 98.12 170 LEU B N 1
ATOM 3259 C CA . LEU B 1 170 ? -3.053 -16.703 -7.863 1 98.12 170 LEU B CA 1
ATOM 3260 C C . LEU B 1 170 ? -2.326 -16.656 -9.203 1 98.12 170 LEU B C 1
ATOM 3262 O O . LEU B 1 170 ? -1.156 -16.266 -9.266 1 98.12 170 LEU B O 1
ATOM 3266 N N . PRO B 1 171 ? -3.004 -17.016 -10.266 1 98.19 171 PRO B N 1
ATOM 3267 C CA . PRO B 1 171 ? -2.359 -16.891 -11.578 1 98.19 171 PRO B CA 1
ATOM 3268 C C . PRO B 1 171 ? -1.982 -15.453 -11.922 1 98.19 171 PRO B C 1
ATOM 3270 O O . PRO B 1 171 ? -2.809 -14.547 -11.789 1 98.19 171 PRO B O 1
ATOM 3273 N N . VAL B 1 172 ? -0.755 -15.273 -12.328 1 98.38 172 VAL B N 1
ATOM 3274 C CA . VAL B 1 172 ? -0.256 -13.984 -12.789 1 98.38 172 VAL B CA 1
ATOM 3275 C C . VAL B 1 172 ? 0.29 -14.117 -14.211 1 98.38 172 VAL B C 1
ATOM 3277 O O . VAL B 1 172 ? 1.194 -14.922 -14.461 1 98.38 172 VAL B O 1
ATOM 3280 N N . VAL B 1 173 ? -0.29 -13.406 -15.102 1 98.25 173 VAL B N 1
ATOM 3281 C CA . VAL B 1 173 ? 0.159 -13.375 -16.484 1 98.25 173 VAL B CA 1
ATOM 3282 C C . VAL B 1 173 ? 1.035 -12.141 -16.719 1 98.25 173 VAL B C 1
ATOM 3284 O O . VAL B 1 173 ? 0.609 -11.016 -16.469 1 98.25 173 VAL B O 1
ATOM 3287 N N . LYS B 1 174 ? 2.182 -12.359 -17.234 1 96.88 174 LYS B N 1
ATOM 3288 C CA . LYS B 1 174 ? 3.123 -11.266 -17.453 1 96.88 174 LYS B CA 1
ATOM 3289 C C . LYS B 1 174 ? 3.451 -11.109 -18.938 1 96.88 174 LYS B C 1
ATOM 3291 O O . LYS B 1 174 ? 3.713 -12.094 -19.625 1 96.88 174 LYS B O 1
ATOM 3296 N N . GLY B 1 175 ? 3.359 -9.812 -19.359 1 94.94 175 GLY B N 1
ATOM 3297 C CA . GLY B 1 175 ? 4.109 -9.586 -20.578 1 94.94 175 GLY B CA 1
ATOM 3298 C C . GLY B 1 175 ? 3.23 -9.172 -21.75 1 94.94 175 GLY B C 1
ATOM 3299 O O . GLY B 1 175 ? 3.713 -8.578 -22.719 1 94.94 175 GLY B O 1
ATOM 3300 N N . PRO B 1 176 ? 1.916 -9.562 -21.75 1 97.31 176 PRO B N 1
ATOM 3301 C CA . PRO B 1 176 ? 1.123 -9.195 -22.922 1 97.31 176 PRO B CA 1
ATOM 3302 C C . PRO B 1 176 ? 0.963 -7.688 -23.078 1 97.31 176 PRO B C 1
ATOM 3304 O O . PRO B 1 176 ? 1.13 -6.938 -22.109 1 97.31 176 PRO B O 1
ATOM 3307 N N . SER B 1 177 ? 0.687 -7.297 -24.312 1 97 177 SER B N 1
ATOM 3308 C CA . SER B 1 177 ? 0.327 -5.91 -24.594 1 97 177 SER B CA 1
ATOM 3309 C C . SER B 1 177 ? -1.184 -5.707 -24.531 1 97 177 SER B C 1
ATOM 3311 O O . SER B 1 177 ? -1.945 -6.676 -24.547 1 97 177 SER B O 1
ATOM 3313 N N . ALA B 1 178 ? -1.557 -4.43 -24.453 1 96.31 178 ALA B N 1
ATOM 3314 C CA . ALA B 1 178 ? -2.982 -4.113 -24.484 1 96.31 178 ALA B CA 1
ATOM 3315 C C . ALA B 1 178 ? -3.629 -4.645 -25.766 1 96.31 178 ALA B C 1
ATOM 3317 O O . ALA B 1 178 ? -4.75 -5.156 -25.734 1 96.31 178 ALA B O 1
ATOM 3318 N N . GLU B 1 179 ? -2.936 -4.566 -26.828 1 95.62 179 GLU B N 1
ATOM 3319 C CA . GLU B 1 179 ? -3.434 -5 -28.125 1 95.62 179 GLU B CA 1
ATOM 3320 C C . GLU B 1 179 ? -3.695 -6.504 -28.156 1 95.62 179 GLU B C 1
ATOM 3322 O O . GLU B 1 179 ? -4.598 -6.973 -28.859 1 95.62 179 GLU B O 1
ATOM 3327 N N . GLU B 1 180 ? -2.926 -7.219 -27.438 1 97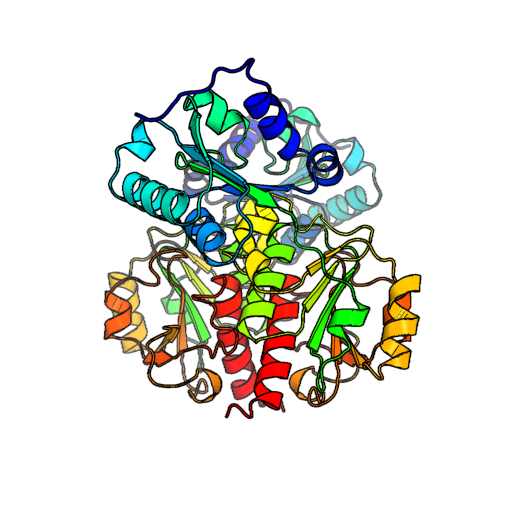.19 180 GLU B N 1
ATOM 3328 C CA . GLU B 1 180 ? -3.057 -8.672 -27.391 1 97.19 180 GLU B CA 1
ATOM 3329 C C . GLU B 1 180 ? -4.203 -9.094 -26.484 1 97.19 180 GLU B C 1
ATOM 3331 O O . GLU B 1 180 ? -4.852 -10.117 -26.719 1 97.19 180 GLU B O 1
ATOM 3336 N N . VAL B 1 181 ? -4.473 -8.297 -25.438 1 97.5 181 VAL B N 1
ATOM 3337 C CA . VAL B 1 181 ? -5.402 -8.75 -24.422 1 97.5 181 VAL B CA 1
ATOM 3338 C C . VAL B 1 181 ? -6.82 -8.297 -24.766 1 97.5 181 VAL B C 1
ATOM 3340 O O . VAL B 1 181 ? -7.789 -9.008 -24.484 1 97.5 181 VAL B O 1
ATOM 3343 N N . LEU B 1 182 ? -6.988 -7.18 -25.422 1 97.56 182 LEU B N 1
ATOM 3344 C CA . LEU B 1 182 ? -8.281 -6.531 -25.625 1 97.56 182 LEU B CA 1
ATOM 3345 C C . LEU B 1 182 ? -9.219 -7.418 -26.438 1 97.56 182 LEU B C 1
ATOM 3347 O O . LEU B 1 182 ? -10.367 -7.645 -26.047 1 97.56 182 LEU B O 1
ATOM 3351 N N . PRO B 1 183 ? -8.734 -7.977 -27.562 1 97.31 183 PRO B N 1
ATOM 3352 C CA . PRO B 1 183 ? -9.625 -8.844 -28.328 1 97.31 183 PRO B CA 1
ATOM 3353 C C . PRO B 1 183 ? -10.086 -10.07 -27.547 1 97.31 183 PRO B C 1
ATOM 3355 O O . PRO B 1 183 ? -11.227 -10.508 -27.688 1 97.31 183 PRO B O 1
ATOM 3358 N N . LEU B 1 184 ? -9.258 -10.641 -26.766 1 97.94 184 LEU B N 1
ATOM 3359 C CA . LEU B 1 184 ? -9.586 -11.812 -25.953 1 97.94 184 LEU B CA 1
ATOM 3360 C C . LEU B 1 184 ? -10.648 -11.477 -24.922 1 97.94 184 LEU B C 1
ATOM 3362 O O . LEU B 1 184 ? -11.594 -12.242 -24.719 1 97.94 184 LEU B O 1
ATOM 3366 N N . LEU B 1 185 ? -10.5 -10.352 -24.281 1 98.06 185 LEU B N 1
ATOM 3367 C CA . LEU B 1 185 ? -11.453 -9.914 -23.266 1 98.06 185 LEU B CA 1
ATOM 3368 C C . LEU B 1 185 ? -12.82 -9.648 -23.891 1 98.06 185 LEU B C 1
ATOM 3370 O O . LEU B 1 185 ? -13.852 -10.039 -23.344 1 98.06 185 LEU B O 1
ATOM 3374 N N . ARG B 1 186 ? -12.797 -9.008 -25.031 1 96.69 186 ARG B N 1
ATOM 3375 C CA . ARG B 1 186 ? -14.031 -8.703 -25.75 1 96.69 186 ARG B CA 1
ATOM 3376 C C . ARG B 1 186 ? -14.773 -9.984 -26.125 1 96.69 186 ARG B C 1
ATOM 3378 O O . ARG B 1 186 ? -15.977 -10.094 -25.891 1 96.69 186 ARG B O 1
ATOM 3385 N N . THR B 1 187 ? -14.062 -10.875 -26.641 1 96.69 187 THR B N 1
ATOM 3386 C CA . THR B 1 187 ? -14.641 -12.141 -27.078 1 96.69 187 THR B CA 1
ATOM 3387 C C . THR B 1 187 ? -15.234 -12.898 -25.891 1 96.69 187 THR B C 1
ATOM 3389 O O . THR B 1 187 ? -16.266 -13.555 -26.031 1 96.69 187 THR B O 1
ATOM 3392 N N . ALA B 1 188 ? -14.664 -12.781 -24.75 1 97.12 188 ALA B N 1
ATOM 3393 C CA . ALA B 1 188 ? -15.094 -13.5 -23.547 1 97.12 188 ALA B CA 1
ATOM 3394 C C . ALA B 1 188 ? -16.219 -12.758 -22.844 1 97.12 188 ALA B C 1
ATOM 3396 O O . ALA B 1 188 ? -16.734 -13.227 -21.828 1 97.12 188 ALA B O 1
ATOM 3397 N N . GLY B 1 189 ? -16.547 -11.57 -23.312 1 97.06 189 GLY B N 1
ATOM 3398 C CA . GLY B 1 189 ? -17.625 -10.805 -22.734 1 97.06 189 GLY B CA 1
ATOM 3399 C C . GLY B 1 189 ? -17.25 -10.148 -21.422 1 97.06 189 GLY B C 1
ATOM 3400 O O . GLY B 1 189 ? -18.109 -9.953 -20.547 1 97.06 189 GLY B O 1
ATOM 3401 N N . ILE B 1 190 ? -16 -9.828 -21.25 1 98.19 190 ILE B N 1
ATOM 3402 C CA . ILE B 1 190 ? -15.508 -9.219 -20.016 1 98.19 190 ILE B CA 1
ATOM 3403 C C . ILE B 1 190 ? -15.773 -7.715 -20.062 1 98.19 190 ILE B C 1
ATOM 3405 O O . ILE B 1 190 ? -15.391 -7.035 -21.016 1 98.19 190 ILE B O 1
ATOM 3409 N N . GLU B 1 191 ? -16.375 -7.203 -19.062 1 98.19 191 GLU B N 1
ATOM 3410 C CA . GLU B 1 191 ? -16.484 -5.754 -18.922 1 98.19 191 GLU B CA 1
ATOM 3411 C C . GLU B 1 191 ? -15.227 -5.148 -18.312 1 98.19 191 GLU B C 1
ATOM 3413 O O . GLU B 1 191 ? -14.727 -5.633 -17.297 1 98.19 191 GLU B O 1
ATOM 3418 N N . LEU B 1 192 ? -14.781 -4.117 -18.984 1 98.12 192 LEU B N 1
ATOM 3419 C CA . LEU B 1 192 ? -13.633 -3.379 -18.469 1 98.12 192 LEU B CA 1
ATOM 3420 C C . LEU B 1 192 ? -14.086 -2.24 -17.562 1 98.12 192 LEU B C 1
ATOM 3422 O O . LEU B 1 192 ? -15.008 -1.494 -17.906 1 98.12 192 LEU B O 1
ATOM 3426 N N . VAL B 1 193 ? -13.453 -2.156 -16.375 1 97.81 193 VAL B N 1
ATOM 3427 C CA . VAL B 1 193 ? -13.766 -1.089 -15.43 1 97.81 193 VAL B CA 1
ATOM 3428 C C . VAL B 1 193 ? -12.484 -0.386 -15 1 97.81 193 VAL B C 1
ATOM 3430 O O . VAL B 1 193 ? -11.484 -1.041 -14.688 1 97.81 193 VAL B O 1
ATOM 3433 N N . VAL B 1 194 ? -12.461 0.918 -15.016 1 95.44 194 VAL B N 1
ATOM 3434 C CA . VAL B 1 194 ? -11.328 1.719 -14.57 1 95.44 194 VAL B CA 1
ATOM 3435 C C . VAL B 1 194 ? -11.797 2.742 -13.539 1 95.44 194 VAL B C 1
ATOM 3437 O O . VAL B 1 194 ? -12.898 3.283 -13.641 1 95.44 194 VAL B O 1
ATOM 3440 N N . ALA B 1 195 ? -10.906 2.902 -12.5 1 91 195 ALA B N 1
ATOM 3441 C CA . ALA B 1 195 ? -11.172 4.008 -11.578 1 91 195 ALA B CA 1
ATOM 3442 C C . ALA B 1 195 ? -10.695 5.332 -12.164 1 91 195 ALA B C 1
ATOM 3444 O O . ALA B 1 195 ? -9.531 5.457 -12.562 1 91 195 ALA B O 1
ATOM 3445 N N . ASP B 1 196 ? -11.547 6.27 -12.227 1 89.19 196 ASP B N 1
ATOM 3446 C CA . ASP B 1 196 ? -11.312 7.598 -12.789 1 89.19 196 ASP B CA 1
ATOM 3447 C C . ASP B 1 196 ? -12.062 8.672 -12 1 89.19 196 ASP B C 1
ATOM 3449 O O . ASP B 1 196 ? -13.289 8.625 -11.891 1 89.19 196 ASP B O 1
ATOM 3453 N N . PRO B 1 197 ? -11.234 9.609 -11.469 1 87.38 197 PRO B N 1
ATOM 3454 C CA . PRO B 1 197 ? -11.906 10.664 -10.711 1 87.38 197 PRO B CA 1
ATOM 3455 C C . PRO B 1 197 ? -12.992 11.367 -11.516 1 87.38 197 PRO B C 1
ATOM 3457 O O . PRO B 1 197 ? -13.914 11.953 -10.938 1 87.38 197 PRO B O 1
ATOM 3460 N N . ARG B 1 198 ? -12.977 11.406 -12.797 1 87.56 198 ARG B N 1
ATOM 3461 C CA . ARG B 1 198 ? -13.945 12.062 -13.664 1 87.56 198 ARG B CA 1
ATOM 3462 C C . ARG B 1 198 ? -15.023 11.086 -14.117 1 87.56 198 ARG B C 1
ATOM 3464 O O . ARG B 1 198 ? -15.805 11.391 -15.023 1 87.56 198 ARG B O 1
ATOM 3471 N N . GLY B 1 199 ? -14.992 9.867 -13.539 1 89.62 199 GLY B N 1
ATOM 3472 C CA . GLY B 1 199 ? -16 8.883 -13.875 1 89.62 199 GLY B CA 1
ATOM 3473 C C . GLY B 1 199 ? -17.422 9.344 -13.57 1 89.62 199 GLY B C 1
ATOM 3474 O O . GLY B 1 199 ? -17.609 10.297 -12.812 1 89.62 199 GLY B O 1
ATOM 3475 N N . GLU B 1 200 ? -18.391 8.648 -14.109 1 88.12 200 GLU B N 1
ATOM 3476 C CA . GLU B 1 200 ? -19.766 9.102 -14.047 1 88.12 200 GLU B CA 1
ATOM 3477 C C . GLU B 1 200 ? -20.469 8.586 -12.797 1 88.12 200 GLU B C 1
ATOM 3479 O O . GLU B 1 200 ? -21.375 9.234 -12.266 1 88.12 200 GLU B O 1
ATOM 3484 N N . VAL B 1 201 ? -20.078 7.355 -12.375 1 94 201 VAL B N 1
ATOM 3485 C CA . VAL B 1 201 ? -20.781 6.758 -11.242 1 94 201 VAL B CA 1
ATOM 3486 C C . VAL B 1 201 ? -19.766 6.375 -10.156 1 94 201 VAL B C 1
ATOM 3488 O O . VAL B 1 201 ? -18.641 5.992 -10.461 1 94 201 VAL B O 1
ATOM 3491 N N . PRO B 1 202 ? -20.203 6.539 -8.836 1 96.62 202 PRO B N 1
ATOM 3492 C CA . PRO B 1 202 ? -19.344 5.98 -7.789 1 96.62 202 PRO B CA 1
ATOM 3493 C C . PRO B 1 202 ? -19.203 4.461 -7.883 1 96.62 202 PRO B C 1
ATOM 3495 O O . PRO B 1 202 ? -20.141 3.783 -8.312 1 96.62 202 PRO B O 1
ATOM 3498 N N . PHE B 1 203 ? -18.078 3.953 -7.508 1 97.38 203 PHE B N 1
ATOM 3499 C CA . PHE B 1 203 ? -17.812 2.533 -7.707 1 97.38 203 PHE B CA 1
ATOM 3500 C C . PHE B 1 203 ? -18.797 1.682 -6.914 1 97.38 203 PHE B C 1
ATOM 3502 O O . PHE B 1 203 ? -19.078 0.542 -7.289 1 97.38 203 PHE B O 1
ATOM 3509 N N . TYR B 1 204 ? -19.438 2.213 -5.883 1 96.5 204 TYR B N 1
ATOM 3510 C CA . TYR B 1 204 ? -20.422 1.496 -5.086 1 96.5 204 TYR B CA 1
ATOM 3511 C C . TYR B 1 204 ? -21.703 1.277 -5.879 1 96.5 204 TYR B C 1
ATOM 3513 O O . TYR B 1 204 ? -22.484 0.374 -5.566 1 96.5 204 TYR B O 1
ATOM 3521 N N . ALA B 1 205 ? -21.922 2.086 -6.82 1 96.38 205 ALA B N 1
ATOM 3522 C CA . ALA B 1 205 ? -23.172 2.045 -7.574 1 96.38 205 ALA B CA 1
ATOM 3523 C C . ALA B 1 205 ? -23.016 1.194 -8.836 1 96.38 205 ALA B C 1
ATOM 3525 O O . ALA B 1 205 ? -24.016 0.893 -9.508 1 96.38 205 ALA B O 1
ATOM 3526 N N . HIS B 1 206 ? -21.859 0.865 -9.195 1 97.06 206 HIS B N 1
ATOM 3527 C CA . HIS B 1 206 ? -21.609 0.024 -10.359 1 97.06 206 HIS B CA 1
ATOM 3528 C C . HIS B 1 206 ? -21.875 -1.446 -10.047 1 97.06 206 HIS B C 1
ATOM 3530 O O . HIS B 1 206 ? -21.516 -1.922 -8.961 1 97.06 206 HIS B O 1
ATOM 3536 N N . SER B 1 207 ? -22.453 -2.191 -10.984 1 97.81 207 SER B N 1
ATOM 3537 C CA . SER B 1 207 ? -22.656 -3.625 -10.805 1 97.81 207 SER B CA 1
ATOM 3538 C C . SER B 1 207 ? -21.422 -4.414 -11.211 1 97.81 207 SER B C 1
ATOM 3540 O O . SER B 1 207 ? -20.969 -4.324 -12.359 1 97.81 207 SER B O 1
ATOM 3542 N N . PHE B 1 208 ? -20.922 -5.199 -10.273 1 97.94 208 PHE B N 1
ATOM 3543 C CA . PHE B 1 208 ? -19.75 -6.043 -10.531 1 97.94 208 PHE B 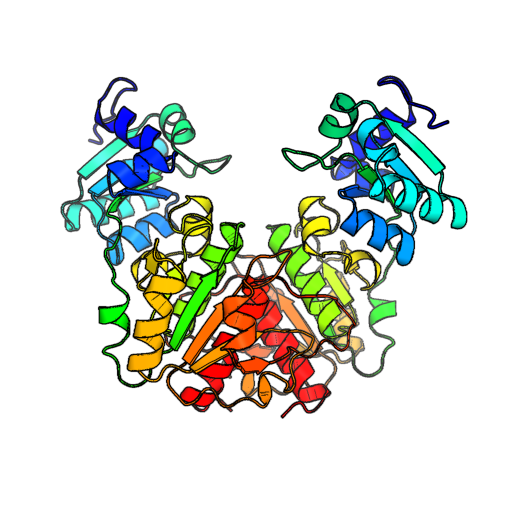CA 1
ATOM 3544 C C . PHE B 1 208 ? -20.156 -7.512 -10.578 1 97.94 208 PHE B C 1
ATOM 3546 O O . PHE B 1 208 ? -19.328 -8.398 -10.375 1 97.94 208 PHE B O 1
ATOM 3553 N N . LEU B 1 209 ? -21.359 -7.754 -10.852 1 97.94 209 LEU B N 1
ATOM 3554 C CA . LEU B 1 209 ? -21.891 -9.109 -10.781 1 97.94 209 LEU B CA 1
ATOM 3555 C C . LEU B 1 209 ? -21.516 -9.906 -12.023 1 97.94 209 LEU B C 1
ATOM 3557 O O . LEU B 1 209 ? -21.547 -11.141 -12.008 1 97.94 209 LEU B O 1
ATOM 3561 N N . GLY B 1 210 ? -21.219 -9.25 -13.141 1 97.88 210 GLY B N 1
ATOM 3562 C CA . GLY B 1 210 ? -20.812 -9.93 -14.359 1 97.88 210 GLY B CA 1
ATOM 3563 C C . GLY B 1 210 ? -19.312 -10.109 -14.477 1 97.88 210 GLY B C 1
ATOM 3564 O O . GLY B 1 210 ? -18.562 -9.664 -13.617 1 97.88 210 GLY B O 1
ATOM 3565 N N . PRO B 1 211 ? -18.891 -10.867 -15.586 1 98.56 211 PRO B N 1
ATOM 3566 C CA . PRO B 1 211 ? -17.453 -10.961 -15.852 1 98.56 211 PRO B CA 1
ATOM 3567 C C . PRO B 1 211 ? -16.781 -9.594 -15.945 1 98.56 211 PRO B C 1
ATOM 3569 O O . PRO B 1 211 ? -17.266 -8.711 -16.672 1 98.56 211 PRO B O 1
ATOM 3572 N N . THR B 1 212 ? -15.742 -9.367 -15.18 1 98.69 212 THR B N 1
ATOM 3573 C CA . THR B 1 212 ? -15.188 -8.023 -15.023 1 98.69 212 THR B CA 1
ATOM 3574 C C . THR B 1 212 ? -13.664 -8.07 -15 1 98.69 212 THR B C 1
ATOM 3576 O O . THR B 1 212 ? -13.07 -8.977 -14.414 1 98.69 212 THR B O 1
ATOM 3579 N N . ALA B 1 213 ? -13.055 -7.148 -15.633 1 98.75 213 ALA B N 1
ATOM 3580 C CA . ALA B 1 213 ? -11.633 -6.855 -15.484 1 98.75 213 ALA B CA 1
ATOM 3581 C C . ALA B 1 213 ? -11.422 -5.43 -14.977 1 98.75 213 ALA B C 1
ATOM 3583 O O . ALA B 1 213 ? -11.867 -4.469 -15.602 1 98.75 213 ALA B O 1
ATOM 3584 N N . LEU B 1 214 ? -10.828 -5.359 -13.828 1 98.56 214 LEU B N 1
ATOM 3585 C CA . LEU B 1 214 ? -10.445 -4.062 -13.273 1 98.56 214 LEU B CA 1
ATOM 3586 C C . LEU B 1 214 ? -9.094 -3.615 -13.812 1 98.56 214 LEU B C 1
ATOM 3588 O O . LEU B 1 214 ? -8.102 -4.344 -13.695 1 98.56 214 LEU B O 1
ATOM 3592 N N . VAL B 1 215 ? -9.023 -2.434 -14.367 1 98.06 215 VAL B N 1
ATOM 3593 C CA . VAL B 1 215 ? -7.785 -1.932 -14.945 1 98.06 215 VAL B CA 1
ATOM 3594 C C . VAL B 1 215 ? -7.152 -0.911 -14 1 98.06 215 VAL B C 1
ATOM 3596 O O . VAL B 1 215 ? -7.766 0.109 -13.68 1 98.06 215 VAL B O 1
ATOM 3599 N N . ILE B 1 216 ? -5.98 -1.216 -13.57 1 96.69 216 ILE B N 1
ATOM 3600 C CA . ILE B 1 216 ? -5.215 -0.344 -12.688 1 96.69 216 ILE B CA 1
ATOM 3601 C C . ILE B 1 216 ? -4.035 0.254 -13.445 1 96.69 216 ILE B C 1
ATOM 3603 O O . ILE B 1 216 ? -3.199 -0.477 -13.984 1 96.69 216 ILE B O 1
ATOM 3607 N N . GLY B 1 217 ? -3.945 1.528 -13.477 1 94 217 GLY B N 1
ATOM 3608 C CA . GLY B 1 217 ? -2.924 2.211 -14.258 1 94 217 GLY B CA 1
ATOM 3609 C C . GLY B 1 217 ? -1.729 2.643 -13.43 1 94 217 GLY B C 1
ATOM 3610 O O . GLY B 1 217 ? -1.604 2.258 -12.266 1 94 217 GLY B O 1
ATOM 3611 N N . SER B 1 218 ? -0.916 3.436 -14.086 1 91.06 218 SER B N 1
ATOM 3612 C CA . SER B 1 218 ? 0.307 3.932 -13.461 1 91.06 218 SER B CA 1
ATOM 3613 C C . SER B 1 218 ? -0.004 4.949 -12.367 1 91.06 218 SER B C 1
ATOM 3615 O O . SER B 1 218 ? -1.068 5.57 -12.375 1 91.06 218 SER B O 1
ATOM 3617 N N . GLU B 1 219 ? 0.861 5.113 -11.281 1 83.25 219 GLU B N 1
ATOM 3618 C CA . GLU B 1 219 ? 0.72 6.012 -10.141 1 83.25 219 GLU B CA 1
ATOM 3619 C C . GLU B 1 219 ? 0.623 7.465 -10.586 1 83.25 219 GLU B C 1
ATOM 3621 O O . GLU B 1 219 ? -0.097 8.266 -9.984 1 83.25 219 GLU B O 1
ATOM 3626 N N . GLY B 1 220 ? 1.211 7.934 -11.711 1 77.94 220 GLY B N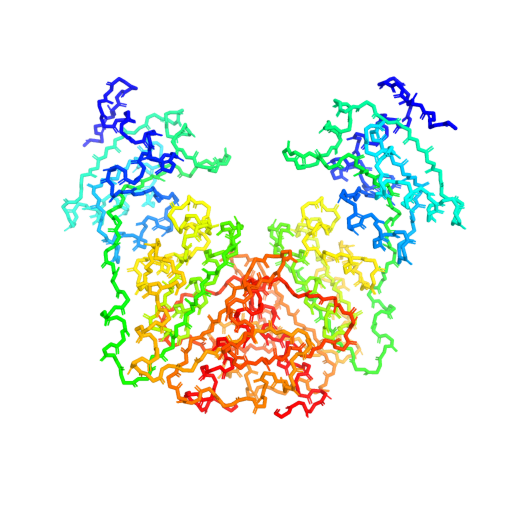 1
ATOM 3627 C CA . GLY B 1 220 ? 1.197 9.32 -12.164 1 77.94 220 GLY B CA 1
ATOM 3628 C C . GLY B 1 220 ? 0.164 9.586 -13.242 1 77.94 220 GLY B C 1
ATOM 3629 O O . GLY B 1 220 ? -0.588 10.555 -13.164 1 77.94 220 GLY B O 1
ATOM 3630 N N . GLY B 1 221 ? -0.074 8.727 -14.055 1 80.31 221 GLY B N 1
ATOM 3631 C CA . GLY B 1 221 ? -0.8 9.023 -15.281 1 80.31 221 GLY B CA 1
ATOM 3632 C C . GLY B 1 221 ? -2.066 8.195 -15.43 1 80.31 221 GLY B C 1
ATOM 3633 O O . GLY B 1 221 ? -2.887 8.469 -16.312 1 80.31 221 GLY B O 1
ATOM 3634 N N . GLY B 1 222 ? -2.281 7.25 -14.477 1 85 222 GLY B N 1
ATOM 3635 C CA . GLY B 1 222 ? -3.402 6.34 -14.664 1 85 222 GLY B CA 1
ATOM 3636 C C . GLY B 1 222 ? -3.189 5.355 -15.797 1 85 222 GLY B C 1
ATOM 3637 O O . GLY B 1 222 ? -2.055 5.105 -16.203 1 85 222 GLY B O 1
ATOM 3638 N N . PRO B 1 223 ? -4.273 4.742 -16.219 1 83.5 223 PRO B N 1
ATOM 3639 C CA . PRO B 1 223 ? -4.141 3.779 -17.328 1 83.5 223 PRO B CA 1
ATOM 3640 C C . PRO B 1 223 ? -3.943 4.453 -18.672 1 83.5 223 PRO B C 1
ATOM 3642 O O . PRO B 1 223 ? -4.254 5.637 -18.828 1 83.5 223 PRO B O 1
ATOM 3645 N N . GLY B 1 224 ? -3.434 3.715 -19.578 1 85.88 224 GLY B N 1
ATOM 3646 C CA . GLY B 1 224 ? -3.246 4.219 -20.938 1 85.88 224 GLY B CA 1
ATOM 3647 C C . GLY B 1 224 ? -4.543 4.641 -21.594 1 85.88 224 GLY B C 1
ATOM 3648 O O . GLY B 1 224 ? -5.629 4.258 -21.156 1 85.88 224 GLY B O 1
ATOM 3649 N N . PRO B 1 225 ? -4.434 5.355 -22.594 1 87.94 225 PRO B N 1
ATOM 3650 C CA . PRO B 1 225 ? -5.602 5.957 -23.234 1 87.94 225 PRO B CA 1
ATOM 3651 C C . PRO B 1 225 ? -6.547 4.914 -23.828 1 87.94 225 PRO B C 1
ATOM 3653 O O . PRO B 1 225 ? -7.75 5.164 -23.953 1 87.94 225 PRO B O 1
ATOM 3656 N N . VAL B 1 226 ? -6.094 3.789 -24.188 1 90.44 226 VAL B N 1
ATOM 3657 C CA . VAL B 1 226 ? -6.926 2.771 -24.812 1 90.44 226 VAL B CA 1
ATOM 3658 C C . VAL B 1 226 ? -8.008 2.309 -23.844 1 90.44 226 VAL B C 1
ATOM 3660 O O . VAL B 1 226 ? -9.133 2.02 -24.266 1 90.44 226 VAL B O 1
ATOM 3663 N N . TRP B 1 227 ? -7.766 2.361 -22.609 1 91.25 227 TRP B N 1
ATOM 3664 C CA . TRP B 1 227 ? -8.695 1.871 -21.609 1 91.25 227 TRP B CA 1
ATOM 3665 C C . TRP B 1 227 ? -9.789 2.895 -21.328 1 91.25 227 TRP B C 1
ATOM 3667 O O . TRP B 1 227 ? -10.953 2.529 -21.125 1 91.25 227 TRP B O 1
ATOM 3677 N N . SER B 1 228 ? -9.398 4.125 -21.344 1 83.75 228 SER B N 1
ATOM 3678 C CA . SER B 1 228 ? -10.352 5.191 -21.047 1 83.75 228 SER B CA 1
ATOM 3679 C C . SER B 1 228 ? -11.492 5.195 -22.062 1 83.75 228 SER B C 1
ATOM 3681 O O . SER B 1 228 ? -12.617 5.574 -21.734 1 83.75 228 SER B O 1
ATOM 3683 N N . THR B 1 229 ? -11.219 4.676 -23.172 1 87.38 229 THR B N 1
ATOM 3684 C CA . THR B 1 229 ? -12.234 4.699 -24.219 1 87.38 229 THR B CA 1
ATOM 3685 C C . THR B 1 229 ? -13.117 3.453 -24.156 1 87.38 229 THR B C 1
ATOM 3687 O O . THR B 1 229 ? -14.297 3.502 -24.484 1 87.38 229 THR B O 1
ATOM 3690 N N . LEU B 1 230 ? -12.609 2.424 -23.672 1 93.12 230 LEU B N 1
ATOM 3691 C CA . LEU B 1 230 ? -13.297 1.142 -23.766 1 93.12 230 LEU B CA 1
ATOM 3692 C C . LEU B 1 230 ? -13.906 0.745 -22.438 1 93.12 230 LEU B C 1
ATOM 3694 O O . LEU B 1 230 ? -14.875 -0.015 -22.391 1 93.12 230 LEU B O 1
ATOM 3698 N N . ALA B 1 231 ? -13.383 1.294 -21.391 1 95 231 ALA B N 1
ATOM 3699 C CA . ALA B 1 231 ? -13.766 0.814 -20.062 1 95 231 ALA B CA 1
ATOM 3700 C C . ALA B 1 231 ? -14.867 1.683 -19.453 1 95 231 ALA B C 1
ATOM 3702 O O . ALA B 1 231 ? -14.953 2.877 -19.75 1 95 231 ALA B O 1
ATOM 3703 N N . ARG B 1 232 ? -15.695 1.013 -18.703 1 96.06 232 ARG B N 1
ATOM 3704 C CA . ARG B 1 232 ? -16.547 1.783 -17.797 1 96.06 232 ARG B CA 1
ATOM 3705 C C . ARG B 1 232 ? -15.719 2.539 -16.766 1 96.06 232 ARG B C 1
ATOM 3707 O O . ARG B 1 232 ? -14.828 1.965 -16.141 1 96.06 232 ARG B O 1
ATOM 3714 N N . ARG B 1 233 ? -16.047 3.871 -16.656 1 95.5 233 ARG B N 1
ATOM 3715 C CA . ARG B 1 233 ? -15.312 4.699 -15.703 1 95.5 233 ARG B CA 1
ATOM 3716 C C . ARG B 1 233 ? -16.109 4.91 -14.422 1 95.5 233 ARG B C 1
ATOM 3718 O O . ARG B 1 233 ? -17.25 5.398 -14.461 1 95.5 233 ARG B O 1
ATOM 3725 N N . VAL B 1 234 ? -15.531 4.469 -13.305 1 96.12 234 VAL B N 1
ATOM 3726 C CA . VAL B 1 234 ? -16.141 4.68 -12 1 96.12 234 VAL B CA 1
ATOM 3727 C C . VAL B 1 234 ? -15.234 5.547 -11.133 1 96.12 234 VAL B C 1
ATOM 3729 O O . VAL B 1 234 ? -14.016 5.566 -11.328 1 96.12 234 VAL B O 1
ATOM 3732 N N . TYR B 1 235 ? -15.812 6.32 -10.273 1 95.69 235 TYR B N 1
ATOM 3733 C CA . TYR B 1 235 ? -14.961 7.109 -9.391 1 95.69 235 TYR B CA 1
ATOM 3734 C C . TYR B 1 235 ? -15.094 6.645 -7.941 1 95.69 235 TYR B C 1
ATOM 3736 O O . TYR B 1 235 ? -16.109 6.051 -7.566 1 95.69 235 TYR B O 1
ATOM 3744 N N . ILE B 1 236 ? -14.078 6.758 -7.219 1 97.12 236 ILE B N 1
ATOM 3745 C CA . ILE B 1 236 ? -14.055 6.52 -5.781 1 97.12 236 ILE B CA 1
ATOM 3746 C C . ILE B 1 236 ? -14.312 7.832 -5.039 1 97.12 236 ILE B C 1
ATOM 3748 O O . ILE B 1 236 ? -13.539 8.781 -5.152 1 97.12 236 ILE B O 1
ATOM 3752 N N . PRO B 1 237 ? -15.391 7.891 -4.309 1 97.56 237 PRO B N 1
ATOM 3753 C CA . PRO B 1 237 ? -15.68 9.141 -3.605 1 97.56 237 PRO B CA 1
ATOM 3754 C C . PRO B 1 237 ? -14.57 9.539 -2.635 1 97.56 237 PRO B C 1
ATOM 3756 O O . PRO B 1 237 ? -14.039 8.695 -1.917 1 97.56 237 PRO B O 1
ATOM 3759 N N . MET B 1 238 ? -14.242 10.812 -2.633 1 96.69 238 MET B N 1
ATOM 3760 C CA . MET B 1 238 ? -13.18 11.359 -1.789 1 96.69 238 MET B CA 1
ATOM 3761 C C . MET B 1 238 ? -13.648 12.641 -1.099 1 96.69 238 MET B C 1
ATOM 3763 O O . MET B 1 238 ? -13.18 13.734 -1.431 1 96.69 238 MET B O 1
ATOM 3767 N N . PRO B 1 239 ? -14.422 12.531 -0.125 1 97.06 239 PRO B N 1
ATOM 3768 C CA . PRO B 1 239 ? -14.93 13.734 0.551 1 97.06 239 PRO B CA 1
ATOM 3769 C C . PRO B 1 239 ? -13.812 14.57 1.176 1 97.06 239 PRO B C 1
ATOM 3771 O O . PRO B 1 239 ? -14 15.758 1.427 1 97.06 239 PRO B O 1
ATOM 3774 N N . GLY B 1 240 ? -12.648 14.023 1.465 1 96.69 240 GLY B N 1
ATOM 3775 C CA . GLY B 1 240 ? -11.523 14.766 2.012 1 96.69 240 GLY B CA 1
ATOM 3776 C C . GLY B 1 240 ? -10.766 15.555 0.961 1 96.69 240 GLY B C 1
ATOM 3777 O O . GLY B 1 240 ? -9.758 16.203 1.27 1 96.69 240 GLY B O 1
ATOM 3778 N N . LYS B 1 241 ? -11.141 15.445 -0.26 1 92.56 241 LYS B N 1
ATOM 3779 C CA . LYS B 1 241 ? -10.625 16.219 -1.387 1 92.56 241 LYS B CA 1
ATOM 3780 C C . LYS B 1 241 ? -9.164 15.859 -1.675 1 92.56 241 LYS B C 1
ATOM 3782 O O . LYS B 1 241 ? -8.336 16.75 -1.891 1 92.56 241 LYS B O 1
ATOM 3787 N N . THR B 1 242 ? -8.883 14.688 -1.549 1 90.56 242 THR B N 1
ATOM 3788 C CA . THR B 1 242 ? -7.613 14.156 -2.029 1 90.56 242 THR B CA 1
ATOM 3789 C C . THR B 1 242 ? -7.637 13.984 -3.545 1 90.56 242 THR B C 1
ATOM 3791 O O . THR B 1 242 ? -8.695 13.781 -4.137 1 90.56 242 THR B O 1
ATOM 3794 N N . GLU B 1 243 ? -6.5 14.109 -4.168 1 87.38 243 GLU B N 1
ATOM 3795 C CA . GLU B 1 243 ? -6.441 14.031 -5.625 1 87.38 243 GLU B CA 1
ATOM 3796 C C . GLU B 1 243 ? -6.605 12.594 -6.105 1 87.38 243 GLU B C 1
ATOM 3798 O O . GLU B 1 243 ? -7.305 12.336 -7.09 1 87.38 243 GLU B O 1
ATOM 3803 N N . SER B 1 244 ? -5.914 11.734 -5.488 1 93.38 244 SER B N 1
ATOM 3804 C CA . SER B 1 244 ? -5.969 10.32 -5.848 1 93.38 244 SER B CA 1
ATOM 3805 C C . SER B 1 244 ? -5.547 9.438 -4.68 1 93.38 244 SER B C 1
ATOM 3807 O O . SER B 1 244 ? -5.023 9.93 -3.676 1 93.38 244 SER B O 1
ATOM 3809 N N . LEU B 1 245 ? -5.855 8.195 -4.832 1 96.44 245 LEU B N 1
ATOM 3810 C CA . LEU B 1 245 ? -5.43 7.203 -3.852 1 96.44 245 LEU B CA 1
ATOM 3811 C C . LEU B 1 245 ? -4.219 6.422 -4.355 1 96.44 245 LEU B C 1
ATOM 3813 O O . LEU B 1 245 ? -3.863 6.516 -5.535 1 96.44 245 LEU B O 1
ATOM 3817 N N . ASN B 1 246 ? -3.525 5.797 -3.422 1 96.69 246 ASN B N 1
ATOM 3818 C CA . ASN B 1 246 ? -2.527 4.801 -3.793 1 96.69 246 ASN B CA 1
ATOM 3819 C C . ASN B 1 246 ? -3.117 3.725 -4.699 1 96.69 246 ASN B C 1
ATOM 3821 O O . ASN B 1 246 ? -4.234 3.258 -4.473 1 96.69 246 ASN B O 1
ATOM 3825 N N . ALA B 1 247 ? -2.389 3.322 -5.672 1 97.31 247 ALA B N 1
ATOM 3826 C CA . ALA B 1 247 ? -2.902 2.414 -6.691 1 97.31 247 ALA B CA 1
ATOM 3827 C C . ALA B 1 247 ? -3.387 1.106 -6.07 1 97.31 247 ALA B C 1
ATOM 3829 O O . ALA B 1 247 ? -4.422 0.567 -6.473 1 97.31 247 ALA B O 1
ATOM 3830 N N . ALA B 1 248 ? -2.621 0.57 -5.102 1 98.38 248 ALA B N 1
ATOM 3831 C CA . ALA B 1 248 ? -3.002 -0.692 -4.473 1 98.38 248 ALA B CA 1
ATOM 3832 C C . ALA B 1 248 ? -4.266 -0.528 -3.637 1 98.38 248 ALA B C 1
ATOM 3834 O O . ALA B 1 248 ? -5.086 -1.446 -3.551 1 98.38 248 ALA B O 1
ATOM 3835 N N . VAL B 1 249 ? -4.43 0.637 -3.037 1 98.5 249 VAL B N 1
ATOM 3836 C CA . VAL B 1 249 ? -5.629 0.931 -2.258 1 98.5 249 VAL B CA 1
ATOM 3837 C C . VAL B 1 249 ? -6.84 1.021 -3.184 1 98.5 249 VAL B C 1
ATOM 3839 O O . VAL B 1 249 ? -7.891 0.443 -2.898 1 98.5 249 VAL B O 1
ATOM 3842 N N . ALA B 1 250 ? -6.684 1.731 -4.289 1 98 250 ALA B N 1
ATOM 3843 C CA . ALA B 1 250 ? -7.773 1.835 -5.254 1 98 250 ALA B CA 1
ATOM 3844 C C . ALA B 1 250 ? -8.203 0.456 -5.75 1 98 250 ALA B C 1
ATOM 3846 O O . ALA B 1 250 ? -9.391 0.151 -5.805 1 98 250 ALA B O 1
ATOM 3847 N N . ALA B 1 251 ? -7.227 -0.354 -6.078 1 98.56 251 ALA B N 1
ATOM 3848 C CA . ALA B 1 251 ? -7.508 -1.717 -6.52 1 98.56 251 ALA B CA 1
ATOM 3849 C C . ALA B 1 251 ? -8.258 -2.498 -5.445 1 98.56 251 ALA B C 1
ATOM 3851 O O . ALA B 1 251 ? -9.211 -3.217 -5.742 1 98.56 251 ALA B O 1
ATOM 3852 N N . ALA B 1 252 ? -7.848 -2.355 -4.211 1 98.81 252 ALA B N 1
ATOM 3853 C CA . ALA B 1 252 ? -8.445 -3.092 -3.1 1 98.81 252 ALA B CA 1
ATOM 385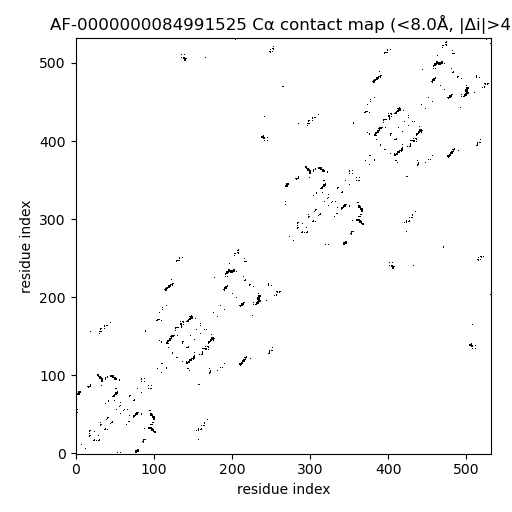4 C C . ALA B 1 252 ? -9.914 -2.719 -2.918 1 98.81 252 ALA B C 1
ATOM 3856 O O . ALA B 1 252 ? -10.758 -3.59 -2.689 1 98.81 252 ALA B O 1
ATOM 3857 N N . LEU B 1 253 ? -10.203 -1.444 -3.031 1 98.75 253 LEU B N 1
ATOM 3858 C CA . LEU B 1 253 ? -11.57 -0.977 -2.869 1 98.75 253 LEU B CA 1
ATOM 3859 C C . LEU B 1 253 ? -12.477 -1.558 -3.951 1 98.75 253 LEU B C 1
ATOM 3861 O O . LEU B 1 253 ? -13.562 -2.057 -3.654 1 98.75 253 LEU B O 1
ATOM 3865 N N . LEU B 1 254 ? -12 -1.53 -5.164 1 98.69 254 LEU B N 1
ATOM 3866 C CA . LEU B 1 254 ? -12.797 -2.055 -6.27 1 98.69 254 LEU B CA 1
ATOM 3867 C C . LEU B 1 254 ? -12.961 -3.564 -6.152 1 98.69 254 LEU B C 1
ATOM 3869 O O . LEU B 1 254 ? -14.055 -4.09 -6.348 1 98.69 254 LEU B O 1
ATOM 3873 N N . LEU B 1 255 ? -11.906 -4.246 -5.836 1 98.88 255 LEU B N 1
ATOM 3874 C CA . LEU B 1 255 ? -11.938 -5.699 -5.695 1 98.88 255 LEU B CA 1
ATOM 3875 C C . LEU B 1 255 ? -12.906 -6.117 -4.594 1 98.88 255 LEU B C 1
ATOM 3877 O O . LEU B 1 255 ? -13.711 -7.031 -4.781 1 98.88 255 LEU B O 1
ATOM 3881 N N . TYR B 1 256 ? -12.844 -5.488 -3.475 1 98.75 256 TYR B N 1
ATOM 3882 C CA . TYR B 1 256 ? -13.68 -5.891 -2.35 1 98.75 256 TYR B CA 1
ATOM 3883 C C . TYR B 1 256 ? -15.141 -5.523 -2.596 1 98.75 256 TYR B C 1
ATOM 3885 O O . TYR B 1 256 ? -16.047 -6.207 -2.115 1 98.75 256 TYR B O 1
ATOM 3893 N N . GLU B 1 257 ? -15.367 -4.418 -3.332 1 98.25 257 GLU B N 1
ATOM 3894 C CA . GLU B 1 257 ? -16.75 -4.141 -3.707 1 98.25 257 GLU B CA 1
ATOM 3895 C C . GLU B 1 257 ? -17.297 -5.223 -4.637 1 98.25 257 GLU B C 1
ATOM 3897 O O . GLU B 1 257 ? -18.438 -5.672 -4.473 1 98.25 257 GLU B O 1
ATOM 3902 N N . ALA B 1 258 ? -16.484 -5.621 -5.652 1 98.5 258 ALA B N 1
ATOM 3903 C CA . ALA B 1 258 ? -16.891 -6.727 -6.52 1 98.5 258 ALA B CA 1
ATOM 3904 C C . ALA B 1 258 ? -17.188 -7.98 -5.703 1 98.5 258 ALA B C 1
ATOM 3906 O O . ALA B 1 258 ? -18.219 -8.617 -5.902 1 98.5 258 ALA B O 1
ATOM 3907 N N . ALA B 1 259 ? -16.297 -8.273 -4.773 1 98.19 259 ALA B N 1
ATOM 3908 C CA . ALA B 1 259 ? -16.484 -9.453 -3.932 1 98.19 259 ALA B CA 1
ATOM 3909 C C . ALA B 1 259 ? -17.719 -9.312 -3.057 1 98.19 259 ALA B C 1
ATOM 3911 O O . ALA B 1 259 ? -18.5 -10.266 -2.906 1 98.19 259 ALA B O 1
ATOM 3912 N N . ARG B 1 260 ? -17.891 -8.133 -2.471 1 97.31 260 ARG B N 1
ATOM 3913 C CA . ARG B 1 260 ? -19.047 -7.895 -1.615 1 97.31 260 ARG B CA 1
ATOM 3914 C C . ARG B 1 260 ? -20.344 -8.195 -2.354 1 97.31 260 ARG B C 1
ATOM 3916 O O . ARG B 1 260 ? -21.234 -8.852 -1.809 1 97.31 260 ARG B O 1
ATOM 3923 N N . GLN B 1 261 ? -20.438 -7.75 -3.562 1 97.19 261 GLN B N 1
ATOM 3924 C CA . GLN B 1 261 ? -21.641 -7.961 -4.371 1 97.19 261 GLN B CA 1
ATOM 3925 C C . GLN B 1 261 ? -21.797 -9.43 -4.754 1 97.19 261 GLN B C 1
ATOM 3927 O O . GLN B 1 261 ? -22.875 -9.992 -4.641 1 97.19 261 GLN B O 1
ATOM 3932 N N . ARG B 1 262 ? -20.734 -10.031 -5.133 1 97.31 262 ARG B N 1
ATOM 3933 C CA . ARG B 1 262 ? -20.75 -11.398 -5.652 1 97.31 262 ARG B CA 1
ATOM 3934 C C . ARG B 1 262 ? -21.047 -12.406 -4.543 1 97.31 262 ARG B C 1
ATOM 3936 O O . ARG B 1 262 ? -21.734 -13.398 -4.766 1 97.31 262 ARG B O 1
ATOM 3943 N N . TYR B 1 263 ? -20.5 -12.133 -3.391 1 96.12 263 TYR B N 1
ATOM 3944 C CA . TYR B 1 263 ? -20.688 -13.055 -2.273 1 96.12 263 TYR B CA 1
ATOM 3945 C C . TYR B 1 263 ? -21.859 -12.617 -1.4 1 96.12 263 TYR B C 1
ATOM 3947 O O . TYR B 1 263 ? -22.156 -13.258 -0.388 1 96.12 263 TYR B O 1
ATOM 3955 N N . ARG B 1 264 ? -22.5 -11.453 -1.69 1 93.25 264 ARG B N 1
ATOM 3956 C CA . ARG B 1 264 ? -23.688 -10.922 -1.018 1 93.25 264 ARG B CA 1
ATOM 3957 C C . ARG B 1 264 ? -23.406 -10.656 0.457 1 93.25 264 ARG B C 1
ATOM 3959 O O . ARG B 1 264 ? -24.172 -11.07 1.327 1 93.25 264 ARG B O 1
ATOM 3966 N N . TRP B 1 265 ? -22.234 -10.062 0.578 1 86.25 265 TRP B N 1
ATOM 3967 C CA . TRP B 1 265 ? -21.906 -9.664 1.944 1 86.25 265 TRP B CA 1
ATOM 3968 C C . TRP B 1 265 ? -22.75 -8.469 2.381 1 86.25 265 TRP B C 1
ATOM 3970 O O . TRP B 1 265 ? -23 -7.559 1.588 1 86.25 265 TRP B O 1
ATOM 3980 N N . ARG B 1 266 ? -23.422 -8.531 3.6 1 78.38 266 ARG B N 1
ATOM 3981 C CA . ARG B 1 266 ? -24.25 -7.441 4.117 1 78.38 266 ARG B CA 1
ATOM 3982 C C . ARG B 1 266 ? -23.562 -6.754 5.293 1 78.38 266 ARG B C 1
ATOM 3984 O O . ARG B 1 266 ? -22.781 -7.379 6.023 1 78.38 266 ARG B O 1
#

Sequence (532 aa):
MLTVLGKHNPRVKALLRLAQKKGREKAGEFLVEGPHLVAEALRHGKVRALYLTPEFASSPEGEELIRKAEARKVEVFGLAPQLLARAADTATPQGVLAVVEMPSASLPSLLQVELPLLVIVDGLQDPGNLGTIVRTAQAVAATGVVVLKGSVDPFHPRAVRATAGAIFRLPVVKGPSAEEVLPLLRTAGIELVVADPRGEVPFYAHSFLGPTALVIGSEGGGPGPVWSTLARRVYIPMPGKTESLNAAVAAALLLYEAARQRYRWRMLTVLGKHNPRVKALLRLAQKKGREKAGEFLVEGPHLVAEALRHGKVRALYLTPEFASSPEGEELIRKAEARKVEVFGLAPQLLARAADTATPQGVLAVVEMPSASLPSLLQVELPLLVIVDGLQDPGNLGTIVRTAQAVAATGVVVLKGSVDPFHPRAVRATAGAIFRLPVVKGPSAEEVLPLLRTAGIELVVADPRGEVPFYAHSFLGPTALVIGSEGGGPGPVWSTLARRVYIPMPGKTESLNAAVAAALLLYEAARQRYRWR

pLDDT: mean 95.54, std 4.2, range [66.56, 98.88]

Radius of gyration: 24.06 Å; Cα contacts (8 Å, |Δi|>4): 1133; chains: 2; bounding box: 58×69×57 Å